Protein AF-A0A962X458-F1 (afdb_monomer_lite)

Sequence (592 aa):
RFGAAAVVMAFDEQGQADTLARKVGICTRAYRILTERAGFPAEDIIFDPNVFAVATGIDEHNAYGLAFIEACRQISHTLPHALLSGGISNVSFSFRGNNLVREAIHAVFLYHAIKAGLSMGIVNAGQLAIYDELPPELRERVEAVILDQHPEATERLLEIAEKYRGDTVGTGARKEDLEWRDWPVAKRLEHALVKGITEYIEIDTEEARQQASSSIEVIEGQLMDGMNLVGQLFGDGKMFLPQVVKSARVMKKSVAYLEPFIKEERVDNATTQGKILMATVKGDVHDIGKNIVGVVLQCNSYEVIDLGVMVPAETIIQQAHEQQVDIIGLSGLITPSLDEMVHLAKELERLEMSVPLMIGGATTSRIHTAVKIDPVYHGPVVHVPDASRAVGVASTLLSTDQRGDFIAGLKRSYLAAREQHARQQRNRDLATLEQARANPTPIDWKRYHPPRPIALDWALPRAADGGDQCYPPTRILPKGAGRLLILNDIPLPQIIPYIDWTFFFHAWELKGRYPKILDDPEKGTEARKLFADATAMLQRINTEKWLRADAVIGLFPANSQGEDLLLYRDNERRQPLASFHFLRKQGRQPAG

Structure (mmCIF, N/CA/C/O backbone):
data_AF-A0A962X458-F1
#
_entry.id   AF-A0A962X458-F1
#
loop_
_atom_site.group_PDB
_atom_site.id
_atom_site.type_symbol
_atom_site.label_atom_id
_atom_site.label_alt_id
_atom_site.label_comp_id
_atom_site.label_asym_id
_atom_site.label_entity_id
_atom_site.label_seq_id
_atom_site.pdbx_PDB_ins_code
_atom_site.Cartn_x
_atom_site.Cartn_y
_atom_site.Cartn_z
_atom_site.occupancy
_atom_site.B_iso_or_equiv
_atom_site.auth_seq_id
_atom_site.auth_comp_id
_atom_site.auth_asym_id
_atom_site.auth_atom_id
_atom_site.pdbx_PDB_model_num
ATOM 1 N N . ARG A 1 1 ? -1.347 3.270 -33.250 1.00 47.12 1 ARG A N 1
ATOM 2 C CA . ARG A 1 1 ? -0.974 2.143 -32.353 1.00 47.12 1 ARG A CA 1
ATOM 3 C C . ARG A 1 1 ? -0.919 2.538 -30.865 1.00 47.12 1 ARG A C 1
ATOM 5 O O . ARG A 1 1 ? -0.744 1.632 -30.067 1.00 47.12 1 ARG A O 1
ATOM 12 N N . PHE A 1 2 ? -1.130 3.814 -30.486 1.00 53.66 2 PHE A N 1
ATOM 13 C CA . PHE A 1 2 ? -1.128 4.251 -29.074 1.00 53.66 2 PHE A CA 1
ATOM 14 C C . PHE A 1 2 ? -2.326 5.124 -28.630 1.00 53.66 2 PHE A C 1
ATOM 16 O O . PHE A 1 2 ? -2.359 5.495 -27.466 1.00 53.66 2 PHE A O 1
ATOM 23 N N . GLY A 1 3 ? -3.315 5.414 -29.494 1.00 71.94 3 GLY A N 1
ATOM 24 C CA . GLY A 1 3 ? -4.357 6.421 -29.200 1.00 71.94 3 GLY A CA 1
ATOM 25 C C . GLY A 1 3 ? -3.768 7.839 -29.090 1.00 71.94 3 GLY A C 1
ATOM 26 O O . GLY A 1 3 ? -2.578 7.990 -28.820 1.00 71.94 3 GLY A O 1
ATOM 27 N N . ALA A 1 4 ? -4.544 8.883 -29.374 1.00 81.31 4 ALA A N 1
ATOM 28 C CA . ALA A 1 4 ? -4.105 10.267 -29.185 1.00 81.31 4 ALA A CA 1
ATOM 29 C C . ALA A 1 4 ? -5.321 11.171 -28.972 1.00 81.31 4 ALA A C 1
ATOM 31 O O . ALA A 1 4 ? -6.286 11.048 -29.713 1.00 81.31 4 ALA A O 1
ATOM 32 N N . ALA A 1 5 ? -5.235 12.084 -28.004 1.00 89.69 5 ALA A N 1
ATOM 33 C CA . ALA A 1 5 ? -6.219 13.139 -27.780 1.00 89.69 5 ALA A CA 1
ATOM 34 C C . ALA A 1 5 ? -5.657 14.497 -28.227 1.00 89.69 5 ALA A C 1
ATOM 36 O O . ALA A 1 5 ? -4.439 14.705 -28.210 1.00 89.69 5 ALA A O 1
ATOM 37 N N . ALA A 1 6 ? -6.536 15.419 -28.617 1.00 92.12 6 ALA A N 1
ATOM 38 C CA . ALA A 1 6 ? -6.182 16.771 -29.036 1.00 92.12 6 ALA A CA 1
ATOM 39 C C . ALA A 1 6 ? -6.699 17.799 -28.023 1.00 92.12 6 ALA A C 1
ATOM 41 O O . ALA A 1 6 ? -7.900 17.881 -27.782 1.00 92.12 6 ALA A O 1
ATOM 42 N N . VAL A 1 7 ? -5.798 18.614 -27.467 1.00 92.50 7 VAL A N 1
ATOM 43 C CA . VAL A 1 7 ? -6.165 19.778 -26.646 1.00 92.50 7 VAL A CA 1
ATOM 44 C C . VAL A 1 7 ? -6.142 21.022 -27.528 1.00 92.50 7 VAL A C 1
ATOM 46 O O . VAL A 1 7 ? -5.103 21.363 -28.094 1.00 92.50 7 VAL A O 1
ATOM 49 N N . VAL A 1 8 ? -7.286 21.689 -27.662 1.00 93.81 8 VAL A N 1
ATOM 50 C CA . VAL A 1 8 ? -7.491 22.824 -28.564 1.00 93.81 8 VAL A CA 1
ATOM 51 C C . VAL A 1 8 ? -7.854 24.059 -27.752 1.00 93.81 8 VAL A C 1
ATOM 53 O O . VAL A 1 8 ? -8.973 24.191 -27.258 1.00 93.81 8 VAL A O 1
ATOM 56 N N . MET A 1 9 ? -6.909 24.988 -27.641 1.00 93.75 9 MET A N 1
ATOM 57 C CA . MET A 1 9 ? -7.172 26.305 -27.062 1.00 93.75 9 MET A CA 1
ATOM 58 C C . MET A 1 9 ? -7.993 27.168 -28.025 1.00 93.75 9 MET A C 1
ATOM 60 O O . MET A 1 9 ? -7.744 27.158 -29.231 1.00 93.75 9 MET A O 1
ATOM 64 N N . ALA A 1 10 ? -8.938 27.949 -27.500 1.00 94.06 10 ALA A N 1
ATOM 65 C CA . ALA A 1 10 ? -9.779 28.858 -28.277 1.00 94.06 10 ALA A CA 1
ATOM 66 C C . ALA A 1 10 ? -8.993 30.105 -28.735 1.00 94.06 10 ALA A C 1
ATOM 68 O O . ALA A 1 10 ? -9.158 31.209 -28.213 1.00 94.06 10 ALA A O 1
ATOM 69 N N . PHE A 1 11 ? -8.100 29.907 -29.700 1.00 93.06 11 PHE A N 1
ATOM 70 C CA . PHE A 1 11 ? -7.257 30.931 -30.306 1.00 93.06 11 PHE A CA 1
ATOM 71 C C . PHE A 1 11 ? -7.354 30.839 -31.826 1.00 93.06 11 PHE A C 1
ATOM 73 O O . PHE A 1 11 ? -7.183 29.758 -32.392 1.00 93.06 11 PHE A O 1
ATOM 80 N N . ASP A 1 12 ? -7.621 31.963 -32.483 1.00 91.44 12 ASP A N 1
ATOM 81 C CA . ASP A 1 12 ? -7.708 32.041 -33.939 1.00 91.44 12 ASP A CA 1
ATOM 82 C C . ASP A 1 12 ? -6.834 33.167 -34.505 1.00 91.44 12 ASP A C 1
ATOM 84 O O . ASP A 1 12 ? -6.013 33.767 -33.809 1.00 91.44 12 ASP A O 1
ATOM 88 N N . GLU A 1 13 ? -6.978 33.447 -35.799 1.00 92.12 13 GLU A N 1
ATOM 89 C CA . GLU A 1 13 ? -6.203 34.472 -36.500 1.00 92.12 13 GLU A CA 1
ATOM 90 C C . GLU A 1 13 ? -6.427 35.890 -35.941 1.00 92.12 13 GLU A C 1
ATOM 92 O O . GLU A 1 13 ? -5.628 36.787 -36.205 1.00 92.12 13 GLU A O 1
ATOM 97 N N . GLN A 1 14 ? -7.496 36.095 -35.163 1.00 88.12 14 GLN A N 1
ATOM 98 C CA . GLN A 1 14 ? -7.839 37.353 -34.499 1.00 88.12 14 GLN A CA 1
ATOM 99 C C . GLN A 1 14 ? -7.489 37.334 -32.999 1.00 88.12 14 GLN A C 1
ATOM 101 O O . GLN A 1 14 ? -7.888 38.234 -32.257 1.00 88.12 14 GLN A O 1
ATOM 106 N N . GLY A 1 15 ? -6.775 36.313 -32.517 1.00 88.88 15 GLY A N 1
ATOM 107 C CA . GLY A 1 15 ? -6.288 36.220 -31.141 1.00 88.88 15 GLY A CA 1
ATOM 108 C C . GLY A 1 15 ? -7.119 35.320 -30.219 1.00 88.88 15 GLY A C 1
ATOM 109 O O . GLY A 1 15 ? -7.810 34.402 -30.656 1.00 88.88 15 GLY A O 1
ATOM 110 N N . GLN A 1 16 ? -7.009 35.556 -28.906 1.00 89.06 16 GLN A N 1
ATOM 111 C CA . GLN A 1 16 ? -7.691 34.754 -27.882 1.00 89.06 16 GLN A CA 1
ATOM 112 C C . GLN A 1 16 ? -9.191 35.064 -27.823 1.00 89.06 16 GLN A C 1
ATOM 114 O O . GLN A 1 16 ? -9.611 36.210 -27.973 1.00 89.06 16 GLN A O 1
ATOM 119 N N . ALA A 1 17 ? -9.995 34.034 -27.557 1.00 88.81 17 ALA A N 1
ATOM 120 C CA . ALA A 1 17 ? -11.434 34.153 -27.369 1.00 88.81 17 ALA A CA 1
ATOM 121 C C . ALA A 1 17 ? -11.794 34.731 -25.989 1.00 88.81 17 ALA A C 1
ATOM 123 O O . ALA A 1 17 ? -11.905 33.987 -25.017 1.00 88.81 17 ALA A O 1
ATOM 124 N N . ASP A 1 18 ? -11.986 36.041 -25.899 1.00 84.56 18 ASP A N 1
ATOM 125 C CA . ASP A 1 18 ? -12.338 36.798 -24.689 1.00 84.56 18 ASP A CA 1
ATOM 126 C C . ASP A 1 18 ? -13.847 36.802 -24.384 1.00 84.56 18 ASP A C 1
ATOM 128 O O . ASP A 1 18 ? -14.258 36.574 -23.248 1.00 84.56 18 ASP A O 1
ATOM 132 N N . THR A 1 19 ? -14.686 36.966 -25.407 1.00 91.25 19 THR A N 1
ATOM 133 C CA . THR A 1 19 ? -16.154 36.999 -25.281 1.00 91.25 19 THR A CA 1
ATOM 134 C C . THR A 1 19 ? -16.803 35.622 -25.445 1.00 91.25 19 THR A C 1
ATOM 136 O O . THR A 1 19 ? -16.289 34.757 -26.156 1.00 91.25 19 THR A O 1
ATOM 139 N N . LEU A 1 20 ? -17.993 35.429 -24.860 1.00 93.44 20 LEU A N 1
ATOM 140 C CA . LEU A 1 20 ? -18.794 34.202 -25.005 1.00 93.44 20 LEU A CA 1
ATOM 141 C C . LEU A 1 20 ? -18.962 33.778 -26.476 1.00 93.44 20 LEU A C 1
ATOM 143 O O . LEU A 1 20 ? -18.687 32.632 -26.831 1.00 93.44 20 LEU A O 1
ATOM 147 N N . ALA A 1 21 ? -19.362 34.716 -27.342 1.00 93.94 21 ALA A N 1
ATOM 148 C CA . ALA A 1 21 ? -19.593 34.445 -28.760 1.00 93.94 21 ALA A CA 1
ATOM 149 C C . ALA A 1 21 ? -18.325 33.939 -29.468 1.00 93.94 21 ALA A C 1
ATOM 151 O O . ALA A 1 21 ? -18.391 32.997 -30.259 1.00 93.94 21 ALA A O 1
ATOM 152 N N . ARG A 1 22 ? -17.158 34.517 -29.150 1.00 94.69 22 ARG A N 1
ATOM 153 C CA . ARG A 1 22 ? -15.877 34.063 -29.705 1.00 94.69 22 ARG A CA 1
ATOM 154 C C . ARG A 1 22 ? -15.473 32.695 -29.169 1.00 94.69 22 ARG A C 1
ATOM 156 O O . ARG A 1 22 ? -15.046 31.858 -29.962 1.00 94.69 22 ARG A O 1
ATOM 163 N N . LYS A 1 23 ? -15.648 32.444 -27.865 1.00 95.44 23 LYS A N 1
ATOM 164 C CA . LYS A 1 23 ? -15.327 31.152 -27.230 1.00 95.44 23 LYS A CA 1
ATOM 165 C C . LYS A 1 23 ? -16.075 30.012 -27.921 1.00 95.44 23 LYS A C 1
ATOM 167 O O . LYS A 1 23 ? -15.458 29.066 -28.402 1.00 95.44 23 LYS A O 1
ATOM 172 N N . VAL A 1 24 ? -17.393 30.153 -28.061 1.00 96.00 24 VAL A N 1
ATOM 173 C CA . VAL A 1 24 ? -18.247 29.152 -28.719 1.00 96.00 24 VAL A CA 1
ATOM 174 C C . VAL A 1 24 ? -17.947 29.061 -30.217 1.00 96.00 24 VAL A C 1
ATOM 176 O O . VAL A 1 24 ? -17.829 27.957 -30.755 1.00 96.00 24 VAL A O 1
ATOM 179 N N . GLY A 1 25 ? -17.781 30.199 -30.899 1.00 95.38 25 GLY A N 1
ATOM 180 C CA . GLY A 1 25 ? -17.527 30.247 -32.341 1.00 95.38 25 GLY A CA 1
ATOM 181 C C . GLY A 1 25 ? -16.236 29.535 -32.753 1.00 95.38 25 GLY A C 1
ATOM 182 O O . GLY A 1 25 ? -16.246 28.733 -33.691 1.00 95.38 25 GLY A O 1
ATOM 183 N N . ILE A 1 26 ? -15.139 29.770 -32.027 1.00 96.00 26 ILE A N 1
ATOM 184 C CA . ILE A 1 26 ? -13.836 29.156 -32.312 1.00 96.00 26 ILE A CA 1
ATOM 185 C C . ILE A 1 26 ? -13.868 27.651 -32.025 1.00 96.00 26 ILE A C 1
ATOM 187 O O . ILE A 1 26 ? -13.470 26.867 -32.891 1.00 96.00 26 ILE A O 1
ATOM 191 N N . CYS A 1 27 ? -14.410 27.223 -30.878 1.00 96.88 27 CYS A N 1
ATOM 192 C CA . CYS A 1 27 ? -14.553 25.798 -30.558 1.00 96.88 27 CYS A CA 1
ATOM 193 C C . CYS A 1 27 ? -15.438 25.069 -31.584 1.00 96.88 27 CYS A C 1
ATOM 195 O O . CYS A 1 27 ? -15.069 23.999 -32.064 1.00 96.88 27 CYS A O 1
ATOM 197 N N . THR A 1 28 ? -16.549 25.678 -32.011 1.00 96.56 28 THR A N 1
ATOM 198 C CA . THR A 1 28 ? -17.442 25.107 -33.037 1.00 96.56 28 THR A CA 1
ATOM 199 C C . THR A 1 28 ? -16.735 24.953 -34.383 1.00 96.56 28 THR A C 1
ATOM 201 O O . THR A 1 28 ? -16.835 23.913 -35.038 1.00 96.56 28 THR A O 1
ATOM 204 N N . ARG A 1 29 ? -15.985 25.976 -34.808 1.00 96.00 29 ARG A N 1
ATOM 205 C CA . ARG A 1 29 ? -15.195 25.938 -36.046 1.00 96.00 29 ARG A CA 1
ATOM 206 C C . ARG A 1 29 ? -14.130 24.840 -35.986 1.00 96.00 29 ARG A C 1
ATOM 208 O O . ARG A 1 29 ? -13.996 24.078 -36.943 1.00 96.00 29 ARG A O 1
ATOM 215 N N . ALA A 1 30 ? -13.402 24.737 -34.876 1.00 96.06 30 ALA A N 1
ATOM 216 C CA . ALA A 1 30 ? -12.379 23.715 -34.675 1.00 96.06 30 ALA A CA 1
ATOM 217 C C . ALA A 1 30 ? -12.970 22.295 -34.652 1.00 96.06 30 ALA A C 1
ATOM 219 O O . ALA A 1 30 ? -12.428 21.402 -35.302 1.00 96.06 30 ALA A O 1
ATOM 220 N N . TYR A 1 31 ? -14.116 22.103 -33.991 1.00 96.44 31 TYR A N 1
ATOM 221 C CA . TYR A 1 31 ? -14.831 20.827 -33.948 1.00 96.44 31 TYR A CA 1
ATOM 222 C C . TYR A 1 31 ? -15.172 20.314 -35.347 1.00 96.44 31 TYR A C 1
ATOM 224 O O . TYR A 1 31 ? -14.850 19.174 -35.673 1.00 96.44 31 TYR A O 1
ATOM 232 N N . ARG A 1 32 ? -15.745 21.166 -36.210 1.00 95.94 32 ARG A N 1
ATOM 233 C CA . ARG A 1 32 ? -16.069 20.791 -37.599 1.00 95.94 32 ARG A CA 1
ATOM 234 C C . ARG A 1 32 ? -14.827 20.443 -38.412 1.00 95.94 32 ARG A C 1
ATOM 236 O O . ARG A 1 32 ? -14.838 19.497 -39.187 1.00 95.94 32 ARG A O 1
ATOM 243 N N . ILE A 1 33 ? -13.727 21.176 -38.234 1.00 95.19 33 ILE A N 1
ATOM 244 C CA . ILE A 1 33 ? -12.472 20.870 -38.936 1.00 95.19 33 ILE A CA 1
ATOM 245 C C . ILE A 1 33 ? -11.940 19.492 -38.518 1.00 95.19 33 ILE A C 1
ATOM 247 O O . ILE A 1 33 ? -11.591 18.686 -39.381 1.00 95.19 33 ILE A O 1
ATOM 251 N N . LEU A 1 34 ? -11.892 19.212 -37.214 1.00 94.06 34 LEU A N 1
ATOM 252 C CA . LEU A 1 34 ? -11.346 17.963 -36.684 1.00 94.06 34 LEU A CA 1
ATOM 253 C C . LEU A 1 34 ? -12.221 16.755 -37.036 1.00 94.06 34 LEU A C 1
ATOM 255 O O . LEU A 1 34 ? -11.706 15.753 -37.527 1.00 94.06 34 LEU A O 1
ATOM 259 N N . THR A 1 35 ? -13.534 16.867 -36.857 1.00 93.75 35 THR A N 1
ATOM 260 C CA . THR A 1 35 ? -14.465 15.752 -37.078 1.00 93.75 35 THR A CA 1
ATOM 261 C C . THR A 1 35 ? -14.786 15.543 -38.560 1.00 93.75 35 THR A C 1
ATOM 263 O O . THR A 1 35 ? -14.648 14.431 -39.064 1.00 93.75 35 THR A O 1
ATOM 266 N N . GLU A 1 36 ? -15.147 16.598 -39.300 1.00 94.81 36 GLU A N 1
ATOM 267 C CA . GLU A 1 36 ? -15.660 16.476 -40.675 1.00 94.81 36 GLU A CA 1
ATOM 268 C C . GLU A 1 36 ? -14.549 16.409 -41.732 1.00 94.81 36 GLU A C 1
ATOM 270 O O . GLU A 1 36 ? -14.734 15.783 -42.774 1.00 94.81 36 GLU A O 1
ATOM 275 N N . ARG A 1 37 ? -13.399 17.064 -41.504 1.00 93.81 37 ARG A N 1
ATOM 276 C CA . ARG A 1 37 ? -12.311 17.131 -42.504 1.00 93.81 37 ARG A CA 1
ATOM 277 C C . ARG A 1 37 ? -11.130 16.225 -42.182 1.00 93.81 37 ARG A C 1
ATOM 279 O O . ARG A 1 37 ? -10.531 15.682 -43.106 1.00 93.81 37 ARG A O 1
ATOM 286 N N . ALA A 1 38 ? -10.778 16.082 -40.904 1.00 90.69 38 ALA A N 1
ATOM 287 C CA . ALA A 1 38 ? -9.634 15.276 -40.474 1.00 90.69 38 ALA A CA 1
ATOM 288 C C . ALA A 1 38 ? -10.015 13.863 -39.992 1.00 90.69 38 ALA A C 1
ATOM 290 O O . ALA A 1 38 ? -9.122 13.038 -39.799 1.00 90.69 38 ALA A O 1
ATOM 291 N N . GLY A 1 39 ? -11.311 13.569 -39.817 1.00 89.94 39 GLY A N 1
ATOM 292 C CA . GLY A 1 39 ? -11.791 12.265 -39.348 1.00 89.94 39 GLY A CA 1
ATOM 293 C C . GLY A 1 39 ? -11.359 11.932 -37.916 1.00 89.94 39 GLY A C 1
ATOM 294 O O . GLY A 1 39 ? -11.165 10.761 -37.593 1.00 89.94 39 GLY A O 1
ATOM 295 N N . PHE A 1 40 ? -11.149 12.951 -37.080 1.00 92.12 40 PHE A N 1
ATOM 296 C CA . PHE A 1 40 ? -10.733 12.798 -35.688 1.00 92.12 40 PHE A CA 1
ATOM 297 C C . PHE A 1 40 ? -11.950 12.458 -34.801 1.00 92.12 40 PHE A C 1
ATOM 299 O O . PHE A 1 40 ? -12.976 13.135 -34.934 1.00 92.12 40 PHE A O 1
ATOM 306 N N . PRO A 1 41 ? -11.877 11.447 -33.911 1.00 92.31 41 PRO A N 1
ATOM 307 C CA . PRO A 1 41 ? -12.975 11.110 -32.999 1.00 92.31 41 PRO A CA 1
ATOM 308 C C . PRO A 1 41 ? -13.332 12.285 -32.082 1.00 92.31 41 PRO A C 1
ATOM 310 O O . PRO A 1 41 ? -12.441 12.952 -31.558 1.00 92.31 41 PRO A O 1
ATOM 313 N N . ALA A 1 42 ? -14.625 12.551 -31.882 1.00 92.12 42 ALA A N 1
ATOM 314 C CA . ALA A 1 42 ? -15.088 13.708 -31.111 1.00 92.12 42 ALA A CA 1
ATOM 315 C C . ALA A 1 42 ? -14.792 13.567 -29.608 1.00 92.12 42 ALA A C 1
ATOM 317 O O . ALA A 1 42 ? -14.484 14.556 -28.947 1.00 92.12 42 ALA A O 1
ATOM 318 N N . GLU A 1 43 ? -14.831 12.336 -29.098 1.00 92.12 43 GLU A N 1
ATOM 319 C CA . GLU A 1 43 ? -14.502 11.958 -27.721 1.00 92.12 43 GLU A CA 1
ATOM 320 C C . GLU A 1 43 ? -13.028 12.179 -27.345 1.00 92.12 43 GLU A C 1
ATOM 322 O O . GLU A 1 43 ? -12.703 12.288 -26.164 1.00 92.12 43 GLU A O 1
ATOM 327 N N . ASP A 1 44 ? -12.146 12.295 -28.340 1.00 93.69 44 ASP A N 1
ATOM 328 C CA . ASP A 1 44 ? -10.714 12.541 -28.154 1.00 93.69 44 ASP A CA 1
ATOM 329 C C . ASP A 1 44 ? -10.360 14.046 -28.235 1.00 93.69 44 ASP A C 1
ATOM 331 O O . ASP A 1 44 ? -9.181 14.414 -28.195 1.00 93.69 44 ASP A O 1
ATOM 335 N N . ILE A 1 45 ? -11.354 14.939 -28.354 1.00 95.75 45 ILE A N 1
ATOM 336 C CA . ILE A 1 45 ? -11.164 16.397 -28.444 1.00 95.75 45 ILE A CA 1
ATOM 337 C C . ILE A 1 45 ? -11.433 17.053 -27.085 1.00 95.75 45 ILE A C 1
ATOM 339 O O . ILE A 1 45 ? -12.507 16.902 -26.506 1.00 95.75 45 ILE A O 1
ATOM 343 N N . ILE A 1 46 ? -10.475 17.851 -26.611 1.00 96.94 46 ILE A N 1
ATOM 344 C CA . ILE A 1 46 ? -10.573 18.648 -25.384 1.00 96.94 46 ILE A CA 1
ATOM 345 C C . ILE A 1 46 ? -10.446 20.129 -25.756 1.00 96.94 46 ILE A C 1
ATOM 347 O O . ILE A 1 46 ? -9.380 20.570 -26.184 1.00 96.94 46 ILE A O 1
ATOM 351 N N . PHE A 1 47 ? -11.504 20.917 -25.584 1.00 97.44 47 PHE A N 1
ATOM 352 C CA . PHE A 1 47 ? -11.470 22.364 -25.811 1.00 97.44 47 PHE A CA 1
ATOM 353 C C . PHE A 1 47 ? -11.084 23.127 -24.546 1.00 97.44 47 PHE A C 1
ATOM 355 O O . PHE A 1 47 ? -11.628 22.857 -23.481 1.00 97.44 47 PHE A O 1
ATOM 362 N N . ASP A 1 48 ? -10.212 24.127 -24.672 1.00 95.38 48 ASP A N 1
ATOM 363 C CA . ASP A 1 48 ? -9.961 25.133 -23.634 1.00 95.38 48 ASP A CA 1
ATOM 364 C C . ASP A 1 48 ? -10.498 26.500 -24.101 1.00 95.38 48 ASP A C 1
ATOM 366 O O . ASP A 1 48 ? -9.858 27.164 -24.925 1.00 95.38 48 ASP A O 1
ATOM 370 N N . PRO A 1 49 ? -11.679 26.938 -23.618 1.00 94.31 49 PRO A N 1
ATOM 371 C CA . PRO A 1 49 ? -12.273 28.228 -23.975 1.00 94.31 49 PRO A CA 1
ATOM 372 C C . PRO A 1 49 ? -11.536 29.460 -23.416 1.00 94.31 49 PRO A C 1
ATOM 374 O O . PRO A 1 49 ? -12.077 30.561 -23.507 1.00 94.31 49 PRO A O 1
ATOM 377 N N . ASN A 1 50 ? -10.336 29.307 -22.845 1.00 92.62 50 ASN A N 1
ATOM 378 C CA . ASN A 1 50 ? -9.521 30.308 -22.151 1.00 92.62 50 ASN A CA 1
ATOM 379 C C . ASN A 1 50 ? -10.183 30.907 -20.901 1.00 92.62 50 ASN A C 1
ATOM 381 O O . ASN A 1 50 ? -11.186 31.621 -20.978 1.00 92.62 50 ASN A O 1
ATOM 385 N N . VAL A 1 51 ? -9.554 30.705 -19.745 1.00 93.88 51 VAL A N 1
ATOM 386 C CA . VAL A 1 51 ? -9.916 31.364 -18.480 1.00 93.88 51 VAL A CA 1
ATOM 387 C C . VAL A 1 51 ? -9.129 32.670 -18.334 1.00 93.88 51 VAL A C 1
ATOM 389 O O . VAL A 1 51 ? -7.897 32.655 -18.410 1.00 93.88 51 VAL A O 1
ATOM 392 N N . PHE A 1 52 ? -9.831 33.778 -18.081 1.00 92.38 52 PHE A N 1
ATOM 393 C CA . PHE A 1 52 ? -9.249 35.106 -17.852 1.00 92.38 52 PHE A CA 1
ATOM 394 C C . PHE A 1 52 ? -9.422 35.570 -16.405 1.00 92.38 52 PHE A C 1
ATOM 396 O O . PHE A 1 52 ? -10.262 35.050 -15.673 1.00 92.38 52 PHE A O 1
ATOM 403 N N . ALA A 1 53 ? -8.609 36.548 -16.007 1.00 90.38 53 ALA A N 1
ATOM 404 C CA . ALA A 1 53 ? -8.624 37.122 -14.669 1.00 90.38 53 ALA A CA 1
ATOM 405 C C . ALA A 1 53 ? -9.862 37.994 -14.436 1.00 90.38 53 ALA A C 1
ATOM 407 O O . ALA A 1 53 ? -10.202 38.815 -15.285 1.00 90.38 53 ALA A O 1
ATOM 408 N N . VAL A 1 54 ? -10.483 37.851 -13.265 1.00 91.00 54 VAL A N 1
ATOM 409 C CA . VAL A 1 54 ? -11.601 38.695 -12.813 1.00 91.00 54 VAL A CA 1
ATOM 410 C C . VAL A 1 54 ? -11.138 39.694 -11.753 1.00 91.00 54 VAL A C 1
ATOM 412 O O . VAL A 1 54 ? -10.011 39.606 -11.251 1.00 91.00 54 VAL A O 1
ATOM 415 N N . ALA A 1 55 ? -12.008 40.649 -11.408 1.00 86.69 55 ALA A N 1
ATOM 416 C CA . ALA A 1 55 ? -11.754 41.666 -10.386 1.00 86.69 55 ALA A CA 1
ATOM 417 C C . ALA A 1 55 ? -10.414 42.404 -10.587 1.00 86.69 55 ALA A C 1
ATOM 419 O O . ALA A 1 55 ? -9.654 42.638 -9.650 1.00 86.69 55 ALA A O 1
ATOM 420 N N . THR A 1 56 ? -10.093 42.742 -11.840 1.00 84.69 56 THR A N 1
ATOM 421 C CA . THR A 1 56 ? -8.859 43.465 -12.192 1.00 84.69 56 THR A CA 1
ATOM 422 C C . THR A 1 56 ? -8.996 44.984 -12.029 1.00 84.69 56 THR A C 1
ATOM 424 O O . THR A 1 56 ? -8.031 45.699 -12.283 1.00 84.69 56 THR A O 1
ATOM 427 N N . GLY A 1 57 ? -10.197 45.482 -11.702 1.00 77.50 57 GLY A N 1
ATOM 428 C CA . GLY A 1 57 ? -10.536 46.912 -11.701 1.00 77.50 57 GLY A CA 1
ATOM 429 C C . GLY A 1 57 ? -10.824 47.506 -13.087 1.00 77.50 57 GLY A C 1
ATOM 430 O O . GLY A 1 57 ? -10.803 48.721 -13.233 1.00 77.50 57 GLY A O 1
ATOM 431 N N . ILE A 1 58 ? -11.043 46.665 -14.105 1.00 82.75 58 ILE A N 1
ATOM 432 C CA . ILE A 1 58 ? -11.417 47.067 -15.470 1.00 82.75 58 ILE A CA 1
ATOM 433 C C . ILE A 1 58 ? -12.820 46.514 -15.728 1.00 82.75 58 ILE A C 1
ATOM 435 O O . ILE A 1 58 ? -13.012 45.303 -15.601 1.00 82.75 58 ILE A O 1
ATOM 439 N N . ASP A 1 59 ? -13.781 47.373 -16.072 1.00 81.88 59 ASP A N 1
ATOM 440 C CA . ASP A 1 59 ? -15.200 46.999 -16.172 1.00 81.88 59 ASP A CA 1
ATOM 441 C C . ASP A 1 59 ? -15.445 45.900 -17.210 1.00 81.88 59 ASP A C 1
ATOM 443 O O . ASP A 1 59 ? -16.222 44.972 -16.976 1.00 81.88 59 ASP A O 1
ATOM 447 N N . GLU A 1 60 ? -14.713 45.933 -18.326 1.00 81.44 60 GLU A N 1
ATOM 448 C CA . GLU A 1 60 ? -14.796 44.921 -19.378 1.00 81.44 60 GLU A CA 1
ATOM 449 C C . GLU A 1 60 ? -14.405 43.513 -18.893 1.00 81.44 60 GLU A C 1
ATOM 451 O O . GLU A 1 60 ? -14.793 42.519 -19.507 1.00 81.44 60 GLU A O 1
ATOM 456 N N . HIS A 1 61 ? -13.654 43.403 -17.792 1.00 88.12 61 HIS A N 1
ATOM 457 C CA . HIS A 1 61 ? -13.185 42.124 -17.254 1.00 88.12 61 HIS A CA 1
ATOM 458 C C . HIS A 1 61 ? -14.170 41.475 -16.273 1.00 88.12 61 HIS A C 1
ATOM 460 O O . HIS A 1 61 ? -14.020 40.291 -15.957 1.00 88.12 61 HIS A O 1
ATOM 466 N N . ASN A 1 62 ? -15.186 42.207 -15.804 1.00 88.00 62 ASN A N 1
ATOM 467 C CA . ASN A 1 62 ? -16.164 41.692 -14.839 1.00 88.00 62 ASN A CA 1
ATOM 468 C C . ASN A 1 62 ? -16.947 40.498 -15.418 1.00 88.00 62 ASN A C 1
ATOM 470 O O . ASN A 1 62 ? -17.136 39.482 -14.751 1.00 88.00 62 ASN A O 1
ATOM 474 N N . ALA A 1 63 ? -17.268 40.551 -16.713 1.00 90.69 63 ALA A N 1
ATOM 475 C CA . ALA A 1 63 ? -18.034 39.512 -17.395 1.00 90.69 63 ALA A CA 1
ATOM 476 C C . ALA A 1 63 ? -17.229 38.235 -17.729 1.00 90.69 63 ALA A C 1
ATOM 478 O O . ALA A 1 63 ? -17.812 37.244 -18.176 1.00 90.69 63 ALA A O 1
ATOM 479 N N . TYR A 1 64 ? -15.900 38.211 -17.551 1.00 93.50 64 TYR A N 1
ATOM 480 C CA . TYR A 1 64 ? -15.062 37.087 -17.997 1.00 93.50 64 TYR A CA 1
ATOM 481 C C . TYR A 1 64 ? -15.363 35.765 -17.284 1.00 93.50 64 TYR A C 1
ATOM 483 O O . TYR A 1 64 ? -15.347 34.711 -17.929 1.00 93.50 64 TYR A O 1
ATOM 491 N N . GLY A 1 65 ? -15.658 35.811 -15.980 1.00 93.19 65 GLY A N 1
ATOM 492 C CA . GLY A 1 65 ? -16.019 34.623 -15.204 1.00 93.19 65 GLY A CA 1
ATOM 493 C C . GLY A 1 65 ? -17.302 33.980 -15.733 1.00 93.19 65 GLY A C 1
ATOM 494 O O . GLY A 1 65 ? -17.310 32.807 -16.121 1.00 93.19 65 GLY A O 1
ATOM 495 N N . LEU A 1 66 ? -18.356 34.790 -15.851 1.00 95.06 66 LEU A N 1
ATOM 496 C CA . LEU A 1 66 ? -19.656 34.376 -16.371 1.00 95.06 66 LEU A CA 1
ATOM 497 C C . LEU A 1 66 ? -19.572 33.904 -17.831 1.00 95.06 66 LEU A C 1
ATOM 499 O O . LEU A 1 66 ? -20.139 32.866 -18.178 1.00 95.06 66 LEU A O 1
ATOM 503 N N . ALA A 1 67 ? -18.821 34.611 -18.681 1.00 95.00 67 ALA A N 1
ATOM 504 C CA . ALA A 1 67 ? -18.652 34.262 -20.090 1.00 95.00 67 ALA A CA 1
ATOM 505 C C . ALA A 1 67 ? -18.008 32.880 -20.284 1.00 95.00 67 ALA A C 1
ATOM 507 O O . ALA A 1 67 ? -18.388 32.154 -21.203 1.00 95.00 67 ALA A O 1
ATOM 508 N N . PHE A 1 68 ? -17.054 32.490 -19.432 1.00 96.56 68 PHE A N 1
ATOM 509 C CA . PHE A 1 68 ? -16.466 31.149 -19.478 1.00 96.56 68 PHE A CA 1
ATOM 510 C C . PHE A 1 68 ? -17.465 30.066 -19.044 1.00 96.56 68 PHE A C 1
ATOM 512 O O . PHE A 1 68 ? -17.582 29.035 -19.709 1.00 96.56 68 PHE A O 1
ATOM 519 N N . ILE A 1 69 ? -18.207 30.303 -17.957 1.00 97.00 69 ILE A N 1
ATOM 520 C CA . ILE A 1 69 ? -19.216 29.363 -17.442 1.00 97.00 69 ILE A CA 1
ATOM 521 C C . ILE A 1 69 ? -20.317 29.138 -18.489 1.00 97.00 69 ILE A C 1
ATOM 523 O O . ILE A 1 69 ? -20.695 27.999 -18.761 1.00 97.00 69 ILE A O 1
ATOM 527 N N . GLU A 1 70 ? -20.801 30.202 -19.127 1.00 97.06 70 GLU A N 1
ATOM 528 C CA . GLU A 1 70 ? -21.807 30.096 -20.186 1.00 97.06 70 GLU A CA 1
ATOM 529 C C . GLU A 1 70 ? -21.246 29.444 -21.460 1.00 97.06 70 GLU A C 1
ATOM 531 O O . GLU A 1 70 ? -21.938 28.656 -22.104 1.00 97.06 70 GLU A O 1
ATOM 536 N N . ALA A 1 71 ? -19.970 29.672 -21.791 1.00 96.62 71 ALA A N 1
ATOM 537 C CA . ALA A 1 71 ? -19.325 28.975 -22.902 1.00 96.62 71 ALA A CA 1
ATOM 538 C C . ALA A 1 71 ? -19.260 27.461 -22.654 1.00 96.62 71 ALA A C 1
ATOM 540 O O . ALA A 1 71 ? -19.540 26.690 -23.570 1.00 96.62 71 ALA A O 1
ATOM 541 N N . CYS A 1 72 ? -18.966 27.027 -21.422 1.00 96.88 72 CYS A N 1
ATOM 542 C CA . CYS A 1 72 ? -19.005 25.607 -21.060 1.00 96.88 72 CYS A CA 1
ATOM 543 C C . CYS A 1 72 ? -20.402 25.011 -21.280 1.00 96.88 72 CYS A C 1
ATOM 545 O O . CYS A 1 72 ? -20.533 23.946 -21.889 1.00 96.88 72 CYS A O 1
ATOM 547 N N . ARG A 1 73 ? -21.448 25.737 -20.865 1.00 96.94 73 ARG A N 1
ATOM 548 C CA . ARG A 1 73 ? -22.846 25.319 -21.035 1.00 96.94 73 ARG A CA 1
ATOM 549 C C . ARG A 1 73 ? -23.210 25.175 -22.508 1.00 96.94 73 ARG A C 1
ATOM 551 O O . ARG A 1 73 ? -23.742 24.149 -22.916 1.00 96.94 73 ARG A O 1
ATOM 558 N N . GLN A 1 74 ? -22.889 26.168 -23.330 1.00 96.81 74 GLN A N 1
ATOM 559 C CA . GLN A 1 74 ? -23.226 26.123 -24.753 1.00 96.81 74 GLN A CA 1
ATOM 560 C C . GLN A 1 74 ? -22.417 25.073 -25.509 1.00 96.81 74 GLN A C 1
ATOM 562 O O . GLN A 1 74 ? -22.983 24.346 -26.325 1.00 96.81 74 GLN A O 1
ATOM 567 N N . ILE A 1 75 ? -21.116 24.950 -25.237 1.00 95.75 75 ILE A N 1
ATOM 568 C CA . ILE A 1 75 ? -20.262 23.970 -25.915 1.00 95.75 75 ILE A CA 1
ATOM 569 C C . ILE A 1 75 ? -20.686 22.544 -25.554 1.00 95.75 75 ILE A C 1
ATOM 571 O O . ILE A 1 75 ? -20.872 21.737 -26.460 1.00 95.75 75 ILE A O 1
ATOM 575 N N . SER A 1 76 ? -20.920 22.246 -24.273 1.00 92.69 76 SER A N 1
ATOM 576 C CA . SER A 1 76 ? -21.356 20.907 -23.844 1.00 92.69 76 SER A CA 1
ATOM 577 C C . SER A 1 76 ? -22.709 20.493 -24.441 1.00 92.69 76 SER A C 1
ATOM 579 O O . SER A 1 76 ? -22.918 19.316 -24.726 1.00 92.69 76 SER A O 1
ATOM 581 N N . HIS A 1 77 ? -23.608 21.451 -24.697 1.00 93.50 77 HIS A N 1
ATOM 582 C CA . HIS A 1 77 ? -24.887 21.194 -25.365 1.00 93.50 77 HIS A CA 1
ATOM 583 C C . HIS A 1 77 ? -24.791 21.074 -26.892 1.00 93.50 77 HIS A C 1
ATOM 585 O O . HIS A 1 77 ? -25.566 20.330 -27.491 1.00 93.50 77 HIS A O 1
ATOM 591 N N . THR A 1 78 ? -23.899 21.830 -27.537 1.00 94.50 78 THR A N 1
ATOM 592 C CA . THR A 1 78 ? -23.864 21.947 -29.007 1.00 94.50 78 THR A CA 1
ATOM 593 C C . THR A 1 78 ? -22.817 21.061 -29.676 1.00 94.50 78 THR A C 1
ATOM 595 O O . THR A 1 78 ? -23.001 20.699 -30.838 1.00 94.50 78 THR A O 1
ATOM 598 N N . LEU A 1 79 ? -21.745 20.691 -28.966 1.00 95.00 79 LEU A N 1
ATOM 599 C CA . LEU A 1 79 ? -20.628 19.890 -29.474 1.00 95.00 79 LEU A CA 1
ATOM 600 C C . LEU A 1 79 ? -20.569 18.551 -28.715 1.00 95.00 79 LEU A C 1
ATOM 602 O O . LEU A 1 79 ? -19.842 18.430 -27.727 1.00 95.00 79 LEU A O 1
ATOM 606 N N . PRO A 1 80 ? -21.343 17.532 -29.135 1.00 89.00 80 PRO A N 1
ATOM 607 C CA . PRO A 1 80 ? -21.437 16.278 -28.400 1.00 89.00 80 PRO A CA 1
ATOM 608 C C . PRO A 1 80 ? -20.097 15.538 -28.382 1.00 89.00 80 PRO A C 1
ATOM 610 O O . PRO A 1 80 ? -19.330 15.577 -29.349 1.00 89.00 80 PRO A O 1
ATOM 613 N N . HIS A 1 81 ? -19.857 14.830 -27.277 1.00 92.19 81 HIS A N 1
ATOM 614 C CA . HIS A 1 81 ? -18.659 14.036 -26.976 1.00 92.19 81 HIS A CA 1
ATOM 615 C C . HIS A 1 81 ? -17.363 14.822 -26.730 1.00 92.19 81 HIS A C 1
ATOM 617 O O . HIS A 1 81 ? -16.461 14.264 -26.113 1.00 92.19 81 HIS A O 1
ATOM 623 N N . ALA A 1 82 ? -17.276 16.096 -27.121 1.00 94.50 82 ALA A N 1
ATOM 624 C CA . ALA A 1 82 ? -16.113 16.920 -26.811 1.00 94.50 82 ALA A CA 1
ATOM 625 C C . ALA A 1 82 ? -16.025 17.223 -25.305 1.00 94.50 82 ALA A C 1
ATOM 627 O O . ALA A 1 82 ? -17.033 17.474 -24.641 1.00 94.50 82 ALA A O 1
ATOM 628 N N . LEU A 1 83 ? -14.803 17.230 -24.776 1.00 96.06 83 LEU A N 1
ATOM 629 C CA . LEU A 1 83 ? -14.505 17.550 -23.380 1.00 96.06 83 LEU A CA 1
ATOM 630 C C . LEU A 1 83 ? -14.054 19.007 -23.236 1.00 96.06 83 LEU A C 1
ATOM 632 O O . LEU A 1 83 ? -13.575 19.622 -24.189 1.00 96.06 83 LEU A O 1
ATOM 636 N N . LEU A 1 84 ? -14.172 19.558 -22.027 1.00 96.88 84 LEU A N 1
ATOM 637 C CA . LEU A 1 84 ? -13.800 20.943 -21.721 1.00 96.88 84 LEU A CA 1
ATOM 638 C C . LEU A 1 84 ? -12.711 21.023 -20.650 1.00 96.88 84 LEU A C 1
ATOM 640 O O . LEU A 1 84 ? -12.814 20.371 -19.613 1.00 96.88 84 LEU A O 1
ATOM 644 N N . SER A 1 85 ? -11.703 21.862 -20.888 1.00 96.25 85 SER A N 1
ATOM 645 C CA . SER A 1 85 ? -10.587 22.173 -19.990 1.00 96.25 85 SER A CA 1
ATOM 646 C C . SER A 1 85 ? -10.536 23.670 -19.664 1.00 96.25 85 SER A C 1
ATOM 648 O O . SER A 1 85 ? -11.020 24.495 -20.437 1.00 96.25 85 SER A O 1
ATOM 650 N N . GLY A 1 86 ? -9.919 24.037 -18.539 1.00 93.12 86 GLY A N 1
ATOM 651 C CA . GLY A 1 86 ? -9.611 25.434 -18.235 1.00 93.12 86 GLY A CA 1
ATOM 652 C C . GLY A 1 86 ? -8.473 25.619 -17.233 1.00 93.12 86 GLY A C 1
ATOM 653 O O . GLY A 1 86 ? -8.407 24.944 -16.204 1.00 93.12 86 GLY A O 1
ATOM 654 N N . GLY A 1 87 ? -7.590 26.581 -17.511 1.00 92.12 87 GLY A N 1
ATOM 655 C CA . GLY A 1 87 ? -6.542 27.054 -16.599 1.00 92.12 87 GLY A CA 1
ATOM 656 C C . GLY A 1 87 ? -7.083 27.879 -15.429 1.00 92.12 87 GLY A C 1
ATOM 657 O O . GLY A 1 87 ? -7.000 29.105 -15.451 1.00 92.12 87 GLY A O 1
ATOM 658 N N . ILE A 1 88 ? -7.614 27.223 -14.394 1.00 92.62 88 ILE A N 1
ATOM 659 C CA . ILE A 1 88 ? -8.347 27.879 -13.294 1.00 92.62 88 ILE A CA 1
ATOM 660 C C . ILE A 1 88 ? -7.494 28.911 -12.561 1.00 92.62 88 ILE A C 1
ATOM 662 O O . ILE A 1 88 ? -7.990 29.977 -12.222 1.00 92.62 88 ILE A O 1
ATOM 666 N N . SER A 1 89 ? -6.193 28.664 -12.387 1.00 87.06 89 SER A N 1
ATOM 667 C CA . SER A 1 89 ? -5.282 29.606 -11.716 1.00 87.06 89 SER A CA 1
ATOM 668 C C . SER A 1 89 ? -5.289 31.026 -12.310 1.00 87.06 89 SER A C 1
ATOM 670 O O . SER A 1 89 ? -4.923 31.973 -11.608 1.00 87.06 89 SER A O 1
ATOM 672 N N . ASN A 1 90 ? -5.704 31.189 -13.574 1.00 88.81 90 ASN A N 1
ATOM 673 C CA . ASN A 1 90 ? -5.799 32.489 -14.238 1.00 88.81 90 ASN A CA 1
ATOM 674 C C . ASN A 1 90 ? -6.944 33.354 -13.702 1.00 88.81 90 ASN A C 1
ATOM 676 O O . ASN A 1 90 ? -6.805 34.574 -13.693 1.00 88.81 90 ASN A O 1
ATOM 680 N N . VAL A 1 91 ? -8.041 32.756 -13.219 1.00 92.31 91 VAL A N 1
ATOM 681 C CA . VAL A 1 91 ? -9.222 33.515 -12.771 1.00 92.31 91 VAL A CA 1
ATOM 682 C C . VAL A 1 91 ? -8.886 34.437 -11.597 1.00 92.31 91 VAL A C 1
ATOM 684 O O . VAL A 1 91 ? -9.334 35.576 -11.537 1.00 92.31 91 VAL A O 1
ATOM 687 N N . SER A 1 92 ? -8.006 33.986 -10.702 1.00 90.88 92 SER A N 1
ATOM 688 C CA . SER A 1 92 ? -7.640 34.697 -9.475 1.00 90.88 92 SER A CA 1
ATOM 689 C C . SER A 1 92 ? -6.360 35.538 -9.618 1.00 90.88 92 SER A C 1
ATOM 691 O O . SER A 1 92 ? -5.688 35.802 -8.616 1.00 90.88 92 SER A O 1
ATOM 693 N N . PHE A 1 93 ? -5.919 35.856 -10.838 1.00 86.19 93 PHE A N 1
ATOM 694 C CA . PHE A 1 93 ? -4.605 36.472 -11.068 1.00 86.19 93 PHE A CA 1
ATOM 695 C C . PHE A 1 93 ? -4.439 37.818 -10.343 1.00 86.19 93 PHE A C 1
ATOM 697 O O . PHE A 1 93 ? -3.351 38.114 -9.850 1.00 86.19 93 PHE A O 1
ATOM 704 N N . SER A 1 94 ? -5.520 38.592 -10.221 1.00 84.12 94 SER A N 1
ATOM 705 C CA . SER A 1 94 ? -5.565 39.905 -9.557 1.00 84.12 94 SER A CA 1
ATOM 706 C C . SER A 1 94 ? -5.231 39.855 -8.059 1.00 84.12 94 SER A C 1
ATOM 708 O O . SER A 1 94 ? -4.843 40.864 -7.483 1.00 84.12 94 SER A O 1
ATOM 710 N N . PHE A 1 95 ? -5.312 38.675 -7.432 1.00 85.62 95 PHE A N 1
ATOM 711 C CA . PHE A 1 95 ? -5.111 38.479 -5.990 1.00 85.62 95 PHE A CA 1
ATOM 712 C C . PHE A 1 95 ? -3.795 37.764 -5.651 1.00 85.62 95 PHE A C 1
ATOM 714 O O . PHE A 1 95 ? -3.669 37.119 -4.609 1.00 85.62 95 PHE A O 1
ATOM 721 N N . ARG A 1 96 ? -2.786 37.835 -6.530 1.00 76.94 96 ARG A N 1
ATOM 722 C CA . ARG A 1 96 ? -1.447 37.278 -6.262 1.00 76.94 96 ARG A CA 1
ATOM 723 C C . ARG A 1 96 ? -0.903 37.774 -4.915 1.00 76.94 96 ARG A C 1
ATOM 725 O O . ARG A 1 96 ? -0.854 38.971 -4.664 1.00 76.94 96 ARG A O 1
ATOM 732 N N . GLY A 1 97 ? -0.475 36.835 -4.070 1.00 73.62 97 GLY A N 1
ATOM 733 C CA . GLY A 1 97 ? 0.010 37.112 -2.713 1.00 73.62 97 GLY A CA 1
ATOM 734 C C . GLY A 1 97 ? -1.052 36.995 -1.613 1.00 73.62 97 GLY A C 1
ATOM 735 O O . GLY A 1 97 ? -0.683 36.954 -0.448 1.00 73.62 97 GLY A O 1
ATOM 736 N N . ASN A 1 98 ? -2.338 36.871 -1.957 1.00 83.19 98 ASN A N 1
ATOM 737 C CA . ASN A 1 98 ? -3.409 36.566 -1.008 1.00 83.19 98 ASN A CA 1
ATOM 738 C C . ASN A 1 98 ? -3.970 35.172 -1.312 1.00 83.19 98 ASN A C 1
ATOM 740 O O . ASN A 1 98 ? -4.862 35.022 -2.145 1.00 83.19 98 ASN A O 1
ATOM 744 N N . ASN A 1 99 ? -3.385 34.137 -0.701 1.00 84.12 99 ASN A N 1
ATOM 745 C CA . ASN A 1 99 ? -3.758 32.760 -1.020 1.00 84.12 99 ASN A CA 1
ATOM 746 C C . ASN A 1 99 ? -5.214 32.482 -0.638 1.00 84.12 99 ASN A C 1
ATOM 748 O O . ASN A 1 99 ? -5.968 32.110 -1.523 1.00 84.12 99 ASN A O 1
ATOM 752 N N . LEU A 1 100 ? -5.652 32.797 0.583 1.00 86.50 100 LEU A N 1
ATOM 753 C CA . LEU A 1 100 ? -7.020 32.519 1.050 1.00 86.50 100 LEU A CA 1
ATOM 754 C C . LEU A 1 100 ? -8.113 33.030 0.094 1.00 86.50 100 LEU A C 1
ATOM 756 O O . LEU A 1 100 ? -9.039 32.296 -0.249 1.00 86.50 100 LEU A O 1
ATOM 760 N N . VAL A 1 101 ? -7.982 34.262 -0.411 1.00 89.88 101 VAL A N 1
ATOM 761 C CA . VAL A 1 101 ? -8.946 34.812 -1.380 1.00 89.88 101 VAL A CA 1
ATOM 762 C C . VAL A 1 101 ? -8.864 34.085 -2.724 1.00 89.88 101 VAL A C 1
ATOM 764 O O . VAL A 1 101 ? -9.890 33.814 -3.344 1.00 89.88 101 VAL A O 1
ATOM 767 N N . ARG A 1 102 ? -7.664 33.720 -3.186 1.00 90.94 102 ARG A N 1
ATOM 768 C CA . ARG A 1 102 ? -7.498 32.958 -4.435 1.00 90.94 102 ARG A CA 1
ATOM 769 C C . ARG A 1 102 ? -8.129 31.573 -4.349 1.00 90.94 102 ARG A C 1
ATOM 771 O O . ARG A 1 102 ? -8.795 31.173 -5.299 1.00 90.94 102 ARG A O 1
ATOM 778 N N . GLU A 1 103 ? -7.944 30.885 -3.229 1.00 89.88 103 GLU A N 1
ATOM 779 C CA . GLU A 1 103 ? -8.510 29.557 -2.979 1.00 89.88 103 GLU A CA 1
ATOM 780 C C . GLU A 1 103 ? -10.045 29.612 -2.979 1.00 89.88 103 GLU A C 1
ATOM 782 O O . GLU A 1 103 ? -10.695 28.789 -3.628 1.00 89.88 103 GLU A O 1
ATOM 787 N N . ALA A 1 104 ? -10.629 30.645 -2.358 1.00 92.50 104 ALA A N 1
ATOM 788 C CA . ALA A 1 104 ? -12.070 30.892 -2.396 1.00 92.50 104 ALA A CA 1
ATOM 789 C C . ALA A 1 104 ? -12.587 31.148 -3.823 1.00 92.50 104 ALA A C 1
ATOM 791 O O . ALA A 1 104 ? -13.586 30.555 -4.234 1.00 92.50 104 ALA A O 1
ATOM 792 N N . ILE A 1 105 ? -11.881 31.972 -4.610 1.00 94.00 105 ILE A N 1
ATOM 793 C CA . ILE A 1 105 ? -12.225 32.228 -6.018 1.00 94.00 105 ILE A CA 1
ATOM 794 C C . ILE A 1 105 ? -12.180 30.933 -6.837 1.00 94.00 105 ILE A C 1
ATOM 796 O O . ILE A 1 105 ? -13.086 30.684 -7.632 1.00 94.00 105 ILE A O 1
ATOM 800 N N . HIS A 1 106 ? -11.162 30.088 -6.649 1.00 94.19 106 HIS A N 1
ATOM 801 C CA . HIS A 1 106 ? -11.053 28.815 -7.371 1.00 94.19 106 HIS A CA 1
ATOM 802 C C . HIS A 1 106 ? -12.196 27.862 -7.024 1.00 94.19 106 HIS A C 1
ATOM 804 O O . HIS A 1 106 ? -12.783 27.276 -7.935 1.00 94.19 106 HIS A O 1
ATOM 810 N N . ALA A 1 107 ? -12.530 27.737 -5.737 1.00 91.69 107 ALA A N 1
ATOM 811 C CA . ALA A 1 107 ? -13.596 26.864 -5.252 1.00 91.69 107 ALA A CA 1
ATOM 812 C C . ALA A 1 107 ? -14.967 27.258 -5.824 1.00 91.69 107 ALA A C 1
ATOM 814 O O . ALA A 1 107 ? -15.670 26.419 -6.393 1.00 91.69 107 ALA A O 1
ATOM 815 N N . VAL A 1 108 ? -15.321 28.545 -5.748 1.00 95.12 108 VAL A N 1
ATOM 816 C CA . VAL A 1 108 ? -16.587 29.067 -6.286 1.00 95.12 108 VAL A CA 1
ATOM 817 C C . VAL A 1 108 ? -16.635 28.956 -7.811 1.00 95.12 108 VAL A C 1
ATOM 819 O O . VAL A 1 108 ? -17.629 28.491 -8.372 1.00 95.12 108 VAL A O 1
ATOM 822 N N . PHE A 1 109 ? -15.556 29.329 -8.504 1.00 95.81 109 PHE A N 1
ATOM 823 C CA . PHE A 1 109 ? -15.507 29.253 -9.964 1.00 95.81 109 PHE A CA 1
ATOM 824 C C . PHE A 1 109 ? -15.698 27.819 -10.469 1.00 95.81 109 PHE A C 1
ATOM 826 O O . PHE A 1 109 ? -16.511 27.584 -11.364 1.00 95.81 109 PHE A O 1
ATOM 833 N N . LEU A 1 110 ? -15.005 26.847 -9.867 1.00 94.88 110 LEU A N 1
ATOM 834 C CA . LEU A 1 110 ? -15.154 25.436 -10.225 1.00 94.88 110 LEU A CA 1
ATOM 835 C C . LEU A 1 110 ? -16.546 24.898 -9.899 1.00 94.88 110 LEU A C 1
ATOM 837 O O . LEU A 1 110 ? -17.111 24.191 -10.732 1.00 94.88 110 LEU A O 1
ATOM 841 N N . TYR A 1 111 ? -17.128 25.261 -8.753 1.00 94.31 111 TYR A N 1
ATOM 842 C CA . TYR A 1 111 ? -18.487 24.853 -8.386 1.00 94.31 111 TYR A CA 1
ATOM 843 C C . TYR A 1 111 ? -19.508 25.191 -9.484 1.00 94.31 111 TYR A C 1
ATOM 845 O O . TYR A 1 111 ? -20.313 24.341 -9.880 1.00 94.31 111 TYR A O 1
ATOM 853 N N . HIS A 1 112 ? -19.443 26.406 -10.037 1.00 95.50 112 HIS A N 1
ATOM 854 C CA . HIS A 1 112 ? -20.333 26.821 -11.121 1.00 95.50 112 HIS A CA 1
ATOM 855 C C . HIS A 1 112 ? -19.922 26.268 -12.491 1.00 95.50 112 HIS A C 1
ATOM 857 O O . HIS A 1 112 ? -20.791 25.842 -13.256 1.00 95.50 112 HIS A O 1
ATOM 863 N N . ALA A 1 113 ? -18.625 26.235 -12.810 1.00 94.75 113 ALA A 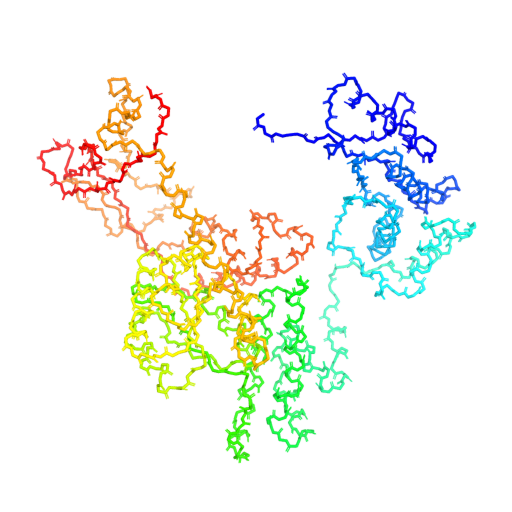N 1
ATOM 864 C CA . ALA A 1 113 ? -18.136 25.763 -14.104 1.00 94.75 113 ALA A CA 1
ATOM 865 C C . ALA A 1 113 ? -18.388 24.259 -14.314 1.00 94.75 113 ALA A C 1
ATOM 867 O O . ALA A 1 113 ? -18.796 23.853 -15.402 1.00 94.75 113 ALA A O 1
ATOM 868 N N . ILE A 1 114 ? -18.227 23.433 -13.273 1.00 94.12 114 ILE A N 1
ATOM 869 C CA . ILE A 1 114 ? -18.511 21.988 -13.322 1.00 94.12 114 ILE A CA 1
ATOM 870 C C . ILE A 1 114 ? -20.000 21.748 -13.586 1.00 94.12 114 ILE A C 1
ATOM 872 O O . ILE A 1 114 ? -20.351 20.981 -14.481 1.00 94.12 114 ILE A O 1
ATOM 876 N N . LYS A 1 115 ? -20.893 22.466 -12.887 1.00 93.12 115 LYS A N 1
ATOM 877 C CA . LYS A 1 115 ? -22.345 22.405 -13.147 1.00 93.12 115 LYS A CA 1
ATOM 878 C C . LYS A 1 115 ? -22.720 22.849 -14.563 1.00 93.12 115 LYS A C 1
ATOM 880 O O . LYS A 1 115 ? -23.759 22.440 -15.072 1.00 93.12 115 LYS A O 1
ATOM 885 N N . ALA A 1 116 ? -21.898 23.690 -15.184 1.00 94.19 116 ALA A N 1
ATOM 886 C CA . ALA A 1 116 ? -22.069 24.145 -16.557 1.00 94.19 116 ALA A CA 1
ATOM 887 C C . ALA A 1 116 ? -21.402 23.230 -17.604 1.00 94.19 116 ALA A C 1
ATOM 889 O O . ALA A 1 116 ? -21.463 23.543 -18.787 1.00 94.19 116 ALA A O 1
ATOM 890 N N . GLY A 1 117 ? -20.791 22.109 -17.207 1.00 92.94 117 GLY A N 1
ATOM 891 C CA . GLY A 1 117 ? -20.244 21.109 -18.131 1.00 92.94 117 GLY A CA 1
ATOM 892 C C . GLY A 1 117 ? -18.719 21.104 -18.282 1.00 92.94 117 GLY A C 1
ATOM 893 O O . GLY A 1 117 ? -18.211 20.421 -19.170 1.00 92.94 117 GLY A O 1
ATOM 894 N N . LEU A 1 118 ? -17.968 21.824 -17.438 1.00 96.12 118 LEU A N 1
ATOM 895 C CA . LEU A 1 118 ? -16.503 21.726 -17.414 1.00 96.12 118 LEU A CA 1
ATOM 896 C C . LEU A 1 118 ? -16.061 20.297 -17.048 1.00 96.12 118 LEU A C 1
ATOM 898 O O . LEU A 1 118 ? -16.471 19.765 -16.018 1.00 96.12 118 LEU A O 1
ATOM 902 N N . SER A 1 119 ? -15.193 19.692 -17.865 1.00 94.12 119 SER A N 1
ATOM 903 C CA . SER A 1 119 ? -14.721 18.311 -17.670 1.00 94.12 119 SER A CA 1
ATOM 904 C C . SER A 1 119 ? -13.386 18.225 -16.921 1.00 94.12 119 SER A C 1
ATOM 906 O O . SER A 1 119 ? -13.121 17.230 -16.252 1.00 94.12 119 SER A O 1
ATOM 908 N N . MET A 1 120 ? -12.532 19.247 -17.039 1.00 93.38 120 MET A N 1
ATOM 909 C CA . MET A 1 120 ? -11.184 19.277 -16.470 1.00 93.38 120 MET A CA 1
ATOM 910 C C . MET A 1 120 ? -10.789 20.700 -16.044 1.00 93.38 120 MET A C 1
ATOM 912 O O . MET A 1 120 ? -10.925 21.650 -16.809 1.00 93.38 120 MET A O 1
ATOM 916 N N . GLY A 1 121 ? -10.259 20.857 -14.830 1.00 91.19 121 GLY A N 1
ATOM 917 C CA . GLY A 1 121 ? -9.686 22.116 -14.345 1.00 91.19 121 GLY A CA 1
ATOM 918 C C . GLY A 1 121 ? -8.194 21.968 -14.054 1.00 91.19 121 GLY A C 1
ATOM 919 O O . GLY A 1 121 ? -7.799 21.081 -13.302 1.00 91.19 121 GLY A O 1
ATOM 920 N N . ILE A 1 122 ? -7.357 22.839 -14.620 1.00 90.81 122 ILE A N 1
ATOM 921 C CA . ILE A 1 122 ? -5.919 22.899 -14.323 1.00 90.81 122 ILE A CA 1
ATOM 922 C C . ILE A 1 122 ? -5.725 23.865 -13.147 1.00 90.81 122 ILE A C 1
ATOM 924 O O . ILE A 1 122 ? -5.663 25.087 -13.317 1.00 90.81 122 ILE A O 1
ATOM 928 N N . VAL A 1 123 ? -5.671 23.308 -11.937 1.00 86.19 123 VAL A N 1
ATOM 929 C CA . VAL A 1 123 ? -5.596 24.038 -10.663 1.00 86.19 123 VAL A CA 1
ATOM 930 C C . VAL A 1 123 ? -4.710 23.290 -9.666 1.00 86.19 123 VAL A C 1
ATOM 932 O O . VAL A 1 123 ? -4.481 22.090 -9.809 1.00 86.19 123 VAL A O 1
ATOM 935 N N . ASN A 1 124 ? -4.222 23.984 -8.639 1.00 79.06 124 ASN A N 1
ATOM 936 C CA . ASN A 1 124 ? -3.629 23.326 -7.481 1.00 79.06 124 ASN A CA 1
ATOM 937 C C . ASN A 1 124 ? -4.747 22.810 -6.560 1.00 79.06 124 ASN A C 1
ATOM 939 O O . ASN A 1 124 ? -5.258 23.563 -5.737 1.00 79.06 124 ASN A O 1
ATOM 943 N N . ALA A 1 125 ? -5.126 21.537 -6.700 1.00 70.88 125 ALA A N 1
ATOM 944 C CA . ALA A 1 125 ? -6.173 20.913 -5.883 1.00 70.88 125 ALA A CA 1
ATOM 945 C C . ALA A 1 125 ? -5.898 20.979 -4.365 1.00 70.88 125 ALA A C 1
ATOM 947 O O . ALA A 1 125 ? -6.839 21.043 -3.583 1.00 70.88 125 ALA A O 1
ATOM 948 N N . GLY A 1 126 ? -4.628 21.041 -3.946 1.00 64.25 126 GLY A N 1
ATOM 949 C CA . GLY A 1 126 ? -4.222 21.165 -2.540 1.00 64.25 126 GLY A CA 1
ATOM 950 C C . GLY A 1 126 ? -4.462 22.535 -1.920 1.00 64.25 126 GLY A C 1
ATOM 951 O O . GLY A 1 126 ? -4.389 22.687 -0.706 1.00 64.25 126 GLY A O 1
ATOM 952 N N . GLN A 1 127 ? -4.709 23.531 -2.767 1.00 68.06 127 GLN A N 1
ATOM 953 C CA . GLN A 1 127 ? -5.074 24.896 -2.401 1.00 68.06 127 GLN A CA 1
ATOM 954 C C . GLN A 1 127 ? -6.543 25.160 -2.758 1.00 68.06 127 GLN A C 1
ATOM 956 O O . GLN A 1 127 ? -6.941 26.299 -2.959 1.00 68.06 127 GLN A O 1
ATOM 961 N N . LEU A 1 128 ? -7.367 24.121 -2.924 1.00 76.69 128 LEU A N 1
ATOM 962 C CA . LEU A 1 128 ? -8.792 24.320 -3.143 1.00 76.69 128 LEU A CA 1
ATOM 963 C C . LEU A 1 128 ? -9.517 24.316 -1.798 1.00 76.69 128 LEU A C 1
ATOM 965 O O . LEU A 1 128 ? -9.546 23.301 -1.106 1.00 76.69 128 LEU A O 1
ATOM 969 N N . ALA A 1 129 ? -10.130 25.440 -1.443 1.00 77.94 129 ALA A N 1
ATOM 970 C CA . ALA A 1 129 ? -11.005 25.499 -0.283 1.00 77.94 129 ALA A CA 1
ATOM 971 C C . ALA A 1 129 ? -12.295 24.693 -0.529 1.00 77.94 129 ALA A C 1
ATOM 973 O O . ALA A 1 129 ? -12.792 24.605 -1.656 1.00 77.94 129 ALA A O 1
ATOM 974 N N . ILE A 1 130 ? -12.870 24.124 0.532 1.00 78.88 130 ILE A N 1
ATOM 975 C CA . ILE A 1 130 ? -14.180 23.471 0.457 1.00 78.88 130 ILE A CA 1
ATOM 976 C C . ILE A 1 130 ? -15.247 24.568 0.390 1.00 78.88 130 ILE A C 1
ATOM 978 O O . ILE A 1 130 ? -15.341 25.399 1.287 1.00 78.88 130 ILE A O 1
ATOM 982 N N . TYR A 1 131 ? -16.062 24.568 -0.670 1.00 82.44 131 TYR A N 1
ATOM 983 C CA . TYR A 1 131 ? -17.069 25.609 -0.930 1.00 82.44 131 TYR A CA 1
ATOM 984 C C . TYR A 1 131 ? -18.020 25.860 0.262 1.00 82.44 131 TYR A C 1
ATOM 986 O O . TYR A 1 131 ? -18.379 27.007 0.523 1.00 82.44 131 TYR A O 1
ATOM 994 N N . ASP A 1 132 ? -18.398 24.814 1.006 1.00 78.19 132 ASP A N 1
ATOM 995 C CA . ASP A 1 132 ? -19.278 24.921 2.182 1.00 78.19 132 ASP A CA 1
ATOM 996 C C . ASP A 1 132 ? -18.558 25.352 3.472 1.00 78.19 132 ASP A C 1
ATOM 998 O O . ASP A 1 132 ? -19.211 25.820 4.401 1.00 78.19 132 ASP A O 1
ATOM 1002 N N . GLU A 1 133 ? -17.229 25.239 3.524 1.00 83.25 133 GLU A N 1
ATOM 1003 C CA . GLU A 1 133 ? -16.403 25.693 4.655 1.00 83.25 133 GLU A CA 1
ATOM 1004 C C . GLU A 1 133 ? -15.887 27.127 4.461 1.00 83.25 133 GLU A C 1
ATOM 1006 O O . GLU A 1 133 ? -15.298 27.709 5.373 1.00 83.25 133 GLU A O 1
ATOM 1011 N N . LEU A 1 134 ? -16.114 27.722 3.282 1.00 85.00 134 LEU A N 1
ATOM 1012 C CA . LEU A 1 134 ? -15.783 29.121 3.044 1.00 85.00 134 LEU A CA 1
ATOM 1013 C C . LEU A 1 134 ? -16.569 30.021 4.008 1.00 85.00 134 LEU A C 1
ATOM 1015 O O . LEU A 1 134 ? -17.788 29.856 4.134 1.00 85.00 134 LEU A O 1
ATOM 1019 N N . PRO A 1 135 ? -15.921 31.030 4.627 1.00 91.31 135 PRO A N 1
ATOM 1020 C CA . PRO A 1 135 ? -16.624 32.030 5.416 1.00 91.31 135 PRO A CA 1
ATOM 1021 C C . PRO A 1 135 ? -17.810 32.597 4.616 1.00 91.31 135 PRO A C 1
ATOM 1023 O O . PRO A 1 135 ? -17.591 33.049 3.486 1.00 91.31 135 PRO A O 1
ATOM 1026 N N . PRO A 1 136 ? -19.048 32.595 5.156 1.00 90.75 136 PRO A N 1
ATOM 1027 C CA . PRO A 1 136 ? -20.246 32.936 4.384 1.00 90.75 136 PRO A CA 1
ATOM 1028 C C . PRO A 1 136 ? -20.152 34.288 3.670 1.00 90.75 136 PRO A C 1
ATOM 1030 O O . PRO A 1 136 ? -20.525 34.393 2.504 1.00 90.75 136 PRO A O 1
ATOM 1033 N N . GLU A 1 137 ? -19.571 35.289 4.341 1.00 90.62 137 GLU A N 1
ATOM 1034 C CA . GLU A 1 137 ? -19.341 36.619 3.772 1.00 90.62 137 GLU A CA 1
ATOM 1035 C C . GLU A 1 137 ? -18.344 36.576 2.601 1.00 90.62 137 GLU A C 1
ATOM 1037 O O . GLU A 1 137 ? -18.594 37.186 1.571 1.00 90.62 137 GLU A O 1
ATOM 1042 N N . LEU A 1 138 ? -17.234 35.835 2.704 1.00 91.81 138 LEU A N 1
ATOM 1043 C CA . LEU A 1 138 ? -16.255 35.724 1.614 1.00 91.81 138 LEU A CA 1
ATOM 1044 C C . LEU A 1 138 ? -16.852 34.990 0.405 1.00 91.81 138 LEU A C 1
ATOM 1046 O O . LEU A 1 138 ? -16.652 35.415 -0.732 1.00 91.81 138 LEU A O 1
ATOM 1050 N N . ARG A 1 139 ? -17.615 33.920 0.651 1.00 93.44 139 ARG A N 1
ATOM 1051 C CA . ARG A 1 139 ? -18.272 33.135 -0.399 1.00 93.44 139 ARG A CA 1
ATOM 1052 C C . ARG A 1 139 ? -19.245 33.980 -1.219 1.00 93.44 139 ARG A C 1
ATOM 1054 O O . ARG A 1 139 ? -19.138 33.988 -2.440 1.00 93.44 139 ARG A O 1
ATOM 1061 N N . GLU A 1 140 ? -20.133 34.725 -0.559 1.00 93.88 140 GLU A N 1
ATOM 1062 C CA . GLU A 1 140 ? -21.119 35.594 -1.222 1.00 93.88 140 GLU A CA 1
ATOM 1063 C C . GLU A 1 140 ? -20.442 36.630 -2.137 1.00 93.88 140 GLU A C 1
ATOM 1065 O O . GLU A 1 140 ? -20.853 36.844 -3.277 1.00 93.88 140 GLU A O 1
ATOM 1070 N N . ARG A 1 141 ? -19.347 37.240 -1.668 1.00 93.31 141 ARG A N 1
ATOM 1071 C CA . ARG A 1 141 ? -18.593 38.260 -2.421 1.00 93.31 141 ARG A CA 1
ATOM 1072 C C . ARG A 1 141 ? -17.918 37.678 -3.651 1.00 93.31 141 ARG A C 1
ATOM 1074 O O . ARG A 1 141 ? -17.926 38.289 -4.716 1.00 93.31 141 ARG A O 1
ATOM 1081 N N . VAL A 1 142 ? -17.322 36.500 -3.496 1.00 94.75 142 VAL A N 1
ATOM 1082 C CA . VAL A 1 142 ? -16.671 35.792 -4.595 1.00 94.75 142 VAL A CA 1
ATOM 1083 C C . VAL A 1 142 ? -17.706 35.339 -5.628 1.00 94.75 142 VAL A C 1
ATOM 1085 O O . VAL A 1 142 ? -17.470 35.504 -6.823 1.00 94.75 142 VAL A O 1
ATOM 1088 N N . GLU A 1 143 ? -18.866 34.831 -5.205 1.00 95.44 143 GLU A N 1
ATOM 1089 C CA . GLU A 1 143 ? -19.962 34.472 -6.115 1.00 95.44 143 GLU A CA 1
ATOM 1090 C C . GLU A 1 143 ? -20.469 35.662 -6.918 1.00 95.44 143 GLU A C 1
ATOM 1092 O O . GLU A 1 143 ? -20.625 35.548 -8.135 1.00 95.44 143 GLU A O 1
ATOM 1097 N N . ALA A 1 144 ? -20.662 36.809 -6.264 1.00 94.69 144 ALA A N 1
ATOM 1098 C CA . ALA A 1 144 ? -21.089 38.030 -6.932 1.00 94.69 144 ALA A CA 1
ATOM 1099 C C . ALA A 1 144 ? -20.117 38.447 -8.050 1.00 94.69 144 ALA A C 1
ATOM 1101 O O . ALA A 1 144 ? -20.567 38.876 -9.111 1.00 94.69 144 ALA A O 1
ATOM 1102 N N . VAL A 1 145 ? -18.804 38.277 -7.839 1.00 94.94 145 VAL A N 1
ATOM 1103 C CA . VAL A 1 145 ? -17.762 38.562 -8.843 1.00 94.94 145 VAL A CA 1
ATOM 1104 C C . VAL A 1 145 ? -17.734 37.519 -9.958 1.00 94.94 145 VAL A C 1
ATOM 1106 O O . VAL A 1 145 ? -17.649 37.878 -11.127 1.00 94.94 145 VAL A O 1
ATOM 1109 N N . ILE A 1 146 ? -17.798 36.225 -9.632 1.00 96.25 146 ILE A N 1
ATOM 1110 C CA . ILE A 1 146 ? -17.737 35.157 -10.643 1.00 96.25 146 ILE A CA 1
ATOM 1111 C C . ILE A 1 146 ? -18.957 35.178 -11.571 1.00 96.25 146 ILE A C 1
ATOM 1113 O O . ILE A 1 146 ? -18.825 34.902 -12.765 1.00 96.25 146 ILE A O 1
ATOM 1117 N N . LEU A 1 147 ? -20.132 35.479 -11.021 1.00 95.06 147 LEU A N 1
ATOM 1118 C CA . LEU A 1 147 ? -21.406 35.466 -11.736 1.00 95.06 147 LEU A CA 1
ATOM 1119 C C . LEU A 1 147 ? -21.829 36.842 -12.263 1.00 95.06 147 LEU A C 1
ATOM 1121 O O . LEU A 1 147 ? -22.911 36.933 -12.836 1.00 95.06 147 LEU A O 1
ATOM 1125 N N . ASP A 1 148 ? -21.004 37.877 -12.072 1.00 92.75 148 ASP A N 1
ATOM 1126 C CA . ASP A 1 148 ? -21.271 39.255 -12.510 1.00 92.75 148 ASP A CA 1
ATOM 1127 C C . ASP A 1 148 ? -22.661 39.764 -12.060 1.00 92.75 148 ASP A C 1
ATOM 1129 O O . ASP A 1 148 ? -23.468 40.255 -12.847 1.00 92.75 148 ASP A O 1
ATOM 1133 N N . GLN A 1 149 ? -22.997 39.564 -10.776 1.00 89.81 149 GLN A N 1
ATOM 1134 C CA . GLN A 1 149 ? -24.364 39.777 -10.266 1.00 89.81 149 GLN A CA 1
ATOM 1135 C C . GLN A 1 149 ? -24.755 41.254 -10.133 1.00 89.81 149 GLN A C 1
ATOM 1137 O O . GLN A 1 149 ? -25.937 41.586 -10.236 1.00 89.81 149 GLN A O 1
ATOM 1142 N N . HIS A 1 150 ? -23.794 42.139 -9.852 1.00 86.75 150 HIS A N 1
ATOM 1143 C CA . HIS A 1 150 ? -24.034 43.576 -9.723 1.00 86.75 150 HIS A CA 1
ATOM 1144 C C . HIS A 1 150 ? -22.747 44.399 -9.948 1.00 86.75 150 HIS A C 1
ATOM 1146 O O . HIS A 1 150 ? -21.657 43.904 -9.652 1.00 86.75 150 HIS A O 1
ATOM 1152 N N . PRO A 1 151 ? -22.848 45.681 -10.358 1.00 81.88 151 PRO A N 1
ATOM 1153 C CA . PRO A 1 151 ? -21.690 46.503 -10.742 1.00 81.88 151 PRO A CA 1
ATOM 1154 C C . PRO A 1 151 ? -20.618 46.663 -9.650 1.00 81.88 151 PRO A C 1
ATOM 1156 O O . PRO A 1 151 ? -19.431 46.715 -9.942 1.00 81.88 151 PRO A O 1
ATOM 1159 N N . GLU A 1 152 ? -21.019 46.671 -8.377 1.00 85.88 152 GLU A N 1
ATOM 1160 C CA . GLU A 1 152 ? -20.117 46.890 -7.233 1.00 85.88 152 GLU A CA 1
ATOM 1161 C C . GLU A 1 152 ? -19.417 45.601 -6.741 1.00 85.88 152 GLU A C 1
ATOM 1163 O O . GLU A 1 152 ? -18.815 45.580 -5.668 1.00 85.88 152 GLU A O 1
ATOM 1168 N N . ALA A 1 153 ? -19.524 44.475 -7.461 1.00 88.56 153 ALA A N 1
ATOM 1169 C CA . ALA A 1 153 ? -19.031 43.177 -6.978 1.00 88.56 153 ALA A CA 1
ATOM 1170 C C . ALA A 1 153 ? -17.510 43.159 -6.780 1.00 88.56 153 ALA A C 1
ATOM 1172 O O . ALA A 1 153 ? -17.022 42.680 -5.753 1.00 88.56 153 ALA A O 1
ATOM 1173 N N . THR A 1 154 ? -16.771 43.733 -7.730 1.00 85.56 154 THR A N 1
ATOM 1174 C CA . THR A 1 154 ? -15.306 43.814 -7.690 1.00 85.56 154 THR A CA 1
ATOM 1175 C C . THR A 1 154 ? -14.820 44.664 -6.515 1.00 85.56 154 THR A C 1
ATOM 1177 O O . THR A 1 154 ? -13.948 44.222 -5.768 1.00 85.56 154 THR A O 1
ATOM 1180 N N . GLU A 1 155 ? -15.409 45.843 -6.300 1.00 85.44 155 GLU A N 1
ATOM 1181 C CA . GLU A 1 155 ? -15.036 46.746 -5.201 1.00 85.44 155 GLU A CA 1
ATOM 1182 C C . GLU A 1 155 ? -15.279 46.090 -3.837 1.00 85.44 155 GLU A C 1
ATOM 1184 O O . GLU A 1 155 ? -14.381 46.031 -2.998 1.00 85.44 155 GLU A O 1
ATOM 1189 N N . ARG A 1 156 ? -16.452 45.472 -3.659 1.00 87.56 156 ARG A N 1
ATOM 1190 C CA . ARG A 1 156 ? -16.825 44.781 -2.416 1.00 87.56 156 ARG A CA 1
ATOM 1191 C C . ARG A 1 156 ? -15.925 43.575 -2.110 1.00 87.56 156 ARG A C 1
ATOM 1193 O O . ARG A 1 156 ? -15.691 43.271 -0.940 1.00 87.56 156 ARG A O 1
ATOM 1200 N N . LEU A 1 157 ? -15.418 42.871 -3.129 1.00 89.69 157 LEU A N 1
ATOM 1201 C CA . LEU A 1 157 ? -14.441 41.792 -2.933 1.00 89.69 157 LEU A CA 1
ATOM 1202 C C . LEU A 1 157 ? -13.053 42.338 -2.557 1.00 89.69 157 LEU A C 1
ATOM 1204 O O . LEU A 1 157 ? -12.366 41.741 -1.729 1.00 89.69 157 LEU A O 1
ATOM 1208 N N . LEU A 1 158 ? -12.635 43.469 -3.130 1.00 84.75 158 LEU A N 1
ATOM 1209 C CA . LEU A 1 158 ? -11.357 44.104 -2.794 1.00 84.75 158 LEU A CA 1
ATOM 1210 C C . LEU A 1 158 ? -11.338 44.615 -1.346 1.00 84.75 158 LEU A C 1
ATOM 1212 O O . LEU A 1 158 ? -10.349 44.401 -0.646 1.00 84.75 158 LEU A O 1
ATOM 1216 N N . GLU A 1 159 ? -12.440 45.199 -0.866 1.00 84.81 159 GLU A N 1
ATOM 1217 C CA . GLU A 1 159 ? -12.581 45.656 0.526 1.00 84.81 159 GLU A CA 1
ATOM 1218 C C . GLU A 1 159 ? -12.361 44.530 1.544 1.00 84.81 159 GLU A C 1
ATOM 1220 O O . GLU A 1 159 ? -11.654 44.702 2.541 1.00 84.81 159 GLU A O 1
ATOM 1225 N N . ILE A 1 160 ? -12.952 43.356 1.301 1.00 85.50 160 ILE A N 1
ATOM 1226 C CA . ILE A 1 160 ? -12.806 42.211 2.202 1.00 85.50 160 ILE A CA 1
ATOM 1227 C C . ILE A 1 160 ? -11.453 41.511 2.026 1.00 85.50 160 ILE A C 1
ATOM 1229 O O . ILE A 1 160 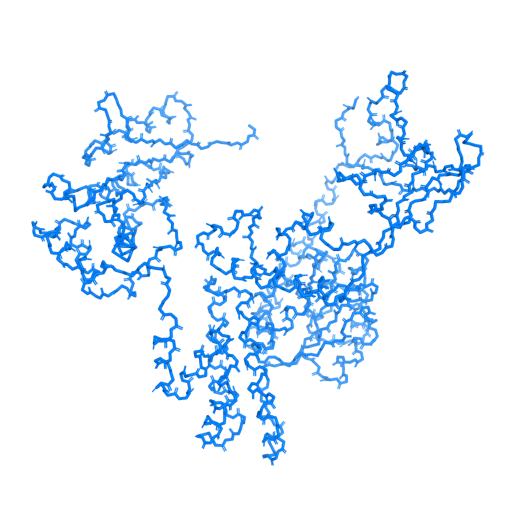? -10.920 40.974 2.995 1.00 85.50 160 ILE A O 1
ATOM 1233 N N . ALA A 1 161 ? -10.858 41.551 0.830 1.00 81.50 161 ALA A N 1
ATOM 1234 C CA . ALA A 1 161 ? -9.572 40.917 0.558 1.00 81.50 161 ALA A CA 1
ATOM 1235 C C . ALA A 1 161 ? -8.422 41.508 1.392 1.00 81.50 161 ALA A C 1
ATOM 1237 O O . ALA A 1 161 ? -7.505 40.769 1.751 1.00 81.50 161 ALA A O 1
ATOM 1238 N N . GLU A 1 162 ? -8.479 42.793 1.763 1.00 77.25 162 GLU A N 1
ATOM 1239 C CA . GLU A 1 162 ? -7.486 43.405 2.662 1.00 77.25 162 GLU A CA 1
ATOM 1240 C C . GLU A 1 162 ? -7.482 42.767 4.061 1.00 77.25 162 GLU A C 1
ATOM 1242 O O . GLU A 1 162 ? -6.418 42.643 4.665 1.00 77.25 162 GLU A O 1
ATOM 1247 N N . LYS A 1 163 ? -8.627 42.264 4.554 1.00 77.94 163 LYS A N 1
ATOM 1248 C CA . LYS A 1 163 ? -8.698 41.555 5.849 1.00 77.94 163 LYS A CA 1
ATOM 1249 C C . LYS A 1 163 ? -7.897 40.248 5.858 1.00 77.94 163 LYS A C 1
ATOM 1251 O O . LYS A 1 163 ? -7.514 39.782 6.922 1.00 77.94 163 LYS A O 1
ATOM 1256 N N . TYR A 1 164 ? -7.639 39.676 4.683 1.00 74.31 164 TYR A N 1
ATOM 1257 C CA . TYR A 1 164 ? -6.947 38.396 4.503 1.00 74.31 164 TYR A CA 1
ATOM 1258 C C . TYR A 1 164 ? -5.509 38.567 3.982 1.00 74.31 164 TYR A C 1
ATOM 1260 O O . TYR A 1 164 ? -4.878 37.615 3.521 1.00 74.31 164 TYR A O 1
ATOM 1268 N N . ARG A 1 165 ? -4.976 39.794 4.016 1.00 58.34 165 ARG A N 1
ATOM 1269 C CA . ARG A 1 165 ? -3.643 40.133 3.513 1.00 58.34 165 ARG A CA 1
ATOM 1270 C C . ARG A 1 165 ? -2.637 40.128 4.673 1.00 58.34 165 ARG A C 1
ATOM 1272 O O . ARG A 1 165 ? -2.428 41.150 5.314 1.00 58.34 165 ARG A O 1
ATOM 1279 N N . GLY A 1 166 ? -2.010 38.985 4.961 1.00 48.44 166 GLY A N 1
ATOM 1280 C CA . GLY A 1 166 ? -1.005 38.916 6.037 1.00 48.44 166 GLY A CA 1
ATOM 1281 C C . GLY A 1 166 ? -0.534 37.526 6.462 1.00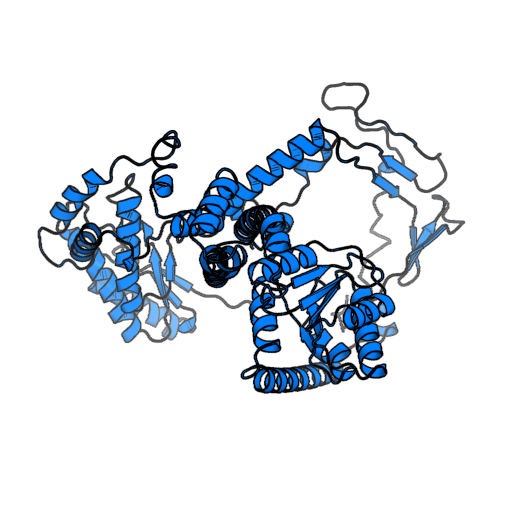 48.44 166 GLY A C 1
ATOM 1282 O O . GLY A 1 166 ? 0.601 37.400 6.916 1.00 48.44 166 GLY A O 1
ATOM 1283 N N . ASP A 1 167 ? -1.322 36.474 6.240 1.00 45.66 167 ASP A N 1
ATOM 1284 C CA . ASP A 1 167 ? -0.970 35.126 6.705 1.00 45.66 167 ASP A CA 1
ATOM 1285 C C . ASP A 1 167 ? -0.012 34.421 5.738 1.00 45.66 167 ASP A C 1
ATOM 1287 O O . ASP A 1 167 ? -0.375 33.538 4.959 1.00 45.66 167 ASP A O 1
ATOM 1291 N N . THR A 1 168 ? 1.256 34.839 5.770 1.00 34.91 168 THR A N 1
ATOM 1292 C CA . THR A 1 168 ? 2.351 34.139 5.090 1.00 34.91 168 THR A CA 1
ATOM 1293 C C . THR A 1 168 ? 3.270 33.487 6.122 1.00 34.91 168 THR A C 1
ATOM 1295 O O . THR A 1 168 ? 3.993 34.161 6.842 1.00 34.91 168 THR A O 1
ATOM 1298 N N . VAL A 1 169 ? 3.212 32.155 6.166 1.00 41.34 169 VAL A N 1
ATOM 1299 C CA . VAL A 1 169 ? 4.244 31.170 6.543 1.00 41.34 169 VAL A CA 1
ATOM 1300 C C . VAL A 1 169 ? 5.458 31.689 7.345 1.00 41.34 169 VAL A C 1
ATOM 1302 O O . VAL A 1 169 ? 6.404 32.234 6.782 1.00 41.34 169 VAL A O 1
ATOM 1305 N N . GLY A 1 170 ? 5.501 31.330 8.636 1.00 38.72 170 GLY A N 1
ATOM 1306 C CA . GLY A 1 170 ? 6.729 31.228 9.438 1.00 38.72 170 GLY A CA 1
ATOM 1307 C C . GLY A 1 170 ? 6.757 32.104 10.695 1.00 38.72 170 GLY A C 1
ATOM 1308 O O . GLY A 1 170 ? 6.857 33.318 10.605 1.00 38.72 170 GLY A O 1
ATOM 1309 N N . THR A 1 171 ? 6.793 31.456 11.870 1.00 32.03 171 THR A N 1
ATOM 1310 C CA . THR A 1 171 ? 6.969 32.014 13.240 1.00 32.03 171 THR A CA 1
ATOM 1311 C C . THR A 1 171 ? 5.728 32.441 14.058 1.00 32.03 171 THR A C 1
ATOM 1313 O O . THR A 1 171 ? 5.849 33.242 14.978 1.00 32.03 171 THR A O 1
ATOM 1316 N N . GLY A 1 172 ? 4.564 31.810 13.842 1.00 33.03 172 GLY A N 1
ATOM 1317 C CA . GLY A 1 172 ? 3.372 31.925 14.716 1.00 33.03 172 GLY A CA 1
ATOM 1318 C C . GLY A 1 172 ? 3.077 30.738 15.658 1.00 33.03 172 GLY A C 1
ATOM 1319 O O . GLY A 1 172 ? 2.076 30.758 16.364 1.00 33.03 172 GLY A O 1
ATOM 1320 N N . ALA A 1 173 ? 3.921 29.703 15.712 1.00 36.34 173 ALA A N 1
ATOM 1321 C CA . ALA A 1 173 ? 3.606 28.417 16.366 1.00 36.34 173 ALA A CA 1
ATOM 1322 C C . ALA A 1 173 ? 3.661 28.403 17.916 1.00 36.34 173 ALA A C 1
ATOM 1324 O O . ALA A 1 173 ? 4.175 27.453 18.501 1.00 36.34 173 ALA A O 1
ATOM 1325 N N . ARG A 1 174 ? 3.212 29.453 18.621 1.00 40.06 174 ARG A N 1
ATOM 1326 C CA . ARG A 1 174 ? 3.139 29.420 20.103 1.00 40.06 174 ARG A CA 1
ATOM 1327 C C . ARG A 1 174 ? 1.911 30.062 20.754 1.00 40.06 174 ARG A C 1
ATOM 1329 O O . ARG A 1 174 ? 1.841 30.026 21.979 1.00 40.06 174 ARG A O 1
ATOM 1336 N N . LYS A 1 175 ? 0.950 30.624 20.009 1.00 37.41 175 LYS A N 1
ATOM 1337 C CA . LYS A 1 175 ? -0.287 31.156 20.624 1.00 37.41 175 LYS A CA 1
ATOM 1338 C C . LYS A 1 175 ? -1.587 30.538 20.112 1.00 37.41 175 LYS A C 1
ATOM 1340 O O . LYS A 1 175 ? -2.453 30.298 20.939 1.00 37.41 175 LYS A O 1
ATOM 1345 N N . GLU A 1 176 ? -1.693 30.204 18.828 1.00 39.88 176 GLU A N 1
ATOM 1346 C CA . GLU A 1 176 ? -2.897 29.538 18.292 1.00 39.88 176 GLU A CA 1
ATOM 1347 C C . GLU A 1 176 ? -2.961 28.036 18.640 1.00 39.88 176 GLU A C 1
ATOM 1349 O O . GLU A 1 176 ? -4.040 27.488 18.835 1.00 39.88 176 GLU A O 1
ATOM 1354 N N . ASP A 1 177 ? -1.816 27.367 18.838 1.00 54.28 177 ASP A N 1
ATOM 1355 C CA . ASP A 1 177 ? -1.749 25.908 19.067 1.00 54.28 177 ASP A CA 1
ATOM 1356 C C . ASP A 1 177 ? -2.323 25.422 20.417 1.00 54.28 177 ASP A C 1
ATOM 1358 O O . ASP A 1 177 ? -2.349 24.216 20.662 1.00 54.28 177 ASP A O 1
ATOM 1362 N N . LEU A 1 178 ? -2.776 26.313 21.310 1.00 70.69 178 LEU A N 1
ATOM 1363 C CA . LEU A 1 178 ? -3.369 25.937 22.604 1.00 70.69 178 LEU A CA 1
ATOM 1364 C C . LEU A 1 178 ? -4.849 26.311 22.748 1.00 70.69 178 LEU A C 1
ATOM 1366 O O . LEU A 1 178 ? -5.432 25.956 23.765 1.00 70.69 178 LEU A O 1
ATOM 1370 N N . GLU A 1 179 ? -5.490 26.944 21.760 1.00 80.88 179 GLU A N 1
ATOM 1371 C CA . GLU A 1 179 ? -6.921 27.297 21.863 1.00 80.88 179 GLU A CA 1
ATOM 1372 C C . GLU A 1 179 ? -7.820 26.063 22.043 1.00 80.88 179 GLU A C 1
ATOM 1374 O O . GLU A 1 179 ? -8.826 26.104 22.748 1.00 80.88 179 GLU A O 1
ATOM 1379 N N . TRP A 1 180 ? -7.418 24.919 21.481 1.00 87.50 180 TRP A N 1
ATOM 1380 C CA . TRP A 1 180 ? -8.128 23.652 21.666 1.00 87.50 180 TRP A CA 1
ATOM 1381 C C . TRP A 1 180 ? -8.082 23.136 23.110 1.00 87.50 180 TRP A C 1
ATOM 1383 O O . TRP A 1 180 ? -8.891 22.287 23.474 1.00 87.50 180 TRP A O 1
ATOM 1393 N N . ARG A 1 181 ? -7.172 23.630 23.963 1.00 92.31 181 ARG A N 1
ATOM 1394 C CA . ARG A 1 181 ? -7.102 23.237 25.381 1.00 92.31 181 ARG A CA 1
ATOM 1395 C C . ARG A 1 181 ? -8.296 23.727 26.192 1.00 92.31 181 ARG A C 1
ATOM 1397 O O . ARG A 1 181 ? -8.620 23.087 27.192 1.00 92.31 181 ARG A O 1
ATOM 1404 N N . ASP A 1 182 ? -8.953 24.789 25.738 1.00 90.00 182 ASP A N 1
ATOM 1405 C CA . ASP A 1 182 ? -10.142 25.352 26.381 1.00 90.00 182 ASP A CA 1
ATOM 1406 C C . ASP A 1 182 ? -11.435 24.624 25.964 1.00 90.00 182 ASP A C 1
ATOM 1408 O O . ASP A 1 182 ? -12.516 24.914 26.478 1.00 90.00 182 ASP A O 1
ATOM 1412 N N . TRP A 1 183 ? -11.353 23.663 25.034 1.00 91.12 183 TRP A N 1
ATOM 1413 C CA . TRP A 1 183 ? -12.504 22.873 24.593 1.00 91.12 183 TRP A CA 1
ATOM 1414 C C . TRP A 1 183 ? -12.899 21.793 25.617 1.00 91.12 183 TRP A C 1
ATOM 1416 O O . TRP A 1 183 ? -12.073 21.376 26.433 1.00 91.12 183 TRP A O 1
ATOM 1426 N N . PRO A 1 184 ? -14.141 21.270 25.551 1.00 93.38 184 PRO A N 1
ATOM 1427 C CA . PRO A 1 184 ? -14.558 20.124 26.360 1.00 93.38 184 PRO A CA 1
ATOM 1428 C C . PRO A 1 184 ? -13.652 18.901 26.155 1.00 93.38 184 PRO A C 1
ATOM 1430 O O . PRO A 1 184 ? -13.214 18.644 25.031 1.00 93.38 184 PRO A O 1
ATOM 1433 N N . VAL A 1 185 ? -13.432 18.101 27.208 1.00 93.00 185 VAL A N 1
ATOM 1434 C CA . VAL A 1 185 ? -12.488 16.964 27.194 1.00 93.00 185 VAL A CA 1
ATOM 1435 C C . VAL A 1 185 ? -12.713 15.995 26.031 1.00 93.00 185 VAL A C 1
ATOM 1437 O O . VAL A 1 185 ? -11.753 15.623 25.363 1.00 93.00 185 VAL A O 1
ATOM 1440 N N . ALA A 1 186 ? -13.971 15.685 25.699 1.00 89.38 186 ALA A N 1
ATOM 1441 C CA . ALA A 1 186 ? -14.313 14.833 24.562 1.00 89.38 186 ALA A CA 1
ATOM 1442 C C . ALA A 1 186 ? -13.784 15.400 23.230 1.00 89.38 186 ALA A C 1
ATOM 1444 O O . ALA A 1 186 ? -13.184 14.681 22.434 1.00 89.38 186 ALA A O 1
ATOM 1445 N N . LYS A 1 187 ? -13.923 16.716 23.013 1.00 89.56 187 LYS A N 1
ATOM 1446 C CA . LYS A 1 187 ? -13.400 17.392 21.818 1.00 89.56 187 LYS A CA 1
ATOM 1447 C C . LYS A 1 187 ? -11.882 17.522 21.827 1.00 89.56 187 LYS A C 1
ATOM 1449 O O . LYS A 1 187 ? -11.273 17.485 20.760 1.00 89.56 187 LYS A O 1
ATOM 1454 N N . ARG A 1 188 ? -11.255 17.618 23.002 1.00 93.88 188 ARG A N 1
ATOM 1455 C CA . ARG A 1 188 ? -9.790 17.586 23.130 1.00 93.88 188 ARG A CA 1
ATOM 1456 C C . ARG A 1 188 ? -9.219 16.218 22.785 1.00 93.88 188 ARG A C 1
ATOM 1458 O O . ARG A 1 188 ? -8.244 16.159 22.044 1.00 93.88 188 ARG A O 1
ATOM 1465 N N . LEU A 1 189 ? -9.849 15.141 23.256 1.00 91.88 189 LEU A N 1
ATOM 1466 C CA . LEU A 1 189 ? -9.475 13.768 22.914 1.00 91.88 189 LEU A CA 1
ATOM 1467 C C . LEU A 1 189 ? -9.648 13.495 21.415 1.00 91.88 189 LEU A C 1
ATOM 1469 O O . LEU A 1 189 ? -8.712 13.012 20.782 1.00 91.88 189 LEU A O 1
ATOM 1473 N N . GLU A 1 190 ? -10.782 13.890 20.824 1.00 90.75 190 GLU A N 1
ATOM 1474 C CA . GLU A 1 190 ? -11.020 13.814 19.373 1.00 90.75 190 GLU A CA 1
ATOM 1475 C C . GLU A 1 190 ? -9.931 14.573 18.590 1.00 90.75 190 GLU A C 1
ATOM 1477 O O . GLU A 1 190 ? -9.303 14.019 17.685 1.00 90.75 190 GLU A O 1
ATOM 1482 N N . HIS A 1 191 ? -9.634 15.818 18.981 1.00 89.44 191 HIS A N 1
ATOM 1483 C CA . HIS A 1 191 ? -8.588 16.629 18.358 1.00 89.44 191 HIS A CA 1
ATOM 1484 C C . HIS A 1 191 ? -7.197 15.992 18.492 1.00 89.44 191 HIS A C 1
ATOM 1486 O O . HIS A 1 191 ? -6.455 15.907 17.509 1.00 89.44 191 HIS A O 1
ATOM 1492 N N . ALA A 1 192 ? -6.845 15.511 19.687 1.00 91.56 192 ALA A N 1
ATOM 1493 C CA . ALA A 1 192 ? -5.567 14.865 19.956 1.00 91.56 192 ALA A CA 1
ATOM 1494 C C . ALA A 1 192 ? -5.397 13.579 19.136 1.00 91.56 192 ALA A C 1
ATOM 1496 O O . ALA A 1 192 ? -4.316 13.350 18.589 1.00 91.56 192 ALA A O 1
ATOM 1497 N N . LEU A 1 193 ? -6.459 12.780 18.986 1.00 88.44 193 LEU A N 1
ATOM 1498 C CA . LEU A 1 193 ? -6.474 11.586 18.140 1.00 88.44 193 LEU A CA 1
ATOM 1499 C C . LEU A 1 193 ? -6.289 11.953 16.665 1.00 88.44 193 LEU A C 1
ATOM 1501 O O . LEU A 1 193 ? -5.363 11.447 16.032 1.00 88.44 193 LEU A O 1
ATOM 1505 N N . VAL A 1 194 ? -7.080 12.883 16.126 1.00 86.06 194 VAL A N 1
ATOM 1506 C CA . VAL A 1 194 ? -7.006 13.296 14.710 1.00 86.06 194 VAL A CA 1
ATOM 1507 C C . VAL A 1 194 ? -5.650 13.924 14.366 1.00 86.06 194 VAL A C 1
ATOM 1509 O O . VAL A 1 194 ? -5.102 13.680 13.292 1.00 86.06 194 VAL A O 1
ATOM 1512 N N . LYS A 1 195 ? -5.071 14.725 15.268 1.00 84.06 195 LYS A N 1
ATOM 1513 C CA . LYS A 1 195 ? -3.772 15.386 15.049 1.00 84.06 195 LYS A CA 1
ATOM 1514 C C . LYS A 1 195 ? -2.566 14.539 15.469 1.00 84.06 195 LYS A C 1
ATOM 1516 O O . LYS A 1 195 ? -1.435 14.898 15.140 1.00 84.06 195 LYS A O 1
ATOM 1521 N N . GLY A 1 196 ? -2.773 13.422 16.168 1.00 83.94 196 GLY A N 1
ATOM 1522 C CA . GLY A 1 196 ? -1.696 12.550 16.641 1.00 83.94 196 GLY A CA 1
ATOM 1523 C C . GLY A 1 196 ? -0.862 13.143 17.789 1.00 83.94 196 GLY A C 1
ATOM 1524 O O . GLY A 1 196 ? 0.347 12.893 17.859 1.00 83.94 196 GLY A O 1
ATOM 1525 N N . ILE A 1 197 ? -1.484 13.938 18.669 1.00 87.38 197 ILE A N 1
ATOM 1526 C CA . ILE A 1 197 ? -0.843 14.655 19.783 1.00 87.38 197 ILE A CA 1
ATOM 1527 C C . ILE A 1 197 ? -0.766 13.753 21.023 1.00 87.38 197 ILE A C 1
ATOM 1529 O O . ILE A 1 197 ? -1.780 13.360 21.588 1.00 87.38 197 ILE A O 1
ATOM 1533 N N . THR A 1 198 ? 0.448 13.449 21.489 1.00 88.81 198 THR A N 1
ATOM 1534 C CA . THR A 1 198 ? 0.677 12.556 22.647 1.00 88.81 198 THR A CA 1
ATOM 1535 C C . THR A 1 198 ? 1.012 13.280 23.953 1.00 88.81 198 THR A C 1
ATOM 1537 O O . THR A 1 198 ? 1.204 12.619 24.975 1.00 88.81 198 THR A O 1
ATOM 1540 N N . GLU A 1 199 ? 1.177 14.603 23.921 1.00 89.19 199 GLU A N 1
ATOM 1541 C CA . GLU A 1 199 ? 1.723 15.388 25.039 1.00 89.19 199 GLU A CA 1
ATOM 1542 C C . GLU A 1 199 ? 0.728 15.531 26.200 1.00 89.19 199 GLU A C 1
ATOM 1544 O O . GLU A 1 199 ? 1.101 15.291 27.343 1.00 89.19 199 GLU A O 1
ATOM 1549 N N . TYR A 1 200 ? -0.549 15.799 25.905 1.00 91.19 200 TYR A N 1
ATOM 1550 C CA . TYR A 1 200 ? -1.605 16.007 26.912 1.00 91.19 200 TYR A CA 1
ATOM 1551 C C . TYR A 1 200 ? -2.542 14.811 27.099 1.00 91.19 200 TYR A C 1
ATOM 1553 O O . TYR A 1 200 ? -3.467 14.867 27.904 1.00 91.19 200 TYR A O 1
ATOM 1561 N N . ILE A 1 201 ? -2.300 13.720 26.370 1.00 93.38 201 ILE A N 1
ATOM 1562 C CA . ILE A 1 201 ? -3.284 12.647 26.242 1.00 93.38 201 ILE A CA 1
ATOM 1563 C C . ILE A 1 201 ? -3.599 11.948 27.569 1.00 93.38 201 ILE A C 1
ATOM 1565 O O . ILE A 1 201 ? -4.751 11.616 27.808 1.00 93.38 201 ILE A O 1
ATOM 1569 N N . GLU A 1 202 ? -2.618 11.761 28.455 1.00 92.94 202 GLU A N 1
ATOM 1570 C CA . GLU A 1 202 ? -2.846 11.145 29.775 1.00 92.94 202 GLU A CA 1
ATOM 1571 C C . GLU A 1 202 ? -3.730 12.029 30.660 1.00 92.94 202 GLU A C 1
ATOM 1573 O O . GLU A 1 202 ? -4.639 11.531 31.313 1.00 92.94 202 GLU A O 1
ATOM 1578 N N . ILE A 1 203 ? -3.511 13.347 30.621 1.00 93.81 203 ILE A N 1
ATOM 1579 C CA . ILE A 1 203 ? -4.285 14.323 31.397 1.00 93.81 203 ILE A CA 1
ATOM 1580 C C . ILE A 1 203 ? -5.728 14.363 30.892 1.00 93.81 203 ILE A C 1
ATOM 1582 O O . ILE A 1 203 ? -6.662 14.283 31.683 1.00 93.81 203 ILE A O 1
ATOM 1586 N N . ASP A 1 204 ? -5.910 14.445 29.572 1.00 94.88 204 ASP A N 1
ATOM 1587 C CA . ASP A 1 204 ? -7.243 14.478 28.971 1.00 94.88 204 ASP A CA 1
ATOM 1588 C C . ASP A 1 204 ? -7.983 13.143 29.160 1.00 94.88 204 ASP A C 1
ATOM 1590 O O . ASP A 1 204 ? -9.190 13.136 29.380 1.00 94.88 204 ASP A O 1
ATOM 1594 N N . THR A 1 205 ? -7.265 12.015 29.128 1.00 93.38 205 THR A N 1
ATOM 1595 C CA . THR A 1 205 ? -7.844 10.684 29.370 1.00 93.38 205 THR A CA 1
ATOM 1596 C C . THR A 1 205 ? -8.272 10.522 30.831 1.00 93.38 205 THR A C 1
ATOM 1598 O O . THR A 1 205 ? -9.334 9.965 31.090 1.00 93.38 205 THR A O 1
ATOM 1601 N N . GLU A 1 206 ? -7.498 11.037 31.789 1.00 94.06 206 GLU A N 1
ATOM 1602 C CA . GLU A 1 206 ? -7.879 11.018 33.206 1.00 94.06 206 GLU A CA 1
ATOM 1603 C C . GLU A 1 206 ? -9.086 11.914 33.492 1.00 94.06 206 GLU A C 1
ATOM 1605 O O . GLU A 1 206 ? -10.004 11.507 34.201 1.00 94.06 206 GLU A O 1
ATOM 1610 N N . GLU A 1 207 ? -9.126 13.117 32.916 1.00 93.56 207 GLU A N 1
ATOM 1611 C CA . GLU A 1 207 ? -10.278 14.008 33.069 1.00 93.56 207 GLU A CA 1
ATOM 1612 C C . GLU A 1 207 ? -11.551 13.377 32.481 1.00 93.56 207 GLU A C 1
ATOM 1614 O O . GLU A 1 207 ? -12.614 13.428 33.100 1.00 93.56 207 GLU A O 1
ATOM 1619 N N . ALA A 1 208 ? -11.437 12.713 31.328 1.00 92.75 208 ALA A N 1
ATOM 1620 C CA . ALA A 1 208 ? -12.522 11.937 30.739 1.00 92.75 208 ALA A CA 1
ATOM 1621 C C . ALA A 1 208 ? -12.966 10.772 31.632 1.00 92.75 208 ALA A C 1
ATOM 1623 O O . ALA A 1 208 ? -14.164 10.571 31.823 1.00 92.75 208 ALA A O 1
ATOM 1624 N N . ARG A 1 209 ? -12.015 10.039 32.225 1.00 92.88 209 ARG A N 1
ATOM 1625 C CA . ARG A 1 209 ? -12.285 8.928 33.150 1.00 92.88 209 ARG A CA 1
ATOM 1626 C C . ARG A 1 209 ? -13.044 9.383 34.390 1.00 92.88 209 ARG A C 1
ATOM 1628 O O . ARG A 1 209 ? -13.947 8.687 34.830 1.00 92.88 209 ARG A O 1
ATOM 1635 N N . GLN A 1 210 ? -12.713 10.553 34.935 1.00 90.81 210 GLN A N 1
ATOM 1636 C CA . GLN A 1 210 ? -13.419 11.127 36.086 1.00 90.81 210 GLN A CA 1
ATOM 1637 C C . GLN A 1 210 ? -14.849 11.575 35.755 1.00 90.81 210 GLN A C 1
ATOM 1639 O O . GLN A 1 210 ? -15.693 11.619 36.649 1.00 90.81 210 GLN A O 1
ATOM 1644 N N . GLN A 1 211 ? -15.115 11.933 34.495 1.00 89.75 211 GLN A N 1
ATOM 1645 C CA . GLN A 1 211 ? -16.443 12.334 34.017 1.00 89.75 211 GLN A CA 1
ATOM 1646 C C . GLN A 1 211 ? -17.304 11.144 33.565 1.00 89.75 211 GLN A C 1
ATOM 1648 O O . GLN A 1 211 ? -18.521 11.290 33.456 1.00 89.75 211 GLN A O 1
ATOM 1653 N N . ALA A 1 212 ? -16.686 9.992 33.299 1.00 84.19 212 ALA A N 1
ATOM 1654 C CA . ALA A 1 212 ? -17.348 8.772 32.862 1.00 84.19 212 ALA A CA 1
ATOM 1655 C C . ALA A 1 212 ? -17.758 7.877 34.043 1.00 84.19 212 ALA A C 1
ATOM 1657 O O . ALA A 1 212 ? -17.184 7.930 35.131 1.00 84.19 212 ALA A O 1
ATOM 1658 N N . SER A 1 213 ? -18.753 7.021 33.817 1.00 81.69 213 SER A N 1
ATOM 1659 C CA . SER A 1 213 ? -19.276 6.090 34.826 1.00 81.69 213 SER A CA 1
ATOM 1660 C C . SER A 1 213 ? -18.338 4.898 35.047 1.00 81.69 213 SER A C 1
ATOM 1662 O O . SER A 1 213 ? -18.337 4.293 36.118 1.00 81.69 213 SER A O 1
ATOM 1664 N N . SER A 1 214 ? -17.565 4.549 34.017 1.00 79.88 214 SER A N 1
ATOM 1665 C CA . SER A 1 214 ? -16.544 3.501 34.010 1.00 79.88 214 SER A CA 1
ATOM 1666 C C . SER A 1 214 ? -15.395 3.904 33.091 1.00 79.88 214 SER A C 1
ATOM 1668 O O . SER A 1 214 ? -15.586 4.594 32.088 1.00 79.88 214 SER A O 1
ATOM 1670 N N . SER A 1 215 ? -14.198 3.408 33.392 1.00 80.19 215 SER A N 1
ATOM 1671 C CA . SER A 1 215 ? -13.010 3.582 32.556 1.00 80.19 215 SER A CA 1
ATOM 1672 C C . SER A 1 215 ? -13.178 3.011 31.139 1.00 80.19 215 SER A C 1
ATOM 1674 O O . SER A 1 215 ? -12.562 3.519 30.203 1.00 80.19 215 SER A O 1
ATOM 1676 N N . ILE A 1 216 ? -14.037 2.000 30.948 1.00 77.94 216 ILE A N 1
ATOM 1677 C CA . ILE A 1 216 ? -14.347 1.436 29.620 1.00 77.94 216 ILE A CA 1
ATOM 1678 C C . ILE A 1 216 ? -15.184 2.405 28.775 1.00 77.94 216 ILE A C 1
ATOM 1680 O O . ILE A 1 216 ? -14.976 2.496 27.568 1.00 77.94 216 ILE A O 1
ATOM 1684 N N . GLU A 1 217 ? -16.070 3.189 29.392 1.00 79.19 217 GLU A N 1
ATOM 1685 C CA . GLU A 1 217 ? -16.943 4.139 28.685 1.00 79.19 217 GLU A CA 1
ATOM 1686 C C . GLU A 1 217 ? -16.131 5.243 27.980 1.00 79.19 217 GLU A C 1
ATOM 1688 O O . GLU A 1 217 ? -16.506 5.719 26.910 1.00 79.19 217 GLU A O 1
ATOM 1693 N N . VAL A 1 218 ? -14.956 5.597 28.515 1.00 84.88 218 VAL A N 1
ATOM 1694 C CA . VAL A 1 218 ? -14.010 6.509 27.845 1.00 84.88 218 VAL A CA 1
ATOM 1695 C C . VAL A 1 218 ? -13.469 5.902 26.551 1.00 84.88 218 VAL A C 1
ATOM 1697 O O . VAL A 1 218 ? -13.311 6.611 25.554 1.00 84.88 218 VAL A O 1
ATOM 1700 N N . ILE A 1 219 ? -13.188 4.593 26.563 1.00 79.94 219 ILE A N 1
ATOM 1701 C CA . ILE A 1 219 ? -12.719 3.861 25.386 1.00 79.94 219 ILE A CA 1
ATOM 1702 C C . ILE A 1 219 ? -13.839 3.791 24.356 1.00 79.94 219 ILE A C 1
ATOM 1704 O O . ILE A 1 219 ? -13.639 4.259 23.242 1.00 79.94 219 ILE A O 1
ATOM 1708 N N . GLU A 1 220 ? -14.997 3.248 24.734 1.00 74.81 220 GLU A N 1
ATOM 1709 C CA . GLU A 1 220 ? -16.125 2.975 23.833 1.00 74.81 220 GLU A CA 1
ATOM 1710 C C . GLU A 1 220 ? -16.843 4.235 23.334 1.00 74.81 220 GLU A C 1
ATOM 1712 O O . GLU A 1 220 ? -17.435 4.201 22.258 1.00 74.81 220 GLU A O 1
ATOM 1717 N N . GLY A 1 221 ? -16.769 5.341 24.078 1.00 82.12 221 GLY A N 1
ATOM 1718 C CA . GLY A 1 221 ? -17.316 6.636 23.684 1.00 82.12 221 GLY A CA 1
ATOM 1719 C C . GLY A 1 221 ? -16.267 7.532 23.034 1.00 82.12 221 GLY A C 1
ATOM 1720 O O . GLY A 1 221 ? -16.020 7.479 21.834 1.00 82.12 221 GLY A O 1
ATOM 1721 N N . GLN A 1 222 ? -15.630 8.378 23.841 1.00 85.44 222 GLN A N 1
ATOM 1722 C CA . GLN A 1 222 ? -14.856 9.531 23.364 1.00 85.44 222 GLN A CA 1
ATOM 1723 C C . GLN A 1 222 ? -13.636 9.143 22.517 1.00 85.44 222 GLN A C 1
ATOM 1725 O O . GLN A 1 222 ? -13.332 9.805 21.522 1.00 85.44 222 GLN A O 1
ATOM 1730 N N . LEU A 1 223 ? -12.930 8.072 22.897 1.00 85.19 223 LEU A N 1
ATOM 1731 C CA . LEU A 1 223 ? -11.792 7.585 22.122 1.00 85.19 223 LEU A CA 1
ATOM 1732 C C . LEU A 1 223 ? -12.248 6.908 20.820 1.00 85.19 223 LEU A C 1
ATOM 1734 O O . LEU A 1 223 ? -11.652 7.164 19.771 1.00 85.19 223 LEU A O 1
ATOM 1738 N N . MET A 1 224 ? -13.319 6.104 20.852 1.00 79.06 224 MET A N 1
ATOM 1739 C CA . MET A 1 224 ? -13.889 5.512 19.635 1.00 79.06 224 MET A CA 1
ATOM 1740 C C . MET A 1 224 ? -14.434 6.553 18.671 1.00 79.06 224 MET A C 1
ATOM 1742 O O . MET A 1 224 ? -14.187 6.430 17.478 1.00 79.06 224 MET A O 1
ATOM 1746 N N . ASP A 1 225 ? -15.126 7.585 19.144 1.00 81.31 225 ASP A N 1
ATOM 1747 C CA . ASP A 1 225 ? -15.646 8.650 18.284 1.00 81.31 225 ASP A CA 1
ATOM 1748 C C . ASP A 1 225 ? -14.510 9.336 17.514 1.00 81.31 225 ASP A C 1
ATOM 1750 O O . ASP A 1 225 ? -14.587 9.516 16.293 1.00 81.31 225 ASP A O 1
ATOM 1754 N N . GLY A 1 226 ? -13.396 9.621 18.199 1.00 86.38 226 GLY A N 1
ATOM 1755 C CA . GLY A 1 226 ? -12.190 10.145 17.563 1.00 86.38 226 GLY A CA 1
ATOM 1756 C C . GLY A 1 226 ? -11.580 9.179 16.544 1.00 86.38 226 GLY A C 1
ATOM 1757 O O . GLY A 1 226 ? -11.167 9.599 15.461 1.00 86.38 226 GLY A O 1
ATOM 1758 N N . MET A 1 227 ? -11.555 7.879 16.844 1.00 81.50 227 MET A N 1
ATOM 1759 C CA . MET A 1 227 ? -11.025 6.867 15.927 1.00 81.50 227 MET A CA 1
ATOM 1760 C C . MET A 1 227 ? -11.937 6.587 14.725 1.00 81.50 227 MET A C 1
ATOM 1762 O O . MET A 1 227 ? -11.437 6.396 13.616 1.00 81.50 227 MET A O 1
ATOM 1766 N N . ASN A 1 228 ? -13.255 6.649 14.903 1.00 76.50 228 ASN A N 1
ATOM 1767 C CA . ASN A 1 228 ? -14.241 6.569 13.829 1.00 76.50 228 ASN A CA 1
ATOM 1768 C C . ASN A 1 228 ? -14.069 7.737 12.856 1.00 76.50 228 ASN A C 1
ATOM 1770 O O . ASN A 1 228 ? -14.064 7.533 11.642 1.00 76.50 228 ASN A O 1
ATOM 1774 N N . LEU A 1 229 ? -13.847 8.949 13.376 1.00 81.25 229 LEU A N 1
ATOM 1775 C CA . LEU A 1 229 ? -13.537 10.118 12.558 1.00 81.25 229 LEU A CA 1
ATOM 1776 C C . LEU A 1 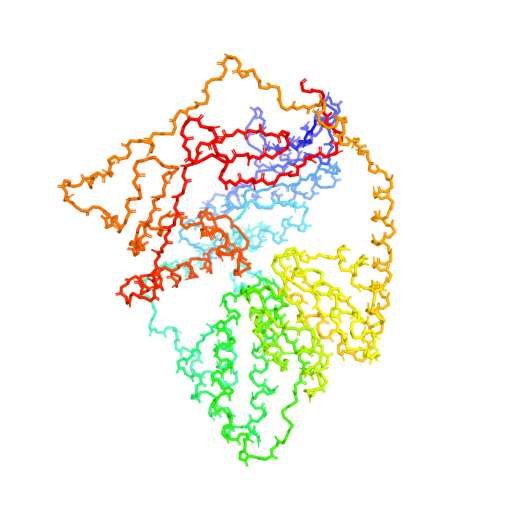229 ? -12.216 9.940 11.792 1.00 81.25 229 LEU A C 1
ATOM 1778 O O . LEU A 1 229 ? -12.167 10.212 10.596 1.00 81.25 229 LEU A O 1
ATOM 1782 N N . VAL A 1 230 ? -11.160 9.424 12.434 1.00 80.06 230 VAL A N 1
ATOM 1783 C CA . VAL A 1 230 ? -9.892 9.072 11.760 1.00 80.06 230 VAL A CA 1
ATOM 1784 C C . VAL A 1 230 ? -10.124 8.057 10.634 1.00 80.06 230 VAL A C 1
ATOM 1786 O O . VAL A 1 230 ? -9.598 8.231 9.534 1.00 80.06 230 VAL A O 1
ATOM 1789 N N . GLY A 1 231 ? -10.939 7.028 10.878 1.00 69.12 231 GLY A N 1
ATOM 1790 C CA . GLY A 1 231 ? -11.316 6.023 9.883 1.00 69.12 231 GLY A CA 1
ATOM 1791 C C . GLY A 1 231 ? -12.082 6.615 8.698 1.00 69.12 231 GLY A C 1
ATOM 1792 O O . GLY A 1 231 ? -11.745 6.322 7.551 1.00 69.12 231 GLY A O 1
ATOM 1793 N N . GLN A 1 232 ? -13.055 7.495 8.956 1.00 73.44 232 GLN A N 1
ATOM 1794 C CA . GLN A 1 232 ? -13.801 8.218 7.920 1.00 73.44 232 GLN A CA 1
ATOM 1795 C C . GLN A 1 232 ? -12.881 9.120 7.093 1.00 73.44 232 GLN A C 1
ATOM 1797 O O . GLN A 1 232 ? -12.878 9.035 5.869 1.00 73.44 232 GLN A O 1
ATOM 1802 N N . LEU A 1 233 ? -12.032 9.923 7.744 1.00 76.12 233 LEU A N 1
ATOM 1803 C CA . LEU A 1 233 ? -11.079 10.796 7.056 1.00 76.12 233 LEU A CA 1
ATOM 1804 C C . LEU A 1 233 ? -10.086 9.997 6.202 1.00 76.12 233 LEU A C 1
ATOM 1806 O O . LEU A 1 233 ? -9.735 10.434 5.107 1.00 76.12 233 LEU A O 1
ATOM 1810 N N . PHE A 1 234 ? -9.640 8.829 6.672 1.00 72.56 234 PHE A N 1
ATOM 1811 C CA . PHE A 1 234 ? -8.780 7.937 5.895 1.00 72.56 234 PHE A CA 1
ATOM 1812 C C . PHE A 1 234 ? -9.522 7.319 4.700 1.00 72.56 234 PHE A C 1
ATOM 1814 O O . PHE A 1 234 ? -8.986 7.302 3.592 1.00 72.56 234 PHE A O 1
ATOM 1821 N N . GLY A 1 235 ? -10.765 6.867 4.897 1.00 62.28 235 GLY A N 1
ATOM 1822 C CA . GLY A 1 235 ? -11.621 6.328 3.835 1.00 62.28 235 GLY A CA 1
ATOM 1823 C C . GLY A 1 235 ? -11.955 7.352 2.745 1.00 62.28 235 GLY A C 1
ATOM 1824 O O . GLY A 1 235 ? -11.933 7.016 1.561 1.00 62.28 235 GLY A O 1
ATOM 1825 N N . ASP A 1 236 ? -12.169 8.608 3.138 1.00 70.38 236 ASP A N 1
ATOM 1826 C CA . ASP A 1 236 ? -12.418 9.748 2.247 1.00 70.38 236 ASP A CA 1
ATOM 1827 C C . ASP A 1 236 ? -11.140 10.265 1.555 1.00 70.38 236 ASP A C 1
ATOM 1829 O O . ASP A 1 236 ? -11.206 11.180 0.734 1.00 70.38 236 ASP A O 1
ATOM 1833 N N . GLY A 1 237 ? -9.962 9.730 1.903 1.00 66.62 237 GLY A N 1
ATOM 1834 C CA . GLY A 1 237 ? -8.669 10.189 1.386 1.00 66.62 237 GLY A CA 1
ATOM 1835 C C . GLY A 1 237 ? -8.207 11.549 1.929 1.00 66.62 237 GLY A C 1
ATOM 1836 O O . GLY A 1 237 ? -7.255 12.121 1.404 1.00 66.62 237 GLY A O 1
ATOM 1837 N N . LYS A 1 238 ? -8.857 12.065 2.980 1.00 70.81 238 LYS A N 1
ATOM 1838 C CA . LYS A 1 238 ? -8.512 13.321 3.676 1.00 70.81 238 LYS A CA 1
ATOM 1839 C C . LYS A 1 238 ? -7.416 13.139 4.728 1.00 70.81 238 LYS A C 1
ATOM 1841 O O . LYS A 1 238 ? -6.797 14.112 5.155 1.00 70.81 238 LYS A O 1
ATOM 1846 N N . MET A 1 239 ? -7.187 11.903 5.160 1.00 73.81 239 MET A N 1
ATOM 1847 C CA . MET A 1 239 ? -6.100 11.510 6.048 1.00 73.81 239 MET A CA 1
ATOM 1848 C C . MET A 1 239 ? -5.296 10.387 5.394 1.00 73.81 239 MET A C 1
ATOM 1850 O O . MET A 1 239 ? -5.842 9.561 4.666 1.00 73.81 239 MET A O 1
ATOM 1854 N N . PHE A 1 240 ? -3.991 10.351 5.648 1.00 73.94 240 PHE A N 1
ATOM 1855 C CA . PHE A 1 240 ? -3.083 9.356 5.083 1.00 73.94 240 PHE A CA 1
ATOM 1856 C C . PHE A 1 240 ? -2.532 8.432 6.162 1.00 73.94 240 PHE A C 1
ATOM 1858 O O . PHE A 1 240 ? -2.495 8.772 7.345 1.00 73.94 240 PHE A O 1
ATOM 1865 N N . LEU A 1 241 ? -2.036 7.265 5.750 1.00 72.31 241 LEU A N 1
ATOM 1866 C CA . LEU A 1 241 ? -1.566 6.235 6.671 1.00 72.31 241 LEU A CA 1
ATOM 1867 C C . LEU A 1 241 ? -0.544 6.731 7.724 1.00 72.31 241 LEU A C 1
ATOM 1869 O O . LEU A 1 241 ? -0.690 6.349 8.885 1.00 72.31 241 LEU A O 1
ATOM 1873 N N . PRO A 1 242 ? 0.434 7.613 7.414 1.00 71.62 242 PRO A N 1
ATOM 1874 C CA . PRO A 1 242 ? 1.321 8.173 8.439 1.00 71.62 242 PRO A CA 1
ATOM 1875 C C . PRO A 1 242 ? 0.586 8.874 9.586 1.00 71.62 242 PRO A C 1
ATOM 1877 O O . PRO A 1 242 ? 1.003 8.777 10.740 1.00 71.62 242 PRO A O 1
ATOM 1880 N N . GLN A 1 243 ? -0.505 9.574 9.277 1.00 75.44 243 GLN A N 1
ATOM 1881 C CA . GLN A 1 243 ? -1.327 10.269 10.264 1.00 75.44 243 GLN A CA 1
ATOM 1882 C C . GLN A 1 243 ? -2.154 9.265 11.067 1.00 75.44 243 GLN A C 1
ATOM 1884 O O . GLN A 1 243 ? -2.128 9.328 12.291 1.00 75.44 243 GLN A O 1
ATOM 1889 N N . VAL A 1 244 ? -2.762 8.271 10.406 1.00 76.81 244 VAL A N 1
ATOM 1890 C CA . VAL A 1 244 ? -3.511 7.187 11.070 1.00 76.81 244 VAL A CA 1
ATOM 1891 C C . VAL A 1 244 ? -2.636 6.449 12.087 1.00 76.81 244 VAL A C 1
ATOM 1893 O O . VAL A 1 244 ? -3.060 6.199 13.213 1.00 76.81 244 VAL A O 1
ATOM 1896 N N . VAL A 1 245 ? -1.377 6.162 11.746 1.00 75.56 245 VAL A N 1
ATOM 1897 C CA . VAL A 1 245 ? -0.427 5.531 12.678 1.00 75.56 245 VAL A CA 1
ATOM 1898 C C . VAL A 1 245 ? -0.087 6.459 13.855 1.00 75.56 245 VAL A C 1
ATOM 1900 O O . VAL A 1 245 ? 0.050 5.991 14.989 1.00 75.56 245 VAL A O 1
ATOM 1903 N N . LYS A 1 246 ? 0.014 7.779 13.634 1.00 79.88 246 LYS A N 1
ATOM 1904 C CA . LYS A 1 246 ? 0.175 8.752 14.731 1.00 79.88 246 LYS A CA 1
ATOM 1905 C C . LYS A 1 246 ? -1.062 8.774 15.641 1.00 79.88 246 LYS A C 1
ATOM 1907 O O . LYS A 1 246 ? -0.879 8.772 16.857 1.00 79.88 246 LYS A O 1
ATOM 1912 N N . SER A 1 247 ? -2.276 8.715 15.092 1.00 82.81 247 SER A N 1
ATOM 1913 C CA . SER A 1 247 ? -3.534 8.603 15.848 1.00 82.81 247 SER A CA 1
ATOM 1914 C C . SER A 1 247 ? -3.599 7.315 16.670 1.00 82.81 247 SER A C 1
ATOM 1916 O O . SER A 1 247 ? -3.880 7.356 17.866 1.00 82.81 247 SER A O 1
ATOM 1918 N N . ALA A 1 248 ? -3.220 6.178 16.077 1.00 77.81 248 ALA A N 1
ATOM 1919 C CA . ALA A 1 248 ? -3.148 4.888 16.763 1.00 77.81 248 ALA A CA 1
ATOM 1920 C C . ALA A 1 248 ? -2.225 4.927 17.991 1.00 77.81 248 ALA A C 1
ATOM 1922 O O . ALA A 1 248 ? -2.508 4.322 19.024 1.00 77.81 248 ALA A O 1
ATOM 1923 N N . ARG A 1 249 ? -1.112 5.666 17.902 1.00 80.75 249 ARG A N 1
ATOM 1924 C CA . ARG A 1 249 ? -0.187 5.853 19.026 1.00 80.75 249 ARG A CA 1
ATOM 1925 C C . ARG A 1 249 ? -0.822 6.644 20.170 1.00 80.75 249 ARG A C 1
ATOM 1927 O O . ARG A 1 249 ? -0.563 6.318 21.326 1.00 80.75 249 ARG A O 1
ATOM 1934 N N . VAL A 1 250 ? -1.627 7.661 19.859 1.00 87.12 250 VAL A N 1
ATOM 1935 C CA . VAL A 1 250 ? -2.394 8.424 20.857 1.00 87.12 250 VAL A CA 1
ATOM 1936 C C . VAL A 1 250 ? -3.412 7.507 21.537 1.00 87.12 250 VAL A C 1
ATOM 1938 O O . VAL A 1 250 ? -3.371 7.382 22.757 1.00 87.12 250 VAL A O 1
ATOM 1941 N N . MET A 1 251 ? -4.203 6.768 20.750 1.00 84.44 251 MET A N 1
ATOM 1942 C CA . MET A 1 251 ? -5.167 5.768 21.233 1.00 84.44 251 MET A CA 1
ATOM 1943 C C . MET A 1 251 ? -4.509 4.749 22.173 1.00 84.44 251 MET A C 1
ATOM 1945 O O . MET A 1 251 ? -4.945 4.559 23.305 1.00 84.44 251 MET A O 1
ATOM 1949 N N . LYS A 1 252 ? -3.401 4.131 21.742 1.00 81.06 252 LYS A N 1
ATOM 1950 C CA . LYS A 1 252 ? -2.673 3.136 22.540 1.00 81.06 252 LYS A CA 1
ATOM 1951 C C . LYS A 1 252 ? -2.157 3.717 23.855 1.00 81.06 252 LYS A C 1
ATOM 1953 O O . LYS A 1 252 ? -2.175 3.024 24.867 1.00 81.06 252 LYS A O 1
ATOM 1958 N N . LYS A 1 253 ? -1.697 4.972 23.847 1.00 86.50 253 LYS A N 1
ATOM 1959 C CA . LYS A 1 253 ? -1.223 5.654 25.055 1.00 86.50 253 LYS A CA 1
ATOM 1960 C C . LYS A 1 253 ? -2.375 5.926 26.034 1.00 86.50 253 LYS A C 1
ATOM 1962 O O . LYS A 1 253 ? -2.199 5.666 27.219 1.00 86.50 253 LYS A O 1
ATOM 1967 N N . SER A 1 254 ? -3.547 6.353 25.553 1.00 87.62 254 SER A N 1
ATOM 1968 C CA . SER A 1 254 ? -4.760 6.477 26.380 1.00 87.62 254 SER A CA 1
ATOM 1969 C C . SER A 1 254 ? -5.206 5.145 26.975 1.00 87.62 254 SER A C 1
ATOM 1971 O O . SER A 1 254 ? -5.441 5.054 28.174 1.00 87.62 254 SER A O 1
ATOM 1973 N N . VAL A 1 255 ? -5.290 4.088 26.163 1.00 83.12 255 VAL A N 1
ATOM 1974 C CA . VAL A 1 255 ? -5.725 2.763 26.638 1.00 83.12 255 VAL A CA 1
ATOM 1975 C C . VAL A 1 255 ? -4.742 2.198 27.665 1.00 83.12 255 VAL A C 1
ATOM 1977 O O . VAL A 1 255 ? -5.171 1.702 28.701 1.00 83.12 255 VAL A O 1
ATOM 1980 N N . ALA A 1 256 ? -3.432 2.335 27.434 1.00 82.81 256 ALA A N 1
ATOM 1981 C CA . ALA A 1 256 ? -2.411 1.917 28.398 1.00 82.81 256 ALA A CA 1
ATOM 1982 C C . ALA A 1 256 ? -2.520 2.668 29.737 1.00 82.81 256 ALA A C 1
ATOM 1984 O O . ALA A 1 256 ? -2.224 2.100 30.785 1.00 82.81 256 ALA A O 1
ATOM 1985 N N . TYR A 1 257 ? -2.963 3.929 29.710 1.00 88.75 257 TYR A N 1
ATOM 1986 C CA . TYR A 1 257 ? -3.248 4.697 30.919 1.00 88.75 257 TYR A CA 1
ATOM 1987 C C . TYR A 1 257 ? -4.495 4.185 31.658 1.00 88.75 257 TYR A C 1
ATOM 1989 O O . TYR A 1 257 ? -4.485 4.108 32.882 1.00 88.75 257 TYR A O 1
ATOM 1997 N N . LEU A 1 258 ? -5.550 3.801 30.930 1.00 84.19 258 LEU A N 1
ATOM 1998 C CA . LEU A 1 258 ? -6.805 3.293 31.505 1.00 84.19 258 LEU A CA 1
ATOM 1999 C C . LEU A 1 258 ? -6.713 1.840 32.004 1.00 84.19 258 LEU A C 1
ATOM 2001 O O . LEU A 1 258 ? -7.504 1.430 32.851 1.00 84.19 258 LEU A O 1
ATOM 2005 N N . GLU A 1 259 ? -5.749 1.058 31.512 1.00 79.50 259 GLU A N 1
ATOM 2006 C CA . GLU A 1 259 ? -5.617 -0.378 31.789 1.00 79.50 259 GLU A CA 1
ATOM 2007 C C . GLU A 1 259 ? -5.596 -0.753 33.291 1.00 79.50 259 GLU A C 1
ATOM 2009 O O . GLU A 1 259 ? -6.271 -1.720 33.660 1.00 79.50 259 GLU A O 1
ATOM 2014 N N . PRO A 1 260 ? -4.891 -0.030 34.190 1.00 85.44 260 PRO A N 1
ATOM 2015 C CA . PRO A 1 260 ? -4.939 -0.309 35.627 1.00 85.44 260 PRO A CA 1
ATOM 2016 C C . PRO A 1 260 ? -6.339 -0.110 36.223 1.00 85.44 260 PRO A C 1
ATOM 2018 O O . PRO A 1 260 ? -6.792 -0.944 37.003 1.00 85.44 260 PRO A O 1
ATOM 2021 N N . PHE A 1 261 ? -7.048 0.944 35.809 1.00 85.19 261 PHE A N 1
ATOM 2022 C CA . PHE A 1 261 ? -8.380 1.279 36.319 1.00 85.19 261 PHE A CA 1
ATOM 2023 C C . PHE A 1 261 ? -9.440 0.279 35.848 1.00 85.19 261 PHE A C 1
ATOM 2025 O O . PHE A 1 261 ? -10.277 -0.155 36.633 1.00 85.19 261 PHE A O 1
ATOM 2032 N N . ILE A 1 262 ? -9.351 -0.173 34.594 1.00 74.62 262 ILE A N 1
ATOM 2033 C CA . ILE A 1 262 ? -10.239 -1.209 34.041 1.00 74.62 262 ILE A CA 1
ATOM 2034 C C . ILE A 1 262 ? -10.087 -2.530 34.812 1.00 74.62 262 ILE A C 1
ATOM 2036 O O . ILE A 1 262 ? -11.078 -3.185 35.135 1.00 74.62 262 ILE A O 1
ATOM 2040 N N . LYS A 1 263 ? -8.848 -2.914 35.157 1.00 69.94 263 LYS A N 1
ATOM 2041 C CA . LYS A 1 263 ? -8.572 -4.126 35.951 1.00 69.94 263 LYS A CA 1
ATOM 2042 C C . LYS A 1 263 ? -9.124 -4.033 37.376 1.00 69.94 263 LYS A C 1
ATOM 2044 O O . LYS A 1 263 ? -9.547 -5.048 37.928 1.00 69.94 263 LYS A O 1
ATOM 2049 N N . GLU A 1 264 ? -9.132 -2.841 37.969 1.00 77.44 264 GLU A N 1
ATOM 2050 C CA . GLU A 1 264 ? -9.707 -2.595 39.298 1.00 77.44 264 GLU A CA 1
ATOM 2051 C C . GLU A 1 264 ? -11.243 -2.570 39.284 1.00 77.44 264 GLU A C 1
ATOM 2053 O O . GLU A 1 264 ? -11.869 -3.064 40.224 1.00 77.44 264 GLU A O 1
ATOM 2058 N N . GLU A 1 265 ? -11.856 -2.079 38.203 1.00 71.62 265 GLU A N 1
ATOM 2059 C CA . GLU A 1 265 ? -13.314 -1.986 38.036 1.00 71.62 265 GLU A CA 1
ATOM 2060 C C . GLU A 1 265 ? -14.014 -3.350 37.836 1.00 71.62 265 GLU A C 1
ATOM 2062 O O . GLU A 1 265 ? -15.239 -3.419 37.918 1.00 71.62 265 GLU A O 1
ATOM 2067 N N . ARG A 1 266 ? -13.268 -4.455 37.647 1.00 50.44 266 ARG A N 1
ATOM 2068 C CA . ARG A 1 266 ? -13.799 -5.823 37.421 1.00 50.44 266 ARG A CA 1
ATOM 2069 C C . ARG A 1 266 ? -14.903 -5.885 36.353 1.00 50.44 266 ARG A C 1
ATOM 2071 O O . ARG A 1 266 ? -15.898 -6.593 36.517 1.00 50.44 266 ARG A O 1
ATOM 2078 N N . VAL A 1 267 ? -14.732 -5.157 35.254 1.00 51.38 267 VAL A N 1
ATOM 2079 C CA . VAL A 1 267 ? -15.602 -5.284 34.081 1.00 51.38 267 VAL A CA 1
ATOM 2080 C C . VAL A 1 267 ? -14.888 -6.175 33.066 1.00 51.38 267 VAL A C 1
ATOM 2082 O O . VAL A 1 267 ? -14.001 -5.725 32.352 1.00 51.38 267 VAL A O 1
ATOM 2085 N N . ASP A 1 268 ? -15.265 -7.455 33.016 1.00 49.91 268 ASP A N 1
ATOM 2086 C CA . ASP A 1 268 ? -14.667 -8.468 32.124 1.00 49.91 268 ASP A CA 1
ATOM 2087 C C . ASP A 1 268 ? -14.983 -8.253 30.624 1.00 49.91 268 ASP A C 1
ATOM 2089 O O . ASP A 1 268 ? -14.521 -9.016 29.782 1.00 49.91 268 ASP A O 1
ATOM 2093 N N . ASN A 1 269 ? -15.744 -7.215 30.262 1.00 48.50 269 ASN A N 1
ATOM 2094 C CA . ASN A 1 269 ? -16.267 -7.013 28.909 1.00 48.50 269 ASN A CA 1
ATOM 2095 C C . ASN A 1 269 ? -15.943 -5.614 28.368 1.00 48.50 269 ASN A C 1
ATOM 2097 O O . ASN A 1 269 ? -16.833 -4.776 28.261 1.00 48.50 269 ASN A O 1
ATOM 2101 N N . ALA A 1 270 ? -14.693 -5.362 27.977 1.00 54.56 270 ALA A N 1
ATOM 2102 C CA . ALA A 1 270 ? -14.468 -4.376 26.920 1.00 54.56 270 ALA A CA 1
ATOM 2103 C C . ALA A 1 270 ? -14.995 -4.997 25.617 1.00 54.56 270 ALA A C 1
ATOM 2105 O O . ALA A 1 270 ? -14.467 -6.018 25.168 1.00 54.56 270 ALA A O 1
ATOM 2106 N N . THR A 1 271 ? -16.065 -4.447 25.043 1.00 58.38 271 THR A N 1
ATOM 2107 C CA . THR A 1 271 ? -16.663 -5.020 23.832 1.00 58.38 271 THR A CA 1
ATOM 2108 C C . THR A 1 271 ? -15.810 -4.678 22.610 1.00 58.38 271 THR A C 1
ATOM 2110 O O . THR A 1 271 ? -15.805 -3.550 22.124 1.00 58.38 271 THR A O 1
ATOM 2113 N N . THR A 1 272 ? -15.049 -5.653 22.105 1.00 70.19 272 THR A N 1
ATOM 2114 C CA . THR A 1 272 ? -14.308 -5.522 20.841 1.00 70.19 272 THR A CA 1
ATOM 2115 C C . THR A 1 272 ? -15.223 -5.848 19.659 1.00 70.19 272 THR A C 1
ATOM 2117 O O . THR A 1 272 ? -16.179 -6.612 19.787 1.00 70.19 272 THR A O 1
ATOM 2120 N N . GLN A 1 273 ? -14.942 -5.277 18.483 1.00 78.06 273 GLN A N 1
ATOM 2121 C CA . GLN A 1 273 ? -15.714 -5.547 17.254 1.00 78.06 273 GLN A CA 1
ATOM 2122 C C . GLN A 1 273 ? -15.488 -6.972 16.713 1.00 78.06 273 GLN A C 1
ATOM 2124 O O . GLN A 1 273 ? -16.186 -7.412 15.803 1.00 78.06 273 GLN A O 1
ATOM 2129 N N . GLY A 1 274 ? -14.489 -7.675 17.249 1.00 88.25 274 GLY A N 1
ATOM 2130 C CA . GLY A 1 274 ? -14.080 -9.020 16.870 1.00 88.25 274 GLY A CA 1
ATOM 2131 C C . GLY A 1 274 ? -12.585 -9.228 17.101 1.00 88.25 274 GLY A C 1
ATOM 2132 O O . GLY A 1 274 ? -11.809 -8.270 17.214 1.00 88.25 274 GLY A O 1
ATOM 2133 N N . LYS A 1 275 ? -12.175 -10.492 17.148 1.00 94.75 275 LYS A N 1
ATOM 2134 C CA . LYS A 1 275 ? -10.796 -10.926 17.358 1.00 94.75 275 LYS A CA 1
ATOM 2135 C C . LYS A 1 275 ? -10.194 -11.447 16.057 1.00 94.75 275 LYS A C 1
ATOM 2137 O O . LYS A 1 275 ? -10.710 -12.376 15.438 1.00 94.75 275 LYS A O 1
ATOM 2142 N N . ILE A 1 276 ? -9.078 -10.861 15.636 1.00 97.19 276 ILE A N 1
ATOM 2143 C CA . ILE A 1 276 ? -8.407 -11.156 14.369 1.00 97.19 276 ILE A CA 1
ATOM 2144 C C . ILE A 1 276 ? -6.989 -11.642 14.651 1.00 97.19 276 ILE A C 1
ATOM 2146 O O . ILE A 1 276 ? -6.155 -10.912 15.185 1.00 97.19 276 ILE A O 1
ATOM 2150 N N . LEU A 1 277 ? -6.687 -12.872 14.244 1.00 98.25 277 LEU A N 1
ATOM 2151 C CA . LEU A 1 277 ? -5.329 -13.404 14.285 1.00 98.25 277 LEU A CA 1
ATOM 2152 C C . LEU A 1 277 ? -4.590 -13.035 13.006 1.00 98.25 277 LEU A C 1
ATOM 2154 O O . LEU A 1 277 ? -5.107 -13.254 11.916 1.00 98.25 277 LEU A O 1
ATOM 2158 N N . MET A 1 278 ? -3.369 -12.525 13.114 1.00 97.69 278 MET A N 1
ATOM 2159 C CA . MET A 1 278 ? -2.538 -12.156 11.975 1.00 97.69 278 MET A CA 1
ATOM 2160 C C . MET A 1 278 ? -1.187 -12.863 12.013 1.00 97.69 278 MET A C 1
ATOM 2162 O O . MET A 1 278 ? -0.530 -12.915 13.049 1.00 97.69 278 MET A O 1
ATOM 2166 N N . ALA A 1 279 ? -0.751 -13.390 10.869 1.00 98.06 279 ALA A N 1
ATOM 2167 C CA . ALA A 1 279 ? 0.541 -14.059 10.751 1.00 98.06 279 ALA A CA 1
ATOM 2168 C C . ALA A 1 279 ? 1.166 -13.862 9.364 1.00 98.06 279 ALA A C 1
ATOM 2170 O O . ALA A 1 279 ? 0.480 -13.916 8.338 1.00 98.06 279 ALA A O 1
ATOM 2171 N N . THR A 1 280 ? 2.487 -13.681 9.321 1.00 97.94 280 THR A N 1
ATOM 2172 C CA . THR A 1 280 ? 3.253 -13.890 8.088 1.00 97.94 280 THR A CA 1
ATOM 2173 C C . THR A 1 280 ? 3.596 -15.374 7.995 1.00 97.94 280 THR A C 1
ATOM 2175 O O . THR A 1 280 ? 4.150 -15.959 8.930 1.00 97.94 280 THR A O 1
ATOM 2178 N N . VAL A 1 281 ? 3.229 -15.986 6.869 1.00 97.00 281 VAL A N 1
ATOM 2179 C CA . VAL A 1 281 ? 3.309 -17.440 6.683 1.00 97.00 281 VAL A CA 1
ATOM 2180 C C . VAL A 1 281 ? 4.746 -17.967 6.742 1.00 97.00 281 VAL A C 1
ATOM 2182 O O . VAL A 1 281 ? 5.725 -17.231 6.587 1.00 97.00 281 VAL A O 1
ATOM 2185 N N . LYS A 1 282 ? 4.872 -19.275 6.970 1.00 96.06 282 LYS A N 1
ATOM 2186 C CA . LYS A 1 282 ? 6.143 -19.998 7.041 1.00 96.06 282 LYS A CA 1
ATOM 2187 C C . LYS A 1 282 ? 7.081 -19.655 5.879 1.00 96.06 282 LYS A C 1
ATOM 2189 O O . LYS A 1 282 ? 6.678 -19.579 4.724 1.00 96.06 282 LYS A O 1
ATOM 2194 N N . GLY A 1 283 ? 8.363 -19.485 6.200 1.00 91.94 283 GLY A N 1
ATOM 2195 C CA . GLY A 1 283 ? 9.404 -19.194 5.209 1.00 91.94 283 GLY A CA 1
ATOM 2196 C C . GLY A 1 283 ? 9.423 -17.750 4.703 1.00 91.94 283 GLY A C 1
ATOM 2197 O O . GLY A 1 283 ? 10.314 -17.409 3.927 1.00 91.94 283 GLY A O 1
ATOM 2198 N N . ASP A 1 284 ? 8.505 -16.896 5.162 1.00 94.12 284 ASP A N 1
ATOM 2199 C CA . ASP A 1 284 ? 8.492 -15.473 4.849 1.00 94.12 284 ASP A CA 1
ATOM 2200 C C . ASP A 1 284 ? 8.747 -14.628 6.100 1.00 94.12 284 ASP A C 1
ATOM 2202 O O . ASP A 1 284 ? 8.239 -14.905 7.186 1.00 94.12 284 ASP A O 1
ATOM 2206 N N . VAL A 1 285 ? 9.570 -13.597 5.939 1.00 91.25 285 VAL A N 1
ATOM 2207 C CA . VAL A 1 285 ? 10.075 -12.744 7.026 1.00 91.25 285 VAL A CA 1
ATOM 2208 C C . VAL A 1 285 ? 9.502 -11.334 6.985 1.00 91.25 285 VAL A C 1
ATOM 2210 O O . VAL A 1 285 ? 9.766 -10.541 7.880 1.00 91.25 285 VAL A O 1
ATOM 2213 N N . HIS A 1 286 ? 8.752 -10.993 5.939 1.00 88.25 286 HIS A N 1
ATOM 2214 C CA . HIS A 1 286 ? 8.319 -9.621 5.720 1.00 88.25 286 HIS A CA 1
ATOM 2215 C C . HIS A 1 286 ? 6.976 -9.350 6.397 1.00 88.25 286 HIS A C 1
ATOM 2217 O O . HIS A 1 286 ? 5.990 -10.060 6.181 1.00 88.25 286 HIS A O 1
ATOM 2223 N N . ASP A 1 287 ? 6.926 -8.286 7.193 1.00 91.12 287 ASP A N 1
ATOM 2224 C CA . ASP A 1 287 ? 5.781 -7.960 8.043 1.00 91.12 287 ASP A CA 1
ATOM 2225 C C . ASP A 1 287 ? 5.333 -6.498 7.977 1.00 91.12 287 ASP A C 1
ATOM 2227 O O . ASP A 1 287 ? 4.328 -6.167 8.592 1.00 91.12 287 ASP A O 1
ATOM 2231 N N . ILE A 1 288 ? 5.993 -5.627 7.207 1.00 83.31 288 ILE A N 1
ATOM 2232 C CA . ILE A 1 288 ? 5.640 -4.195 7.143 1.00 83.31 288 ILE A CA 1
ATOM 2233 C C . ILE A 1 288 ? 4.148 -4.004 6.828 1.00 83.31 288 ILE A C 1
ATOM 2235 O O . ILE A 1 288 ? 3.431 -3.352 7.584 1.00 83.31 288 ILE A O 1
ATOM 2239 N N . GLY A 1 289 ? 3.657 -4.626 5.750 1.00 81.88 289 GLY A N 1
ATOM 2240 C CA . GLY A 1 289 ? 2.242 -4.551 5.371 1.00 81.88 289 GLY A CA 1
ATOM 2241 C C . GLY A 1 289 ? 1.306 -5.183 6.408 1.00 81.88 289 GLY A C 1
ATOM 2242 O O . GLY A 1 289 ? 0.248 -4.629 6.693 1.00 81.88 289 GLY A O 1
ATOM 2243 N N . LYS A 1 290 ? 1.717 -6.300 7.025 1.00 93.00 290 LYS A N 1
ATOM 2244 C CA . LYS A 1 290 ? 0.975 -6.965 8.109 1.00 93.00 290 LYS A CA 1
ATOM 2245 C C . LYS A 1 290 ? 0.812 -6.028 9.307 1.00 93.00 290 LYS A C 1
ATOM 2247 O O . LYS A 1 290 ? -0.295 -5.853 9.797 1.00 93.00 290 LYS A O 1
ATOM 2252 N N . ASN A 1 291 ? 1.893 -5.388 9.738 1.00 83.00 291 ASN A N 1
ATOM 2253 C CA . ASN A 1 291 ? 1.896 -4.493 10.892 1.00 83.00 291 ASN A CA 1
ATOM 2254 C C . ASN A 1 291 ? 1.020 -3.264 10.627 1.00 83.00 291 ASN A C 1
ATOM 2256 O O . ASN A 1 291 ? 0.265 -2.850 11.500 1.00 83.00 291 ASN A O 1
ATOM 2260 N N . ILE A 1 292 ? 1.052 -2.731 9.401 1.00 78.12 292 ILE A N 1
ATOM 2261 C CA . ILE A 1 292 ? 0.157 -1.652 8.967 1.00 78.12 292 ILE A CA 1
ATOM 2262 C C . ILE A 1 292 ? -1.313 -2.082 9.073 1.00 78.12 292 ILE A C 1
ATOM 2264 O O . ILE A 1 292 ? -2.110 -1.373 9.682 1.00 78.12 292 ILE A O 1
ATOM 2268 N N . VAL A 1 293 ? -1.674 -3.243 8.517 1.00 84.94 293 VAL A N 1
ATOM 2269 C CA . VAL A 1 293 ? -3.046 -3.774 8.595 1.00 84.94 293 VAL A CA 1
ATOM 2270 C C . VAL A 1 293 ? -3.465 -3.992 10.051 1.00 84.94 293 VAL A C 1
ATOM 2272 O O . VAL A 1 293 ? -4.565 -3.595 10.421 1.00 84.94 293 VAL A O 1
ATOM 2275 N N . GLY A 1 294 ? -2.587 -4.553 10.885 1.00 84.50 294 GLY A N 1
ATOM 2276 C CA . GLY A 1 294 ? -2.853 -4.767 12.307 1.00 84.50 294 GLY A CA 1
ATOM 2277 C C . GLY A 1 294 ? -3.137 -3.463 13.051 1.00 84.50 294 GLY A C 1
ATOM 2278 O O . GLY A 1 294 ? -4.131 -3.377 13.765 1.00 84.50 294 GLY A O 1
ATOM 2279 N N . VAL A 1 295 ? -2.335 -2.419 12.817 1.00 73.94 295 VAL A N 1
ATOM 2280 C CA . VAL A 1 295 ? -2.572 -1.087 13.398 1.00 73.94 295 VAL A CA 1
ATOM 2281 C C . VAL A 1 295 ? -3.903 -0.508 12.921 1.00 73.94 295 VAL A C 1
ATOM 2283 O O . VAL A 1 295 ? -4.681 -0.029 13.738 1.00 73.94 295 VAL A O 1
ATOM 2286 N N . VAL A 1 296 ? -4.205 -0.583 11.623 1.00 75.00 296 VAL A N 1
ATOM 2287 C CA . VAL A 1 296 ? -5.462 -0.057 11.063 1.00 75.00 296 VAL A CA 1
ATOM 2288 C C . VAL A 1 296 ? -6.689 -0.813 11.600 1.00 75.00 296 VAL A C 1
ATOM 2290 O O . VAL A 1 296 ? -7.721 -0.198 11.857 1.00 75.00 296 VAL A O 1
ATOM 2293 N N . LEU A 1 297 ? -6.593 -2.124 11.824 1.00 82.12 297 LEU A N 1
ATOM 2294 C CA . LEU A 1 297 ? -7.655 -2.909 12.462 1.00 82.12 297 LEU A CA 1
ATOM 2295 C C . LEU A 1 297 ? -7.809 -2.545 13.947 1.00 82.12 297 LEU A C 1
ATOM 2297 O O . LEU A 1 297 ? -8.924 -2.321 14.405 1.00 82.12 297 LEU A O 1
ATOM 2301 N N . GLN A 1 298 ? -6.712 -2.382 14.688 1.00 77.75 298 GLN A N 1
ATOM 2302 C CA . GLN A 1 298 ? -6.760 -1.899 16.076 1.00 77.75 298 GLN A CA 1
ATOM 2303 C C . GLN A 1 298 ? -7.374 -0.496 16.175 1.00 77.75 298 GLN A C 1
ATOM 2305 O O . GLN A 1 298 ? -8.115 -0.211 17.113 1.00 77.75 298 GLN A O 1
ATOM 2310 N N . CYS A 1 299 ? -7.135 0.362 15.177 1.00 66.94 299 CYS A N 1
ATOM 2311 C CA . CYS A 1 299 ? -7.796 1.661 15.065 1.00 66.94 299 CYS A CA 1
ATOM 2312 C C . CYS A 1 299 ? -9.320 1.567 14.914 1.00 66.94 299 CYS A C 1
ATOM 2314 O O . CYS A 1 299 ? -9.994 2.560 15.141 1.00 66.94 299 CYS A O 1
ATOM 2316 N N . ASN A 1 300 ? -9.852 0.407 14.532 1.00 71.19 300 ASN A N 1
ATOM 2317 C CA . ASN A 1 300 ? -11.280 0.145 14.366 1.00 71.19 300 ASN A CA 1
ATOM 2318 C C . ASN A 1 300 ? -11.776 -0.894 15.385 1.00 71.19 300 ASN A C 1
ATOM 2320 O O . ASN A 1 300 ? -12.659 -1.694 15.084 1.00 71.19 300 ASN A O 1
ATOM 2324 N N . SER A 1 301 ? -11.179 -0.892 16.584 1.00 75.00 301 SER A N 1
ATOM 2325 C CA . SER A 1 301 ? -11.680 -1.635 17.752 1.00 75.00 301 SER A CA 1
ATOM 2326 C C . SER A 1 301 ? -11.628 -3.161 17.627 1.00 75.00 301 SER A C 1
ATOM 2328 O O . SER A 1 301 ? -12.300 -3.866 18.385 1.00 75.00 301 SER A O 1
ATOM 2330 N N . TYR A 1 302 ? -10.839 -3.683 16.688 1.00 82.88 302 TYR A N 1
ATOM 2331 C CA . TYR A 1 302 ? -10.558 -5.112 16.604 1.00 82.88 302 TYR A CA 1
ATOM 2332 C C . TYR A 1 302 ? -9.430 -5.492 17.562 1.00 82.88 302 TYR A C 1
ATOM 2334 O O . TYR A 1 302 ? -8.402 -4.811 17.644 1.00 82.88 302 TYR A O 1
ATOM 2342 N N . GLU A 1 303 ? -9.584 -6.625 18.241 1.00 87.00 303 GLU A N 1
ATOM 2343 C CA . GLU A 1 303 ? -8.482 -7.250 18.964 1.00 87.00 303 GLU A CA 1
ATOM 2344 C C . GLU A 1 303 ? -7.583 -7.965 17.953 1.00 87.00 303 GLU A C 1
ATOM 2346 O O . GLU A 1 303 ? -8.005 -8.926 17.314 1.00 87.00 303 GLU A O 1
ATOM 2351 N N . VAL A 1 304 ? -6.347 -7.493 17.777 1.00 90.94 304 VAL A N 1
ATOM 2352 C CA . VAL A 1 304 ? -5.400 -8.086 16.821 1.00 90.94 304 VAL A CA 1
ATOM 2353 C C . VAL A 1 304 ? -4.333 -8.887 17.556 1.00 90.94 304 VAL A C 1
ATOM 2355 O O . VAL A 1 304 ? -3.541 -8.320 18.311 1.00 90.94 304 VAL A O 1
ATOM 2358 N N . ILE A 1 305 ? -4.280 -10.190 17.278 1.00 95.44 305 ILE A N 1
ATOM 2359 C CA . ILE A 1 305 ? -3.265 -11.118 17.789 1.00 95.44 305 ILE A CA 1
ATOM 2360 C C . ILE A 1 305 ? -2.243 -11.364 16.683 1.00 95.44 305 ILE A C 1
ATOM 2362 O O . ILE A 1 305 ? -2.510 -12.092 15.730 1.00 95.44 305 ILE A O 1
ATOM 2366 N N . ASP A 1 306 ? -1.067 -10.755 16.802 1.00 95.88 306 ASP A N 1
ATOM 2367 C CA . ASP A 1 306 ? 0.009 -10.896 15.822 1.00 95.88 306 ASP A CA 1
ATOM 2368 C C . ASP A 1 306 ? 1.001 -11.994 16.234 1.00 95.88 306 ASP A C 1
ATOM 2370 O O . ASP A 1 306 ? 1.723 -11.851 17.221 1.00 95.88 306 ASP A O 1
ATOM 2374 N N . LEU A 1 307 ? 1.056 -13.085 15.465 1.00 96.56 307 LEU A N 1
ATOM 2375 C CA . LEU A 1 307 ? 1.983 -14.201 15.698 1.00 96.56 307 LEU A CA 1
ATOM 2376 C C . LEU A 1 307 ? 3.396 -13.951 15.141 1.00 96.56 307 LEU A C 1
ATOM 2378 O O . LEU A 1 307 ? 4.287 -14.781 15.322 1.00 96.56 307 LEU A O 1
ATOM 2382 N N . GLY A 1 308 ? 3.619 -12.829 14.453 1.00 95.38 308 GLY A N 1
ATOM 2383 C CA . GLY A 1 308 ? 4.908 -12.477 13.870 1.00 95.38 308 GLY A CA 1
ATOM 2384 C C . GLY A 1 308 ? 5.144 -13.105 12.495 1.00 95.38 308 GLY A C 1
ATOM 2385 O O . GLY A 1 308 ? 4.263 -13.097 11.628 1.00 95.38 308 GLY A O 1
ATOM 2386 N N . VAL A 1 309 ? 6.373 -13.578 12.264 1.00 96.94 309 VAL A N 1
ATOM 2387 C CA . VAL A 1 309 ? 6.861 -14.020 10.947 1.00 96.94 309 VAL A CA 1
ATOM 2388 C C . VAL A 1 309 ? 7.350 -15.458 10.934 1.00 96.94 309 VAL A C 1
ATOM 2390 O O . VAL A 1 309 ? 7.698 -16.012 11.972 1.00 96.94 309 VAL A O 1
ATOM 2393 N N . MET A 1 310 ? 7.399 -16.051 9.737 1.00 95.06 310 MET A N 1
ATOM 2394 C CA . MET A 1 310 ? 7.751 -17.454 9.513 1.00 95.06 310 MET A CA 1
ATOM 2395 C C . MET A 1 310 ? 6.883 -18.436 10.313 1.00 95.06 310 MET A C 1
ATOM 2397 O O . MET A 1 310 ? 7.364 -19.491 10.729 1.00 95.06 310 MET A O 1
ATOM 2401 N N . VAL A 1 311 ? 5.604 -18.115 10.516 1.00 97.62 311 VAL A N 1
ATOM 2402 C CA . VAL A 1 311 ? 4.730 -18.891 11.400 1.00 97.62 311 VAL A CA 1
ATOM 2403 C C . VAL A 1 311 ? 4.197 -20.138 10.672 1.00 97.62 311 VAL A C 1
ATOM 2405 O O . VAL A 1 311 ? 3.592 -20.004 9.602 1.00 97.62 311 VAL A O 1
ATOM 2408 N N . PRO A 1 312 ? 4.400 -21.359 11.208 1.00 97.62 312 PRO A N 1
ATOM 2409 C CA . PRO A 1 312 ? 3.838 -22.585 10.639 1.00 97.62 312 PRO A CA 1
ATOM 2410 C C . PRO A 1 312 ? 2.305 -22.610 10.674 1.00 97.62 312 PRO A C 1
ATOM 2412 O O . PRO A 1 312 ? 1.692 -22.098 11.611 1.00 97.62 312 PRO A O 1
ATOM 2415 N N . ALA A 1 313 ? 1.684 -23.281 9.697 1.00 97.38 313 ALA A N 1
ATOM 2416 C CA . ALA A 1 313 ? 0.226 -23.422 9.625 1.00 97.38 313 ALA A CA 1
ATOM 2417 C C . ALA A 1 313 ? -0.370 -24.062 10.891 1.00 97.38 313 ALA A C 1
ATOM 2419 O O . ALA A 1 313 ? -1.383 -23.591 11.395 1.00 97.38 313 ALA A O 1
ATOM 2420 N N . GLU A 1 314 ? 0.300 -25.075 11.446 1.00 97.25 314 GLU A N 1
ATOM 2421 C CA . GLU A 1 314 ? -0.085 -25.752 12.693 1.00 97.25 314 GLU A CA 1
ATOM 2422 C C . GLU A 1 314 ? -0.234 -24.762 13.856 1.00 97.25 314 GLU A C 1
ATOM 2424 O O . GLU A 1 314 ? -1.257 -24.752 14.533 1.00 97.25 314 GLU A O 1
ATOM 2429 N N . THR A 1 315 ? 0.752 -23.879 14.043 1.00 97.75 315 THR A N 1
ATOM 2430 C CA . THR A 1 315 ? 0.733 -22.853 15.093 1.00 97.75 315 THR A CA 1
ATOM 2431 C C . THR A 1 315 ? -0.379 -21.837 14.862 1.00 97.75 315 THR A C 1
ATOM 2433 O O . THR A 1 315 ? -1.069 -21.473 15.809 1.00 97.75 315 THR A O 1
ATOM 2436 N N . ILE A 1 316 ? -0.586 -21.401 13.614 1.00 98.12 316 ILE A N 1
ATOM 2437 C CA . ILE A 1 316 ? -1.656 -20.451 13.271 1.00 98.12 316 ILE A CA 1
ATOM 2438 C C . ILE A 1 316 ? -3.022 -21.041 13.623 1.00 98.12 316 ILE A C 1
ATOM 2440 O O . ILE A 1 316 ? -3.825 -20.388 14.282 1.00 98.12 316 ILE A O 1
ATOM 2444 N N . ILE A 1 317 ? -3.272 -22.283 13.212 1.00 97.75 317 ILE A N 1
ATOM 2445 C CA . ILE A 1 317 ? -4.539 -22.980 13.445 1.00 97.75 317 ILE A CA 1
ATOM 2446 C C . ILE A 1 317 ? -4.752 -23.235 14.939 1.00 97.75 317 ILE A C 1
ATOM 2448 O O . ILE A 1 317 ? -5.837 -22.974 15.458 1.00 97.75 317 ILE A O 1
ATOM 2452 N N . GLN A 1 318 ? -3.715 -23.701 15.638 1.00 97.62 318 GLN A N 1
ATOM 2453 C CA . GLN A 1 318 ? -3.770 -23.938 17.076 1.00 97.62 318 GLN A CA 1
ATOM 2454 C C . GLN A 1 318 ? -4.120 -22.652 17.829 1.00 97.62 318 GLN A C 1
ATOM 2456 O O . GLN A 1 318 ? -5.059 -22.645 18.619 1.00 97.62 318 GLN A O 1
ATOM 2461 N N . GLN A 1 319 ? -3.408 -21.557 17.556 1.00 97.50 319 GLN A N 1
ATOM 2462 C CA . GLN A 1 319 ? -3.662 -20.276 18.212 1.00 97.50 319 GLN A CA 1
ATOM 2463 C C . GLN A 1 319 ? -5.027 -19.698 17.829 1.00 97.50 319 GLN A C 1
ATOM 2465 O O . GLN A 1 319 ? -5.713 -19.153 18.688 1.00 97.50 319 GLN A O 1
ATOM 2470 N N . ALA A 1 320 ? -5.470 -19.868 16.580 1.00 96.88 320 ALA A N 1
ATOM 2471 C CA . ALA A 1 320 ? -6.803 -19.448 16.159 1.00 96.88 320 ALA A CA 1
ATOM 2472 C C . ALA A 1 320 ? -7.907 -20.164 16.951 1.00 96.88 320 ALA A C 1
ATOM 2474 O O . ALA A 1 320 ? -8.878 -19.534 17.369 1.00 96.88 320 ALA A O 1
ATOM 2475 N N . HIS A 1 321 ? -7.735 -21.465 17.196 1.00 94.69 321 HIS A N 1
ATOM 2476 C CA . HIS A 1 321 ? -8.654 -22.252 18.008 1.00 94.69 321 HIS A CA 1
ATOM 2477 C C . HIS A 1 321 ? -8.566 -21.892 19.502 1.00 94.69 321 HIS A C 1
ATOM 2479 O O . HIS A 1 321 ? -9.591 -21.647 20.129 1.00 94.69 321 HIS A O 1
ATOM 2485 N N . GLU A 1 322 ? -7.369 -21.835 20.091 1.00 95.56 322 GLU A N 1
ATOM 2486 C CA . GLU A 1 322 ? -7.177 -21.521 21.519 1.00 95.56 322 GLU A CA 1
ATOM 2487 C C . GLU A 1 322 ? -7.709 -20.134 21.891 1.00 95.56 322 GLU A C 1
ATOM 2489 O O . GLU A 1 322 ? -8.338 -19.969 22.933 1.00 95.56 322 GLU A O 1
ATOM 2494 N N . GLN A 1 323 ? -7.491 -19.149 21.021 1.00 93.62 323 GLN A N 1
ATOM 2495 C CA . GLN A 1 323 ? -7.893 -17.765 21.258 1.00 93.62 323 GLN A CA 1
ATOM 2496 C C . GLN A 1 323 ? -9.332 -17.471 20.817 1.00 93.62 323 GLN A C 1
ATOM 2498 O O . GLN A 1 323 ? -9.816 -16.370 21.085 1.00 93.62 323 GLN A O 1
ATOM 2503 N N . GLN A 1 324 ? -10.010 -18.434 20.174 1.00 94.06 324 GLN A N 1
ATOM 2504 C CA . GLN A 1 324 ? -11.362 -18.295 19.619 1.00 94.06 324 GLN A CA 1
ATOM 2505 C C . GLN A 1 324 ? -11.472 -17.062 18.711 1.00 94.06 324 GLN A C 1
ATOM 2507 O O . GLN A 1 324 ? -12.246 -16.146 18.972 1.00 94.06 324 GLN A O 1
ATOM 2512 N N . VAL A 1 325 ? -10.624 -17.000 17.682 1.00 96.75 325 VAL A N 1
ATOM 2513 C CA . VAL A 1 325 ? -10.584 -15.838 16.782 1.00 96.75 325 VAL A CA 1
ATOM 2514 C C . VAL A 1 325 ? -11.693 -15.893 15.738 1.00 96.75 325 VAL A C 1
ATOM 2516 O O . VAL A 1 325 ? -12.025 -16.958 15.214 1.00 96.75 325 VAL A O 1
ATOM 2519 N N . ASP A 1 326 ? -12.217 -14.727 15.385 1.00 96.88 326 ASP A N 1
ATOM 2520 C CA . ASP A 1 326 ? -13.294 -14.591 14.411 1.00 96.88 326 ASP A CA 1
ATOM 2521 C C . ASP A 1 326 ? -12.781 -14.528 12.968 1.00 96.88 326 ASP A C 1
ATOM 2523 O O . ASP A 1 326 ? -13.519 -14.846 12.038 1.00 96.88 326 ASP A O 1
ATOM 2527 N N . ILE A 1 327 ? -11.526 -14.108 12.756 1.00 97.94 327 ILE A N 1
ATOM 2528 C CA . ILE A 1 327 ? -10.882 -14.025 11.436 1.00 97.94 327 ILE A CA 1
ATOM 2529 C C . ILE A 1 327 ? -9.400 -14.411 11.543 1.00 97.94 327 ILE A C 1
ATOM 2531 O O . ILE A 1 327 ? -8.712 -14.021 12.487 1.00 97.94 327 ILE A O 1
ATOM 2535 N N . ILE A 1 328 ? -8.881 -15.113 10.530 1.00 98.50 328 ILE A N 1
ATOM 2536 C CA . ILE A 1 328 ? -7.440 -15.324 10.331 1.00 98.50 328 ILE A CA 1
ATOM 2537 C C . ILE A 1 328 ? -6.960 -14.496 9.131 1.00 98.50 328 ILE A C 1
ATOM 2539 O O . ILE A 1 328 ? -7.423 -14.676 8.004 1.00 98.50 328 ILE A O 1
ATOM 2543 N N . GLY A 1 329 ? -5.997 -13.609 9.361 1.00 98.06 329 GLY A N 1
ATOM 2544 C CA . GLY A 1 329 ? -5.286 -12.822 8.360 1.00 98.06 329 GLY A CA 1
ATOM 2545 C C . GLY A 1 329 ? -3.906 -13.402 8.043 1.00 98.06 329 GLY A C 1
ATOM 2546 O O . GLY A 1 329 ? -3.057 -13.531 8.925 1.00 98.06 329 GLY A O 1
ATOM 2547 N N . LEU A 1 330 ? -3.653 -13.708 6.770 1.00 98.19 330 LEU A N 1
ATOM 2548 C CA . LEU A 1 330 ? -2.372 -14.225 6.286 1.00 98.19 330 LEU A CA 1
ATOM 2549 C C . LEU A 1 330 ? -1.654 -13.198 5.414 1.00 98.19 330 LEU A C 1
ATOM 2551 O O . LEU A 1 330 ? -2.247 -12.625 4.496 1.00 98.19 330 LEU A O 1
ATOM 2555 N N . SER A 1 331 ? -0.358 -13.028 5.666 1.00 97.50 331 SER A N 1
ATOM 2556 C CA . SER A 1 331 ? 0.536 -12.151 4.907 1.00 97.50 331 SER A CA 1
ATOM 2557 C C . SER A 1 331 ? 1.637 -12.944 4.197 1.00 97.50 331 SER A C 1
ATOM 2559 O O . SER A 1 331 ? 2.207 -13.875 4.771 1.00 97.50 331 SER A O 1
ATOM 2561 N N . GLY A 1 332 ? 1.961 -12.557 2.959 1.00 94.25 332 GLY A N 1
ATOM 2562 C CA . GLY A 1 332 ? 3.076 -13.111 2.185 1.00 94.25 332 GLY A CA 1
ATOM 2563 C C . GLY A 1 332 ? 3.652 -12.125 1.162 1.00 94.25 332 GLY A C 1
ATOM 2564 O O . GLY A 1 332 ? 2.918 -11.440 0.452 1.00 94.25 332 GLY A O 1
ATOM 2565 N N . LEU A 1 333 ? 4.977 -12.053 1.079 1.00 93.06 333 LEU A N 1
ATOM 2566 C CA . LEU A 1 333 ? 5.747 -11.248 0.133 1.00 93.06 333 LEU A CA 1
ATOM 2567 C C . LEU A 1 333 ? 6.337 -12.078 -1.012 1.00 93.06 333 LEU A C 1
ATOM 2569 O O . LEU A 1 333 ? 6.424 -11.573 -2.127 1.00 93.06 333 LEU A O 1
ATOM 2573 N N . ILE A 1 334 ? 6.781 -13.312 -0.761 1.00 92.50 334 ILE A N 1
ATOM 2574 C CA . ILE A 1 334 ? 7.470 -14.132 -1.773 1.00 92.50 334 ILE A CA 1
ATOM 2575 C C . ILE A 1 334 ? 6.546 -15.187 -2.395 1.00 92.50 334 ILE A C 1
ATOM 2577 O O . ILE A 1 334 ? 5.464 -15.477 -1.892 1.00 92.50 334 ILE A O 1
ATOM 2581 N N . THR A 1 335 ? 6.919 -15.725 -3.561 1.00 92.06 335 THR A N 1
ATOM 2582 C CA . THR A 1 335 ? 6.082 -16.707 -4.276 1.00 92.06 335 THR A CA 1
ATOM 2583 C C . THR A 1 335 ? 5.854 -18.002 -3.482 1.00 92.06 335 THR A C 1
ATOM 2585 O O . THR A 1 335 ? 4.710 -18.450 -3.475 1.00 92.06 335 THR A O 1
ATOM 2588 N N . PRO A 1 336 ? 6.850 -18.578 -2.769 1.00 93.81 336 PRO A N 1
ATOM 2589 C CA . PRO A 1 336 ? 6.623 -19.747 -1.909 1.00 93.81 336 PRO A CA 1
ATOM 2590 C C . PRO A 1 336 ? 5.544 -19.542 -0.836 1.00 93.81 336 PRO A C 1
ATOM 2592 O O . PRO A 1 336 ? 4.839 -20.483 -0.487 1.00 93.81 336 PRO A O 1
ATOM 2595 N N . SER A 1 337 ? 5.348 -18.305 -0.369 1.00 95.25 337 SER A N 1
ATOM 2596 C CA . SER A 1 337 ? 4.325 -17.953 0.624 1.00 95.25 337 SER A CA 1
ATOM 2597 C C . SER A 1 337 ? 2.906 -18.274 0.145 1.00 95.25 337 SER A C 1
ATOM 2599 O O . SER A 1 337 ? 2.026 -18.568 0.949 1.00 95.25 337 SER A O 1
ATOM 2601 N N . LEU A 1 338 ? 2.669 -18.258 -1.171 1.00 96.12 338 LEU A N 1
ATOM 2602 C CA . LEU A 1 338 ? 1.371 -18.608 -1.747 1.00 96.12 338 LEU A CA 1
ATOM 2603 C C . LEU A 1 338 ? 1.025 -20.085 -1.542 1.00 96.12 338 LEU A C 1
ATOM 2605 O O . LEU A 1 338 ? -0.132 -20.400 -1.264 1.00 96.12 338 LEU A O 1
ATOM 2609 N N . ASP A 1 339 ? 2.013 -20.976 -1.648 1.00 95.81 339 ASP A N 1
ATOM 2610 C CA . ASP A 1 339 ? 1.813 -22.408 -1.425 1.00 95.81 339 ASP A CA 1
ATOM 2611 C C . ASP A 1 339 ? 1.536 -22.698 0.057 1.00 95.81 339 ASP A C 1
ATOM 2613 O O . ASP A 1 339 ? 0.673 -23.519 0.365 1.00 95.81 339 ASP A O 1
ATOM 2617 N N . GLU A 1 340 ? 2.174 -21.962 0.972 1.00 97.56 340 GLU A N 1
ATOM 2618 C CA . GLU A 1 340 ? 1.903 -22.046 2.414 1.00 97.56 340 GLU A CA 1
ATOM 2619 C C . GLU A 1 340 ? 0.479 -21.578 2.764 1.00 97.56 340 GLU A C 1
ATOM 2621 O O . GLU A 1 340 ? -0.203 -22.217 3.564 1.00 97.56 340 GLU A O 1
ATOM 2626 N N . MET A 1 341 ? -0.034 -20.525 2.115 1.00 98.00 341 MET A N 1
ATOM 2627 C CA . MET A 1 341 ? -1.434 -20.099 2.282 1.00 98.00 341 MET A CA 1
ATOM 2628 C C . MET A 1 341 ? -2.426 -21.160 1.784 1.00 98.00 341 MET A C 1
ATOM 2630 O O . MET A 1 341 ? -3.455 -21.398 2.417 1.00 98.00 341 MET A O 1
ATOM 2634 N N . VAL A 1 342 ? -2.124 -21.814 0.656 1.00 98.00 342 VAL A N 1
ATOM 2635 C CA . VAL A 1 342 ? -2.933 -22.930 0.134 1.00 98.00 342 VAL A CA 1
ATOM 2636 C C . VAL A 1 342 ? -2.868 -24.131 1.077 1.00 98.00 342 VAL A C 1
ATOM 2638 O O . VAL A 1 342 ? -3.882 -24.792 1.295 1.00 98.00 342 VAL A O 1
ATOM 2641 N N . HIS A 1 343 ? -1.692 -24.430 1.632 1.00 98.12 343 HIS A N 1
ATOM 2642 C CA . HIS A 1 343 ? -1.515 -25.509 2.597 1.00 98.12 343 HIS A CA 1
ATOM 2643 C C . HIS A 1 343 ? -2.336 -25.265 3.865 1.00 98.12 343 HIS A C 1
ATOM 2645 O O . HIS A 1 343 ? -3.087 -26.150 4.265 1.00 98.12 343 HIS A O 1
ATOM 2651 N N . LEU A 1 344 ? -2.283 -24.056 4.428 1.00 98.19 344 LEU A N 1
ATOM 2652 C CA . LEU A 1 344 ? -3.077 -23.685 5.597 1.00 98.19 344 LEU A CA 1
ATOM 2653 C C . LEU A 1 344 ? -4.582 -23.824 5.335 1.00 98.19 344 LEU A C 1
ATOM 2655 O O . LEU A 1 344 ? -5.289 -24.408 6.150 1.00 98.19 344 LEU A O 1
ATOM 2659 N N . ALA A 1 345 ? -5.071 -23.356 4.183 1.00 98.25 345 ALA A N 1
ATOM 2660 C CA . ALA A 1 345 ? -6.480 -23.494 3.813 1.00 98.25 345 ALA A CA 1
ATOM 2661 C C . ALA A 1 345 ? -6.930 -24.968 3.736 1.00 98.25 345 ALA A C 1
ATOM 2663 O O . ALA A 1 345 ? -8.012 -25.304 4.212 1.00 98.25 345 ALA A O 1
ATOM 2664 N N . LYS A 1 346 ? -6.079 -25.862 3.208 1.00 98.31 346 LYS A N 1
ATOM 2665 C CA . LYS A 1 346 ? -6.337 -27.315 3.212 1.00 98.31 346 LYS A CA 1
ATOM 2666 C C . LYS A 1 346 ? -6.366 -27.905 4.619 1.00 98.31 346 LYS A C 1
ATOM 2668 O O . LYS A 1 346 ? -7.160 -28.803 4.874 1.00 98.31 346 LYS A O 1
ATOM 2673 N N . GLU A 1 347 ? -5.500 -27.440 5.516 1.00 98.19 347 GLU A N 1
ATOM 2674 C CA . GLU A 1 347 ? -5.486 -27.915 6.902 1.00 98.19 347 GLU A CA 1
ATOM 2675 C C . GLU A 1 347 ? -6.720 -27.443 7.679 1.00 98.19 347 GLU A C 1
ATOM 2677 O O . GLU A 1 347 ? -7.294 -28.232 8.424 1.00 98.19 347 GLU A O 1
ATOM 2682 N N . LEU A 1 348 ? -7.189 -26.210 7.454 1.00 97.75 348 LEU A N 1
ATOM 2683 C CA . LEU A 1 348 ? -8.463 -25.740 8.010 1.00 97.75 348 LEU A CA 1
ATOM 2684 C C . LEU A 1 348 ? -9.650 -26.562 7.496 1.00 97.75 348 LEU A C 1
ATOM 2686 O O . LEU A 1 348 ? -10.516 -26.926 8.286 1.00 97.75 348 LEU A O 1
ATOM 2690 N N . GLU A 1 349 ? -9.665 -26.896 6.201 1.00 97.62 349 GLU A N 1
ATOM 2691 C CA . GLU A 1 349 ? -10.679 -27.782 5.617 1.00 97.62 349 GLU A CA 1
ATOM 2692 C C . GLU A 1 349 ? -10.645 -29.173 6.255 1.00 97.62 349 GLU A C 1
ATOM 2694 O O . GLU A 1 349 ? -11.680 -29.706 6.643 1.00 97.62 349 GLU A O 1
ATOM 2699 N N . ARG A 1 350 ? -9.448 -29.751 6.416 1.00 97.75 350 ARG A N 1
ATOM 2700 C CA . ARG A 1 350 ? -9.253 -31.064 7.048 1.00 97.75 350 ARG A CA 1
ATOM 2701 C C . ARG A 1 350 ? -9.752 -31.095 8.495 1.00 97.75 350 ARG A C 1
ATOM 2703 O O . ARG A 1 350 ? -10.138 -32.155 8.977 1.00 97.75 350 ARG A O 1
ATOM 2710 N N . LEU A 1 351 ? -9.692 -29.960 9.186 1.00 96.75 351 LEU A N 1
ATOM 2711 C CA . LEU A 1 351 ? -10.161 -29.789 10.561 1.00 96.75 351 LEU A CA 1
ATOM 2712 C C . LEU A 1 351 ? -11.607 -29.281 10.643 1.00 96.75 351 LEU A C 1
ATOM 2714 O O . LEU A 1 351 ? -12.071 -28.991 11.742 1.00 96.75 351 LEU A O 1
ATOM 2718 N N . GLU A 1 352 ? -12.302 -29.167 9.505 1.00 96.06 352 GLU A N 1
ATOM 2719 C CA . GLU A 1 352 ? -13.694 -28.711 9.401 1.00 96.06 352 GLU A CA 1
ATOM 2720 C C . GLU A 1 352 ? -13.940 -27.342 10.062 1.00 96.06 352 GLU A C 1
ATOM 2722 O O . GLU A 1 352 ? -15.034 -27.033 10.532 1.00 96.06 352 GLU A O 1
ATOM 2727 N N . MET A 1 353 ? -12.915 -26.487 10.091 1.00 95.81 353 MET A N 1
ATOM 2728 C CA . MET A 1 353 ? -13.032 -25.133 10.627 1.00 95.81 353 MET A CA 1
ATOM 2729 C C . MET A 1 353 ? -13.724 -24.220 9.615 1.00 95.81 353 MET A C 1
ATOM 2731 O O . MET A 1 353 ? -13.515 -24.348 8.416 1.00 95.81 353 MET A O 1
ATOM 2735 N N . SER A 1 354 ? -14.512 -23.255 10.092 1.00 94.31 354 SER A N 1
ATOM 2736 C CA . SER A 1 354 ? -15.267 -22.324 9.236 1.00 94.31 354 SER A CA 1
ATOM 2737 C C . SER A 1 354 ? -14.860 -20.857 9.415 1.00 94.31 354 SER A C 1
ATOM 2739 O O . SER A 1 354 ? -15.593 -19.946 9.013 1.00 94.31 354 SER A O 1
ATOM 2741 N N . VAL A 1 355 ? -13.710 -20.613 10.050 1.00 96.25 355 VAL A N 1
ATOM 2742 C CA . VAL A 1 355 ? -13.177 -19.268 10.298 1.00 96.25 355 VAL A CA 1
ATOM 2743 C C . VAL A 1 355 ? -12.831 -18.566 8.970 1.00 96.25 355 VAL A C 1
ATOM 2745 O O . VAL A 1 355 ? -12.161 -19.154 8.116 1.00 96.25 355 VAL A O 1
ATOM 2748 N N . PRO A 1 356 ? -13.298 -17.328 8.738 1.00 97.12 356 PRO A N 1
ATOM 2749 C CA . PRO A 1 356 ? -12.908 -16.533 7.582 1.00 97.12 356 PRO A CA 1
ATOM 2750 C C . PRO A 1 356 ? -11.394 -16.349 7.426 1.00 97.12 356 PRO A C 1
ATOM 2752 O O . PRO A 1 356 ? -10.688 -16.040 8.385 1.00 97.12 356 PRO A O 1
ATOM 2755 N N . LEU A 1 357 ? -10.915 -16.466 6.183 1.00 98.12 357 LEU A N 1
ATOM 2756 C CA . LEU A 1 357 ? -9.536 -16.180 5.792 1.00 98.12 357 LEU A CA 1
ATOM 2757 C C . LEU A 1 357 ? -9.436 -14.845 5.047 1.00 98.12 357 LEU A C 1
ATOM 2759 O O . LEU A 1 357 ? -9.980 -14.702 3.950 1.00 98.12 357 LEU A O 1
ATOM 2763 N N . MET A 1 358 ? -8.666 -13.903 5.586 1.00 98.06 358 MET A N 1
ATOM 2764 C CA . MET A 1 358 ? -8.200 -12.711 4.874 1.00 98.06 358 MET A CA 1
ATOM 2765 C C . MET A 1 358 ? -6.795 -12.967 4.319 1.00 98.06 358 MET A C 1
ATOM 2767 O O . MET A 1 358 ? -5.853 -13.219 5.062 1.00 98.06 358 MET A O 1
ATOM 2771 N N . ILE A 1 359 ? -6.645 -12.902 2.999 1.00 98.00 359 ILE A N 1
ATOM 2772 C CA . ILE A 1 359 ? -5.385 -13.147 2.290 1.00 98.00 359 ILE A CA 1
ATOM 2773 C C . ILE A 1 359 ? -4.832 -11.819 1.775 1.00 98.00 359 ILE A C 1
ATOM 2775 O O . ILE A 1 359 ? -5.513 -11.143 1.000 1.00 98.00 359 ILE A O 1
ATOM 2779 N N . GLY A 1 360 ? -3.603 -11.471 2.157 1.00 95.56 360 GLY A N 1
ATOM 2780 C CA . GLY A 1 360 ? -2.929 -10.252 1.711 1.00 95.56 360 GLY A CA 1
ATOM 2781 C C . GLY A 1 360 ? -1.411 -10.396 1.570 1.00 95.56 360 GLY A C 1
ATOM 2782 O O . GLY A 1 360 ? -0.818 -11.432 1.871 1.00 95.56 360 GLY A O 1
ATOM 2783 N N . GLY A 1 361 ? -0.774 -9.326 1.097 1.00 91.69 361 GLY A N 1
ATOM 2784 C CA . GLY A 1 361 ? 0.669 -9.258 0.845 1.00 91.69 361 GLY A CA 1
ATOM 2785 C C . GLY A 1 361 ? 1.028 -9.221 -0.647 1.00 91.69 361 GLY A C 1
ATOM 2786 O O . GLY A 1 361 ? 0.184 -9.464 -1.510 1.00 91.69 361 GLY A O 1
ATOM 2787 N N . ALA A 1 362 ? 2.275 -8.866 -0.970 1.00 88.94 362 ALA A N 1
ATOM 2788 C CA . ALA A 1 362 ? 2.658 -8.418 -2.315 1.00 88.94 362 ALA A CA 1
ATOM 2789 C C . ALA A 1 362 ? 2.511 -9.475 -3.422 1.00 88.94 362 ALA A C 1
ATOM 2791 O O . ALA A 1 362 ? 2.247 -9.119 -4.570 1.00 88.94 362 ALA A O 1
ATOM 2792 N N . THR A 1 363 ? 2.689 -10.761 -3.109 1.00 90.25 363 THR A N 1
ATOM 2793 C CA . THR A 1 363 ? 2.523 -11.851 -4.087 1.00 90.25 363 THR A CA 1
ATOM 2794 C C . THR A 1 363 ? 1.091 -12.335 -4.211 1.00 90.25 363 THR A C 1
ATOM 2796 O O . THR A 1 363 ? 0.764 -13.055 -5.160 1.00 90.25 363 THR A O 1
ATOM 2799 N N . THR A 1 364 ? 0.224 -11.950 -3.276 1.00 94.69 364 THR A N 1
ATOM 2800 C CA . THR A 1 364 ? -1.178 -12.349 -3.306 1.00 94.69 364 THR A CA 1
ATOM 2801 C C . THR A 1 364 ? -1.942 -11.583 -4.380 1.00 94.69 364 THR A C 1
ATOM 2803 O O . THR A 1 364 ? -1.574 -10.490 -4.809 1.00 94.69 364 THR A O 1
ATOM 2806 N N . SER A 1 365 ? -2.993 -12.207 -4.903 1.00 95.44 365 SER A N 1
ATOM 2807 C CA . SER A 1 365 ? -3.877 -11.561 -5.866 1.00 95.44 365 SER A CA 1
ATOM 2808 C C . SER A 1 365 ? -5.255 -12.188 -5.813 1.00 95.44 365 SER A C 1
ATOM 2810 O O . SER A 1 365 ? -5.405 -13.378 -5.525 1.00 95.44 365 SER A O 1
ATOM 2812 N N . ARG A 1 366 ? -6.270 -11.417 -6.209 1.00 95.00 366 ARG A N 1
ATOM 2813 C CA . ARG A 1 366 ? -7.645 -11.913 -6.333 1.00 95.00 366 ARG A CA 1
ATOM 2814 C C . ARG A 1 366 ? -7.737 -13.167 -7.211 1.00 95.00 366 ARG A C 1
ATOM 2816 O O . ARG A 1 366 ? -8.490 -14.078 -6.887 1.00 95.00 366 ARG A O 1
ATOM 2823 N N . ILE A 1 367 ? -6.974 -13.219 -8.307 1.00 94.44 367 ILE A N 1
ATOM 2824 C CA . ILE A 1 367 ? -6.968 -14.366 -9.228 1.00 94.44 367 ILE A CA 1
ATOM 2825 C C . ILE A 1 367 ? -6.340 -15.587 -8.556 1.00 94.44 367 ILE A C 1
ATOM 2827 O O . ILE A 1 367 ? -6.923 -16.667 -8.611 1.00 94.44 367 ILE A O 1
ATOM 2831 N N . HIS A 1 368 ? -5.183 -15.430 -7.904 1.00 95.81 368 HIS A N 1
ATOM 2832 C CA . HIS A 1 368 ? -4.545 -16.533 -7.187 1.00 95.81 368 HIS A CA 1
ATOM 2833 C C . HIS A 1 368 ? -5.472 -17.095 -6.105 1.00 95.81 368 HIS A C 1
ATOM 2835 O O . HIS A 1 368 ? -5.728 -18.297 -6.087 1.00 95.81 368 HIS A O 1
ATOM 2841 N N . THR A 1 369 ? -6.040 -16.229 -5.264 1.00 97.00 369 THR A N 1
ATOM 2842 C CA . THR A 1 369 ? -6.963 -16.632 -4.198 1.00 97.00 369 THR A CA 1
ATOM 2843 C C . THR A 1 369 ? -8.168 -17.384 -4.756 1.00 97.00 369 THR A C 1
ATOM 2845 O O . THR A 1 369 ? -8.454 -18.484 -4.291 1.00 97.00 369 THR A O 1
ATOM 2848 N N . ALA A 1 370 ? -8.806 -16.871 -5.813 1.00 96.69 370 ALA A N 1
ATOM 2849 C CA . ALA A 1 370 ? -9.951 -17.523 -6.448 1.00 96.69 370 ALA A CA 1
ATOM 2850 C C . ALA A 1 370 ? -9.611 -18.891 -7.067 1.00 96.69 370 ALA A C 1
ATOM 2852 O O . ALA A 1 370 ? -10.446 -19.790 -7.062 1.00 96.69 370 ALA A O 1
ATOM 2853 N N . VAL A 1 371 ? -8.411 -19.054 -7.635 1.00 96.19 371 VAL A N 1
ATOM 2854 C CA . VAL A 1 371 ? -8.018 -20.262 -8.385 1.00 96.19 371 VAL A CA 1
ATOM 2855 C C . VAL A 1 371 ? -7.368 -21.328 -7.502 1.00 96.19 371 VAL A C 1
ATOM 2857 O O . VAL A 1 371 ? -7.480 -22.512 -7.819 1.00 96.19 371 VAL A O 1
ATOM 2860 N N . LYS A 1 372 ? -6.661 -20.937 -6.437 1.00 97.12 372 LYS A N 1
ATOM 2861 C CA . LYS A 1 372 ? -5.791 -21.837 -5.666 1.00 97.12 372 LYS A CA 1
ATOM 2862 C C . LYS A 1 372 ? -6.180 -22.005 -4.199 1.00 97.12 372 LYS A C 1
ATOM 2864 O O . LYS A 1 372 ? -5.954 -23.092 -3.682 1.00 97.12 372 LYS A O 1
ATOM 2869 N N . ILE A 1 373 ? -6.755 -20.985 -3.554 1.00 97.62 373 ILE A N 1
ATOM 2870 C CA . ILE A 1 373 ? -7.057 -21.007 -2.108 1.00 97.62 373 ILE A CA 1
ATOM 2871 C C . ILE A 1 373 ? -8.553 -21.263 -1.863 1.00 97.62 373 ILE A C 1
ATOM 2873 O O . ILE A 1 373 ? -8.909 -22.221 -1.193 1.00 97.62 373 ILE A O 1
ATOM 2877 N N . ASP A 1 374 ? -9.439 -20.464 -2.464 1.00 97.44 374 ASP A N 1
ATOM 2878 C CA . ASP A 1 374 ? -10.901 -20.603 -2.331 1.00 97.44 374 ASP A CA 1
ATOM 2879 C C . ASP A 1 374 ? -11.450 -22.012 -2.652 1.00 97.44 374 ASP A C 1
ATOM 2881 O O . ASP A 1 374 ? -12.369 -22.449 -1.968 1.00 97.44 374 ASP A O 1
ATOM 2885 N N . PRO A 1 375 ? -10.929 -22.763 -3.647 1.00 96.75 375 PRO A N 1
ATOM 2886 C CA . PRO A 1 375 ? -11.474 -24.083 -3.970 1.00 96.75 375 PRO A CA 1
ATOM 2887 C C . PRO A 1 375 ? -11.120 -25.190 -2.974 1.00 96.75 375 PRO A C 1
ATOM 2889 O O . PRO A 1 375 ? -11.702 -26.266 -3.068 1.00 96.75 375 PRO A O 1
ATOM 2892 N N . VAL A 1 376 ? -10.132 -24.971 -2.101 1.00 97.69 376 VAL A N 1
ATOM 2893 C CA . VAL A 1 376 ? -9.641 -25.991 -1.159 1.00 97.69 376 VAL A CA 1
ATOM 2894 C C . VAL A 1 376 ? -10.134 -25.766 0.271 1.00 97.69 376 VAL A C 1
ATOM 2896 O O . VAL A 1 376 ? -9.678 -26.469 1.163 1.00 97.69 376 VAL A O 1
ATOM 2899 N N . TYR A 1 377 ? -11.032 -24.796 0.477 1.00 97.69 377 TYR A N 1
ATOM 2900 C CA . TYR A 1 377 ? -11.601 -24.454 1.776 1.00 97.69 377 TYR A CA 1
ATOM 2901 C C . TYR A 1 377 ? -13.069 -24.020 1.649 1.00 97.69 377 TYR A C 1
ATOM 2903 O O . TYR A 1 377 ? -13.397 -23.120 0.868 1.00 97.69 377 TYR A O 1
ATOM 2911 N N . HIS A 1 378 ? -13.965 -24.653 2.409 1.00 94.81 378 HIS A N 1
ATOM 2912 C CA . HIS A 1 378 ? -15.403 -24.377 2.379 1.00 94.81 378 HIS A CA 1
ATOM 2913 C C . HIS A 1 378 ? -15.747 -23.020 3.004 1.00 94.81 378 HIS A C 1
ATOM 2915 O O . HIS A 1 378 ? -16.691 -22.356 2.559 1.00 94.81 378 HIS A O 1
ATOM 2921 N N . GLY A 1 379 ? -14.960 -22.581 3.991 1.00 93.94 379 GLY A N 1
ATOM 2922 C CA . GLY A 1 379 ? -15.116 -21.282 4.628 1.00 93.94 379 GLY A CA 1
ATOM 2923 C C . GLY A 1 379 ? -14.897 -20.099 3.667 1.00 93.94 379 GLY A C 1
ATOM 2924 O O . GLY A 1 379 ? -14.492 -20.250 2.503 1.00 93.94 379 GLY A O 1
ATOM 2925 N N . PRO A 1 380 ? -15.208 -18.873 4.116 1.00 95.25 380 PRO A N 1
ATOM 2926 C CA . PRO A 1 380 ? -15.025 -17.690 3.293 1.00 95.25 380 PRO A CA 1
ATOM 2927 C C . PRO A 1 380 ? -13.540 -17.323 3.204 1.00 95.25 380 PRO A C 1
ATOM 2929 O O . PRO A 1 380 ? -12.865 -17.168 4.217 1.00 95.25 380 PRO A O 1
ATOM 2932 N N . VAL A 1 381 ? -13.042 -17.152 1.978 1.00 97.50 381 VAL A N 1
ATOM 2933 C CA . VAL A 1 381 ? -11.683 -16.672 1.694 1.00 97.50 381 VAL A CA 1
ATOM 2934 C C . VAL A 1 381 ? -11.792 -15.378 0.917 1.00 97.50 381 VAL A C 1
ATOM 2936 O O . VAL A 1 381 ? -12.414 -15.352 -0.142 1.00 97.50 381 VAL A O 1
ATOM 2939 N N . VAL A 1 382 ? -11.166 -14.314 1.404 1.00 97.38 382 VAL A N 1
ATOM 2940 C CA . VAL A 1 382 ? -11.186 -13.003 0.760 1.00 97.38 382 VAL A CA 1
ATOM 2941 C C . VAL A 1 382 ? -9.772 -12.482 0.561 1.00 97.38 382 VAL A C 1
ATOM 2943 O O . VAL A 1 382 ? -8.967 -12.414 1.481 1.00 97.38 382 VAL A O 1
ATOM 2946 N N . HIS A 1 383 ? -9.461 -12.101 -0.673 1.00 97.44 383 HIS A N 1
ATOM 2947 C CA . HIS A 1 383 ? -8.253 -11.346 -0.978 1.00 97.44 383 HIS A CA 1
ATOM 2948 C C . HIS A 1 383 ? -8.450 -9.863 -0.651 1.00 97.44 383 HIS A C 1
ATOM 2950 O O . HIS A 1 383 ? -9.333 -9.219 -1.230 1.00 97.44 383 HIS A O 1
ATOM 2956 N N . VAL A 1 384 ? -7.583 -9.318 0.197 1.00 94.12 384 VAL A N 1
ATOM 2957 C CA . VAL A 1 384 ? -7.604 -7.921 0.633 1.00 94.12 384 VAL A CA 1
ATOM 2958 C C . VAL A 1 384 ? -6.357 -7.220 0.083 1.00 94.12 384 VAL A C 1
ATOM 2960 O O . VAL A 1 384 ? -5.245 -7.595 0.445 1.00 94.12 384 VAL A O 1
ATOM 2963 N N . PRO A 1 385 ? -6.512 -6.240 -0.828 1.00 86.31 385 PRO A N 1
ATOM 2964 C CA . PRO A 1 385 ? -5.377 -5.675 -1.558 1.00 86.31 385 PRO A CA 1
ATOM 2965 C C . PRO A 1 385 ? -4.514 -4.714 -0.730 1.00 86.31 385 PRO A C 1
ATOM 2967 O O . PRO A 1 385 ? -3.341 -4.553 -1.048 1.00 86.31 385 PRO A O 1
ATOM 2970 N N . ASP A 1 386 ? -5.085 -4.062 0.282 1.00 80.75 386 ASP A N 1
ATOM 2971 C CA . ASP A 1 386 ? -4.428 -3.026 1.079 1.00 80.75 386 ASP A CA 1
ATOM 2972 C C . ASP A 1 386 ? -5.118 -2.865 2.447 1.00 80.75 386 ASP A C 1
ATOM 2974 O O . ASP A 1 386 ? -6.207 -3.401 2.685 1.00 80.75 386 ASP A O 1
ATOM 2978 N N . ALA A 1 387 ? -4.483 -2.119 3.353 1.00 76.44 387 ALA A N 1
ATOM 2979 C CA . ALA A 1 387 ? -4.984 -1.922 4.711 1.00 76.44 387 ALA A CA 1
ATOM 2980 C C . ALA A 1 387 ? -6.281 -1.105 4.779 1.00 76.44 387 ALA A C 1
ATOM 2982 O O . ALA A 1 387 ? -7.100 -1.350 5.661 1.00 76.44 387 ALA A O 1
ATOM 2983 N N . SER A 1 388 ? -6.515 -0.195 3.828 1.00 74.38 388 SER A N 1
ATOM 2984 C CA . SER A 1 388 ? -7.735 0.625 3.802 1.00 74.38 388 SER A CA 1
ATOM 2985 C C . SER A 1 388 ? -8.998 -0.206 3.612 1.00 74.38 388 SER A C 1
ATOM 2987 O O . SER A 1 388 ? -10.036 0.081 4.203 1.00 74.38 388 SER A O 1
ATOM 2989 N N . ARG A 1 389 ? -8.901 -1.303 2.855 1.00 82.12 389 ARG A N 1
ATOM 2990 C CA . ARG A 1 389 ? -10.027 -2.220 2.644 1.00 82.12 389 ARG A CA 1
ATOM 2991 C C . ARG A 1 389 ? -10.161 -3.285 3.723 1.00 82.12 389 ARG A C 1
ATOM 2993 O O . ARG A 1 389 ? -11.220 -3.902 3.811 1.00 82.12 389 ARG A O 1
ATOM 3000 N N . ALA A 1 390 ? -9.120 -3.516 4.523 1.00 86.44 390 ALA A N 1
ATOM 3001 C CA . ALA A 1 390 ? -9.120 -4.563 5.542 1.00 86.44 390 ALA A CA 1
ATOM 3002 C C . ALA A 1 390 ? -10.247 -4.368 6.565 1.00 86.44 390 ALA A C 1
ATOM 3004 O O . ALA A 1 390 ? -10.936 -5.329 6.893 1.00 86.44 390 ALA A O 1
ATOM 3005 N N . VAL A 1 391 ? -10.493 -3.123 6.982 1.00 84.31 391 VAL A N 1
ATOM 3006 C CA . VAL A 1 391 ? -11.535 -2.764 7.959 1.00 84.31 391 VAL A CA 1
ATOM 3007 C C . VAL A 1 391 ? -12.934 -3.053 7.425 1.00 84.31 391 VAL A C 1
ATOM 3009 O O . VAL A 1 391 ? -13.713 -3.738 8.083 1.00 84.31 391 VAL A O 1
ATOM 3012 N N . GLY A 1 392 ? -13.250 -2.573 6.217 1.00 84.62 392 GLY A N 1
ATOM 3013 C CA . GLY A 1 392 ? -14.569 -2.788 5.616 1.00 84.62 392 GLY A CA 1
ATOM 3014 C C . GLY A 1 392 ? -14.855 -4.271 5.373 1.00 84.62 392 GLY A C 1
ATOM 3015 O O . GLY A 1 392 ? -15.969 -4.739 5.602 1.00 84.62 392 GLY A O 1
ATOM 3016 N N . VAL A 1 393 ? -13.831 -5.032 4.973 1.00 91.94 393 VAL A N 1
ATOM 3017 C CA . VAL A 1 393 ? -13.936 -6.487 4.808 1.00 91.94 393 VAL A CA 1
ATOM 3018 C C . VAL A 1 393 ? -14.159 -7.186 6.151 1.00 91.94 393 VAL A C 1
ATOM 3020 O O . VAL A 1 393 ? -15.067 -8.008 6.234 1.00 91.94 393 VAL A O 1
ATOM 3023 N N . ALA A 1 394 ? -13.387 -6.855 7.190 1.00 92.75 394 ALA A N 1
ATOM 3024 C CA . ALA A 1 394 ? -13.557 -7.433 8.524 1.00 92.75 394 ALA A CA 1
ATOM 3025 C C . ALA A 1 394 ? -14.958 -7.143 9.088 1.00 92.75 394 ALA A C 1
ATOM 3027 O O . ALA A 1 394 ? -15.663 -8.067 9.482 1.00 92.75 394 ALA A O 1
ATOM 3028 N N . SER A 1 395 ? -15.410 -5.889 9.001 1.00 90.25 395 SER A N 1
ATOM 3029 C CA . SER A 1 395 ? -16.739 -5.469 9.461 1.00 90.25 395 SER A CA 1
ATOM 3030 C C . SER A 1 395 ? -17.860 -6.231 8.747 1.00 90.25 395 SER A C 1
ATOM 3032 O O . SER A 1 395 ? -18.762 -6.772 9.385 1.00 90.25 395 SER A O 1
ATOM 3034 N N . THR A 1 396 ? -17.767 -6.370 7.420 1.00 90.88 396 THR A N 1
ATOM 3035 C CA . THR A 1 396 ? -18.768 -7.108 6.631 1.00 90.88 396 THR A CA 1
ATOM 3036 C C . THR A 1 396 ? -18.764 -8.607 6.952 1.00 90.88 396 THR A C 1
ATOM 3038 O O . THR A 1 396 ? -19.818 -9.239 6.957 1.00 90.88 396 THR A O 1
ATOM 3041 N N . LEU A 1 397 ? -17.591 -9.197 7.222 1.00 93.06 397 LEU A N 1
ATOM 3042 C CA . LEU A 1 397 ? -17.462 -10.614 7.583 1.00 93.06 397 LEU A CA 1
ATOM 3043 C C . LEU A 1 397 ? -18.040 -10.938 8.966 1.00 93.06 397 LEU A C 1
ATOM 3045 O O . LEU A 1 397 ? -18.455 -12.079 9.182 1.00 93.06 397 LEU A O 1
ATOM 3049 N N . LEU A 1 398 ? -18.064 -9.963 9.874 1.00 91.75 398 LEU A N 1
ATOM 3050 C CA . LEU A 1 398 ? -18.558 -10.116 11.246 1.00 91.75 398 LEU A CA 1
ATOM 3051 C C . LEU A 1 398 ? -20.018 -9.673 11.408 1.00 91.75 398 LEU A C 1
ATOM 3053 O O . LEU A 1 398 ? -20.695 -10.120 12.329 1.00 91.75 398 LEU A O 1
ATOM 3057 N N . SER A 1 399 ? -20.539 -8.866 10.480 1.00 89.94 399 SER A N 1
ATOM 3058 C CA . SER A 1 399 ? -21.945 -8.452 10.445 1.00 89.94 399 SER A CA 1
ATOM 3059 C C . SER A 1 399 ? -22.901 -9.642 10.297 1.00 89.94 399 SER A C 1
ATOM 3061 O O . SER A 1 399 ? -22.754 -10.461 9.391 1.00 89.94 399 SER A O 1
ATOM 3063 N N . THR A 1 400 ? -23.947 -9.707 11.124 1.00 85.44 400 THR A N 1
ATOM 3064 C CA . THR A 1 400 ? -25.003 -10.730 11.009 1.00 85.44 400 THR A CA 1
ATOM 3065 C C . THR A 1 400 ? -25.814 -10.599 9.722 1.00 85.44 400 THR A C 1
ATOM 3067 O O . THR A 1 400 ? -26.216 -11.607 9.142 1.00 85.44 400 THR A O 1
ATOM 3070 N N . ASP A 1 401 ? -26.008 -9.368 9.254 1.00 86.38 401 ASP A N 1
ATOM 3071 C CA . ASP A 1 401 ? -26.955 -9.056 8.184 1.00 86.38 401 ASP A CA 1
ATOM 3072 C C . ASP A 1 401 ? -26.282 -9.096 6.808 1.00 86.38 401 ASP A C 1
ATOM 3074 O O . ASP A 1 401 ? -26.858 -9.577 5.835 1.00 86.38 401 ASP A O 1
ATOM 3078 N N . GLN A 1 402 ? -25.036 -8.619 6.717 1.00 86.75 402 GLN A N 1
ATOM 3079 C CA . GLN A 1 402 ? -24.340 -8.456 5.436 1.00 86.75 402 GLN A CA 1
ATOM 3080 C C . GLN A 1 402 ? -23.452 -9.651 5.067 1.00 86.75 402 GLN A C 1
ATOM 3082 O O . GLN A 1 402 ? -23.173 -9.869 3.883 1.00 86.75 402 GLN A O 1
ATOM 3087 N N . ARG A 1 403 ? -23.020 -10.456 6.050 1.00 90.94 403 ARG A N 1
ATOM 3088 C CA . ARG A 1 403 ? -22.075 -11.566 5.840 1.00 90.94 403 ARG A CA 1
ATOM 3089 C C . ARG A 1 403 ? -22.566 -12.567 4.799 1.00 90.94 403 ARG A C 1
ATOM 3091 O O . ARG A 1 403 ? -21.787 -12.976 3.938 1.00 90.94 403 ARG A O 1
ATOM 3098 N N . GLY A 1 404 ? -23.835 -12.971 4.863 1.00 91.69 404 GLY A N 1
ATOM 3099 C CA . GLY A 1 404 ? -24.400 -13.978 3.957 1.00 91.69 404 GLY A CA 1
ATOM 3100 C C . GLY A 1 404 ? -24.344 -13.541 2.491 1.00 91.69 404 GLY A C 1
ATOM 3101 O O . GLY A 1 404 ? -23.761 -14.232 1.648 1.00 91.69 404 GLY A O 1
ATOM 3102 N N . ASP A 1 405 ? -24.878 -12.354 2.207 1.00 93.44 405 ASP A N 1
ATOM 3103 C CA . ASP A 1 405 ? -24.907 -11.780 0.859 1.00 93.44 405 ASP A CA 1
ATOM 3104 C C . ASP A 1 405 ? -23.504 -11.480 0.329 1.00 93.44 405 ASP A C 1
ATOM 3106 O O . ASP A 1 405 ? -23.204 -11.747 -0.843 1.00 93.44 405 ASP A O 1
ATOM 3110 N N . PHE A 1 406 ? -22.613 -10.993 1.197 1.00 93.25 406 PHE A N 1
ATOM 3111 C CA . PHE A 1 406 ? -21.221 -10.737 0.853 1.00 93.25 406 PHE A CA 1
ATOM 3112 C C . PHE A 1 406 ? -20.490 -12.017 0.435 1.00 93.25 406 PHE A C 1
ATOM 3114 O O . PHE A 1 406 ? -19.882 -12.056 -0.639 1.00 93.25 406 PHE A O 1
ATOM 3121 N N . ILE A 1 407 ? -20.593 -13.093 1.225 1.00 94.56 407 ILE A N 1
ATOM 3122 C CA . ILE A 1 407 ? -19.959 -14.384 0.913 1.00 94.56 407 ILE A CA 1
ATOM 3123 C C . ILE A 1 407 ? -20.526 -14.961 -0.389 1.00 94.56 407 ILE A C 1
ATOM 3125 O O . ILE A 1 407 ? -19.762 -15.403 -1.253 1.00 94.56 407 ILE A O 1
ATOM 3129 N N . ALA A 1 408 ? -21.848 -14.913 -0.583 1.00 93.81 408 ALA A N 1
ATOM 3130 C CA . ALA A 1 408 ? -22.484 -15.388 -1.810 1.00 93.81 408 ALA A CA 1
ATOM 3131 C C . ALA A 1 408 ? -22.025 -14.588 -3.045 1.00 93.81 408 ALA A C 1
ATOM 3133 O O . ALA A 1 408 ? -21.709 -15.159 -4.096 1.00 93.81 408 ALA A O 1
ATOM 3134 N N . GLY A 1 409 ? -21.939 -13.259 -2.928 1.00 94.81 409 GLY A N 1
ATOM 3135 C CA . GLY A 1 409 ? -21.372 -12.380 -3.952 1.00 94.81 409 GLY A CA 1
ATOM 3136 C C . GLY A 1 409 ? -19.914 -12.713 -4.271 1.00 94.81 409 GLY A C 1
ATOM 3137 O O . GLY A 1 409 ? -19.549 -12.853 -5.443 1.00 94.81 409 GLY A O 1
ATOM 3138 N N . LEU A 1 410 ? -19.096 -12.913 -3.238 1.00 93.81 410 LEU A N 1
ATOM 3139 C CA . LEU A 1 410 ? -17.676 -13.225 -3.358 1.00 93.81 410 LEU A CA 1
ATOM 3140 C C . LEU A 1 410 ? -17.441 -14.551 -4.087 1.00 93.81 410 LEU A C 1
ATOM 3142 O O . LEU A 1 410 ? -16.703 -14.571 -5.079 1.00 93.81 410 LEU A O 1
ATOM 3146 N N . LYS A 1 411 ? -18.123 -15.626 -3.663 1.00 94.38 411 LYS A N 1
ATOM 3147 C CA . LYS A 1 411 ? -18.033 -16.960 -4.280 1.00 94.38 411 LYS A CA 1
ATOM 3148 C C . LYS A 1 411 ? -18.459 -16.924 -5.754 1.00 94.38 411 LYS A C 1
ATOM 3150 O O . LYS A 1 411 ? -17.755 -17.482 -6.597 1.00 94.38 411 LYS A O 1
ATOM 3155 N N . ARG A 1 412 ? -19.528 -16.190 -6.107 1.00 95.31 412 ARG A N 1
ATOM 3156 C CA . ARG A 1 412 ? -19.924 -15.963 -7.518 1.00 95.31 412 ARG A CA 1
ATOM 3157 C C . ARG A 1 412 ? -18.821 -15.271 -8.318 1.00 95.31 412 ARG A C 1
ATOM 3159 O O . ARG A 1 412 ? -18.483 -15.705 -9.418 1.00 95.31 412 ARG A O 1
ATOM 3166 N N . SER A 1 413 ? -18.227 -14.218 -7.760 1.00 94.88 413 SER A N 1
ATOM 3167 C CA . SER A 1 413 ? -17.145 -13.483 -8.422 1.00 94.88 413 SER A CA 1
ATOM 3168 C C . SER A 1 413 ? -15.895 -14.355 -8.630 1.00 94.88 413 SER A C 1
ATOM 3170 O O . SER A 1 413 ? -15.241 -14.263 -9.670 1.00 94.88 413 SER A O 1
ATOM 3172 N N . TYR A 1 414 ? -15.565 -15.219 -7.667 1.00 96.75 414 TYR A N 1
ATOM 3173 C CA . TYR A 1 414 ? -14.412 -16.119 -7.752 1.00 96.75 414 TYR A CA 1
ATOM 3174 C C . TYR A 1 414 ? -14.640 -17.268 -8.726 1.00 96.75 414 TYR A C 1
ATOM 3176 O O . TYR A 1 414 ? -13.708 -17.642 -9.439 1.00 96.75 414 TYR A O 1
ATOM 3184 N N . LEU A 1 415 ? -15.867 -17.779 -8.830 1.00 95.19 415 LEU A N 1
ATOM 3185 C CA . LEU A 1 415 ? -16.232 -18.737 -9.868 1.00 95.19 415 LEU A CA 1
ATOM 3186 C C . LEU A 1 415 ? -16.026 -18.138 -11.269 1.00 95.19 415 LEU A C 1
ATOM 3188 O O . LEU A 1 415 ? -15.329 -18.731 -12.092 1.00 95.19 415 LEU A O 1
ATOM 3192 N N . ALA A 1 416 ? -16.528 -16.923 -11.509 1.00 94.81 416 ALA A N 1
ATOM 3193 C CA . ALA A 1 416 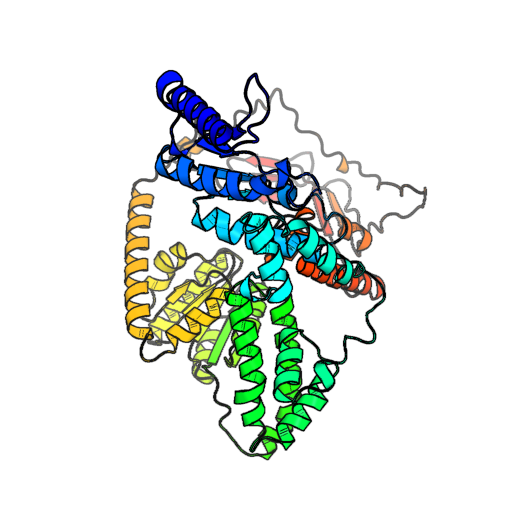? -16.337 -16.232 -12.785 1.00 94.81 416 ALA A CA 1
ATOM 3194 C C . ALA A 1 416 ? -14.846 -16.007 -13.110 1.00 94.81 416 ALA A C 1
ATOM 3196 O O . ALA A 1 416 ? -14.397 -16.276 -14.227 1.00 94.81 416 ALA A O 1
ATOM 3197 N N . ALA A 1 417 ? -14.051 -15.577 -12.122 1.00 93.69 417 ALA A N 1
ATOM 3198 C CA . ALA A 1 417 ? -12.608 -15.393 -12.286 1.00 93.69 417 ALA A CA 1
ATOM 3199 C C . ALA A 1 417 ? -11.883 -16.711 -12.624 1.00 93.69 417 ALA A C 1
ATOM 3201 O O . ALA A 1 417 ? -10.998 -16.728 -13.485 1.00 93.69 417 ALA A O 1
ATOM 3202 N N . ARG A 1 418 ? -12.278 -17.825 -11.991 1.00 94.62 418 ARG A N 1
ATOM 3203 C CA . ARG A 1 418 ? -11.750 -19.168 -12.281 1.00 94.62 418 ARG A CA 1
ATOM 3204 C C . ARG A 1 418 ? -12.044 -19.601 -13.711 1.00 94.62 418 ARG A C 1
ATOM 3206 O O . ARG A 1 418 ? -11.133 -20.044 -14.412 1.00 94.62 418 ARG A O 1
ATOM 3213 N N . GLU A 1 419 ? -13.288 -19.450 -14.155 1.00 93.88 419 GLU A N 1
ATOM 3214 C CA . GLU A 1 419 ? -13.696 -19.806 -15.515 1.00 93.88 419 GLU A CA 1
ATOM 3215 C C . GLU A 1 419 ? -12.954 -18.977 -16.566 1.00 93.88 419 GLU A C 1
ATOM 3217 O O . GLU A 1 419 ? -12.443 -19.523 -17.549 1.00 93.88 419 GLU A O 1
ATOM 3222 N N . GLN A 1 420 ? -12.836 -17.666 -16.342 1.00 92.19 420 GLN A N 1
ATOM 3223 C CA . GLN A 1 420 ? -12.093 -16.775 -17.227 1.00 92.19 420 GLN A CA 1
ATOM 3224 C C . GLN A 1 420 ? -10.613 -17.170 -17.312 1.00 92.19 420 GLN A C 1
ATOM 3226 O O . GLN A 1 420 ? -10.072 -17.286 -18.415 1.00 92.19 420 GLN A O 1
ATOM 3231 N N . HIS A 1 421 ? -9.963 -17.429 -16.175 1.00 92.31 421 HIS A N 1
ATOM 3232 C CA . HIS A 1 421 ? -8.564 -17.854 -16.147 1.00 92.31 421 HIS A CA 1
ATOM 3233 C C . HIS A 1 421 ? -8.365 -19.207 -16.852 1.00 92.31 421 HIS A C 1
ATOM 3235 O O . HIS A 1 421 ? -7.421 -19.366 -17.626 1.00 92.31 421 HIS A O 1
ATOM 3241 N N . ALA A 1 422 ? -9.275 -20.168 -16.663 1.00 91.44 422 ALA A N 1
ATOM 3242 C CA . ALA A 1 422 ? -9.228 -21.457 -17.354 1.00 91.44 422 ALA A CA 1
ATOM 3243 C C . ALA A 1 422 ? -9.347 -21.306 -18.882 1.00 91.44 422 ALA A C 1
ATOM 3245 O O . ALA A 1 422 ? -8.603 -21.952 -19.624 1.00 91.44 422 ALA A O 1
ATOM 3246 N N . ARG A 1 423 ? -10.230 -20.420 -19.367 1.00 90.50 423 ARG A N 1
ATOM 3247 C CA . ARG A 1 423 ? -10.343 -20.094 -20.802 1.00 90.50 423 ARG A CA 1
ATOM 3248 C C . ARG A 1 423 ? -9.056 -19.465 -21.342 1.00 90.50 423 ARG A C 1
ATOM 3250 O O . ARG A 1 423 ? -8.580 -19.870 -22.397 1.00 90.50 423 ARG A O 1
ATOM 3257 N N . GLN A 1 424 ? -8.462 -18.526 -20.604 1.00 87.50 424 GLN A N 1
ATOM 3258 C CA . GLN A 1 424 ? -7.195 -17.896 -20.991 1.00 87.50 424 GLN A CA 1
ATOM 3259 C C . GLN A 1 424 ? -6.037 -18.900 -21.050 1.00 87.50 424 GLN A C 1
ATOM 3261 O O . GLN A 1 424 ? -5.253 -18.857 -21.993 1.00 87.50 424 GLN A O 1
ATOM 3266 N N . GLN A 1 425 ? -5.943 -19.825 -20.089 1.00 84.94 425 GLN A N 1
ATOM 3267 C CA . GLN A 1 425 ? -4.911 -20.870 -20.072 1.00 84.94 425 GLN A CA 1
ATOM 3268 C C . GLN A 1 425 ? -5.024 -21.813 -21.276 1.00 84.94 425 GLN A C 1
ATOM 3270 O O . GLN A 1 425 ? -4.006 -22.143 -21.876 1.00 84.94 425 GLN A O 1
ATOM 3275 N N . ARG A 1 426 ? -6.246 -22.200 -21.673 1.00 85.31 426 ARG A N 1
ATOM 3276 C CA . ARG A 1 426 ? -6.480 -23.042 -22.863 1.00 85.31 426 ARG A CA 1
ATOM 3277 C C . ARG A 1 426 ? -6.060 -22.362 -24.167 1.00 85.31 426 ARG A C 1
ATOM 3279 O O . ARG A 1 426 ? -5.606 -23.040 -25.079 1.00 85.31 426 ARG A O 1
ATOM 3286 N N . ASN A 1 427 ? -6.176 -21.037 -24.232 1.00 80.50 427 ASN A N 1
ATOM 3287 C CA . ASN A 1 427 ? -5.851 -20.243 -25.418 1.00 80.50 427 ASN A CA 1
ATOM 3288 C C . ASN A 1 427 ? -4.405 -19.712 -25.420 1.00 80.50 427 ASN A C 1
ATOM 3290 O O . ASN A 1 427 ? -4.072 -18.849 -26.233 1.00 80.50 427 ASN A O 1
ATOM 3294 N N . ARG A 1 428 ? -3.538 -20.171 -24.505 1.00 83.56 428 ARG A N 1
ATOM 3295 C CA . ARG A 1 428 ? -2.132 -19.753 -24.493 1.00 83.56 428 ARG A CA 1
ATOM 3296 C C . ARG A 1 428 ? -1.380 -20.381 -25.662 1.00 83.56 428 ARG A C 1
ATOM 3298 O O . ARG A 1 428 ? -1.168 -21.588 -25.699 1.00 83.56 428 ARG A O 1
ATOM 3305 N N . ASP A 1 429 ? -0.903 -19.531 -26.563 1.00 85.38 429 ASP A N 1
ATOM 3306 C CA . ASP A 1 429 ? -0.003 -19.929 -27.643 1.00 85.38 429 ASP A CA 1
ATOM 3307 C C . ASP A 1 429 ? 1.437 -20.067 -27.115 1.00 85.38 429 ASP A C 1
ATOM 3309 O O . ASP A 1 429 ? 2.230 -19.116 -27.094 1.00 85.38 429 ASP A O 1
ATOM 3313 N N . LEU A 1 430 ? 1.746 -21.257 -26.596 1.00 90.69 430 LEU A N 1
ATOM 3314 C CA . LEU A 1 430 ? 3.074 -21.618 -26.110 1.00 90.69 430 LEU A CA 1
ATOM 3315 C C . LEU A 1 430 ? 3.857 -22.360 -27.197 1.00 90.69 430 LEU A C 1
ATOM 3317 O O . LEU A 1 430 ? 3.361 -23.288 -27.830 1.00 90.69 430 LEU A O 1
ATOM 3321 N N . ALA A 1 431 ? 5.113 -21.968 -27.372 1.00 92.50 431 ALA A N 1
ATOM 3322 C CA . ALA A 1 431 ? 6.106 -22.736 -28.099 1.00 92.50 431 ALA A CA 1
ATOM 3323 C C . ALA A 1 431 ? 6.593 -23.919 -27.245 1.00 92.50 431 ALA A C 1
ATOM 3325 O O . ALA A 1 431 ? 6.706 -23.827 -26.014 1.00 92.50 431 ALA A O 1
ATOM 3326 N N . THR A 1 432 ? 6.952 -25.025 -27.898 1.00 94.38 432 THR A N 1
ATOM 3327 C CA . THR A 1 432 ? 7.687 -26.102 -27.223 1.00 94.38 432 THR A CA 1
ATOM 3328 C C . THR A 1 432 ? 9.039 -25.579 -26.735 1.00 94.38 432 THR A C 1
ATOM 3330 O O . THR A 1 432 ? 9.563 -24.582 -27.240 1.00 94.38 432 THR A O 1
ATOM 3333 N N . LEU A 1 433 ? 9.632 -26.244 -25.742 1.00 94.44 433 LEU A N 1
ATOM 3334 C CA . LEU A 1 433 ? 10.954 -25.854 -25.249 1.00 94.44 433 LEU A CA 1
ATOM 3335 C C . LEU A 1 433 ? 12.002 -25.888 -26.372 1.00 94.44 433 LEU A C 1
ATOM 3337 O O . LEU A 1 433 ? 12.841 -24.997 -26.459 1.00 94.44 433 LEU A O 1
ATOM 3341 N N . GLU A 1 434 ? 11.914 -26.871 -27.268 1.00 94.81 434 GLU A N 1
ATOM 3342 C CA . GLU A 1 434 ? 12.777 -26.984 -28.447 1.00 94.81 434 GLU A CA 1
ATOM 3343 C C . GLU A 1 434 ? 12.600 -25.803 -29.406 1.00 94.81 434 GLU A C 1
ATOM 3345 O O . GLU A 1 434 ? 13.586 -25.195 -29.815 1.00 94.81 434 GLU A O 1
ATOM 3350 N N . GLN A 1 435 ? 11.357 -25.408 -29.699 1.00 94.00 435 GLN A N 1
ATOM 3351 C CA . GLN A 1 435 ? 11.069 -24.231 -30.525 1.00 94.00 435 GLN A CA 1
ATOM 3352 C C . GLN A 1 435 ? 11.605 -22.943 -29.886 1.00 94.00 435 GLN A C 1
ATOM 3354 O O . GLN A 1 435 ? 12.203 -22.111 -30.565 1.00 94.00 435 GLN A O 1
ATOM 3359 N N . ALA A 1 436 ? 11.443 -22.782 -28.571 1.00 93.94 436 ALA A N 1
ATOM 3360 C CA . ALA A 1 436 ? 11.970 -21.629 -27.845 1.00 93.94 436 ALA A CA 1
ATOM 3361 C C . ALA A 1 436 ? 13.511 -21.620 -27.787 1.00 93.94 436 ALA A C 1
ATOM 3363 O O . ALA A 1 436 ? 14.123 -20.552 -27.735 1.00 93.94 436 ALA A O 1
ATOM 3364 N N . ARG A 1 437 ? 14.155 -22.793 -27.767 1.00 93.88 437 ARG A N 1
ATOM 3365 C CA . ARG A 1 437 ? 15.619 -22.948 -27.844 1.00 93.88 437 ARG A CA 1
ATOM 3366 C C . ARG A 1 437 ? 16.157 -22.632 -29.234 1.00 93.88 437 ARG A C 1
ATOM 3368 O O . ARG A 1 437 ? 17.228 -22.044 -29.336 1.00 93.88 437 ARG A O 1
ATOM 3375 N N . ALA A 1 438 ? 15.399 -22.975 -30.275 1.00 93.38 438 ALA A N 1
ATOM 3376 C CA . ALA A 1 438 ? 15.733 -22.689 -31.668 1.00 93.38 438 ALA A CA 1
ATOM 3377 C C . ALA A 1 438 ? 15.631 -21.195 -32.034 1.00 93.38 438 ALA A C 1
ATOM 3379 O O . ALA A 1 438 ? 16.183 -20.794 -33.054 1.00 93.38 438 ALA A O 1
ATOM 3380 N N . ASN A 1 439 ? 14.983 -20.373 -31.200 1.00 92.12 439 ASN A N 1
ATOM 3381 C CA . ASN A 1 439 ? 14.893 -18.917 -31.355 1.00 92.12 439 ASN A CA 1
ATOM 3382 C C . ASN A 1 439 ? 15.665 -18.172 -30.237 1.00 92.12 439 ASN A C 1
ATOM 3384 O O . ASN A 1 439 ? 15.043 -17.551 -29.366 1.00 92.12 439 ASN A O 1
ATOM 3388 N N . PRO A 1 440 ? 17.007 -18.287 -30.164 1.00 90.06 440 PRO A N 1
ATOM 3389 C CA . PRO A 1 440 ? 17.807 -17.564 -29.181 1.00 90.06 440 PRO A CA 1
ATOM 3390 C C . PRO A 1 440 ? 17.946 -16.082 -29.556 1.00 90.06 440 PRO A C 1
ATOM 3392 O O . PRO A 1 440 ? 17.728 -15.689 -30.698 1.00 90.06 440 PRO A O 1
ATOM 3395 N N . THR A 1 441 ? 18.394 -15.255 -28.609 1.00 89.50 441 THR A N 1
ATOM 3396 C CA . THR A 1 441 ? 18.823 -13.886 -28.924 1.00 89.50 441 THR A CA 1
ATOM 3397 C C . THR A 1 441 ? 19.968 -13.928 -29.955 1.00 89.50 441 THR A C 1
ATOM 3399 O O . THR A 1 441 ? 20.973 -14.599 -29.688 1.00 89.50 441 THR A O 1
ATOM 3402 N N . PRO A 1 442 ? 19.864 -13.226 -31.100 1.00 89.50 442 PRO A N 1
ATOM 3403 C CA . PRO A 1 442 ? 20.820 -13.308 -32.208 1.00 89.50 442 PRO A CA 1
ATOM 3404 C C . PRO A 1 442 ? 22.107 -12.519 -31.905 1.00 89.50 442 PRO A C 1
ATOM 3406 O O . PRO A 1 442 ? 22.314 -11.405 -32.382 1.00 89.50 442 PRO A O 1
ATOM 3409 N N . ILE A 1 443 ? 22.985 -13.080 -31.072 1.00 90.00 443 ILE A N 1
ATOM 3410 C CA . ILE A 1 443 ? 24.277 -12.470 -30.726 1.00 90.00 443 ILE A CA 1
ATOM 3411 C C . ILE A 1 443 ? 25.375 -13.080 -31.603 1.00 90.00 443 ILE A C 1
ATOM 3413 O O . ILE A 1 443 ? 25.646 -14.280 -31.529 1.00 90.00 443 ILE A O 1
ATOM 3417 N N . ASP A 1 444 ? 26.057 -12.250 -32.396 1.00 92.94 444 ASP A N 1
ATOM 3418 C CA . ASP A 1 444 ? 27.268 -12.667 -33.106 1.00 92.94 444 ASP A CA 1
ATOM 3419 C C .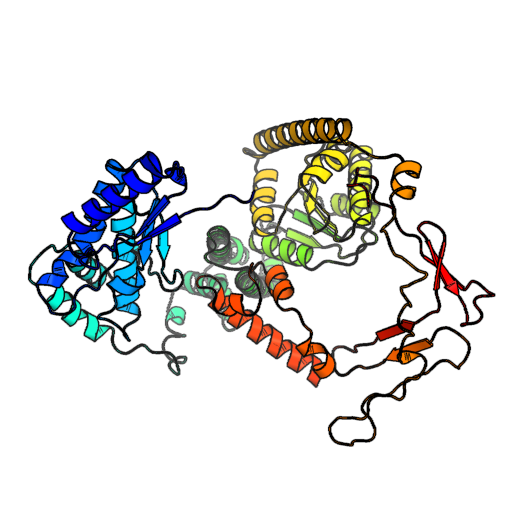 ASP A 1 444 ? 28.464 -12.691 -32.143 1.00 92.94 444 ASP A C 1
ATOM 3421 O O . ASP A 1 444 ? 29.207 -11.719 -32.001 1.00 92.94 444 ASP A O 1
ATOM 3425 N N . TRP A 1 445 ? 28.662 -13.831 -31.483 1.00 90.75 445 TRP A N 1
ATOM 3426 C CA . TRP A 1 445 ? 29.772 -14.054 -30.552 1.00 90.75 445 TRP A CA 1
ATOM 3427 C C . TRP A 1 445 ? 31.160 -14.043 -31.204 1.00 90.75 445 TRP A C 1
ATOM 3429 O O . TRP A 1 445 ? 32.157 -13.982 -30.488 1.00 90.75 445 TRP A O 1
ATOM 3439 N N . LYS A 1 446 ? 31.261 -14.112 -32.541 1.00 93.19 446 LYS A N 1
ATOM 3440 C CA . LYS A 1 446 ? 32.551 -13.960 -33.232 1.00 93.19 446 LYS A CA 1
ATOM 3441 C C . LYS A 1 446 ? 32.953 -12.492 -33.331 1.00 93.19 446 LYS A C 1
ATOM 3443 O O . LYS A 1 446 ? 34.143 -12.197 -33.315 1.00 93.19 446 LYS A O 1
ATOM 3448 N N . ARG A 1 447 ? 31.972 -11.589 -33.444 1.00 94.88 447 ARG A N 1
ATOM 3449 C CA . ARG A 1 447 ? 32.189 -10.132 -33.499 1.00 94.88 447 ARG A CA 1
ATOM 3450 C C . ARG A 1 447 ? 32.141 -9.470 -32.129 1.00 94.88 447 ARG A C 1
ATOM 3452 O O . ARG A 1 447 ? 32.832 -8.481 -31.905 1.00 94.88 447 ARG A O 1
ATOM 3459 N N . TYR A 1 448 ? 31.312 -9.978 -31.226 1.00 94.50 448 TYR A N 1
ATOM 3460 C CA . TYR A 1 448 ? 31.180 -9.436 -29.884 1.00 94.50 448 TYR A CA 1
ATOM 3461 C C . TYR A 1 448 ? 32.220 -10.047 -28.945 1.00 94.50 448 TYR A C 1
ATOM 3463 O O . TYR A 1 448 ? 32.224 -11.251 -28.694 1.00 94.50 448 TYR A O 1
ATOM 3471 N N . HIS A 1 449 ? 33.060 -9.193 -28.369 1.00 89.69 449 HIS A N 1
ATOM 3472 C CA . HIS A 1 449 ? 33.969 -9.566 -27.295 1.00 89.69 449 HIS A CA 1
ATOM 3473 C C . HIS A 1 449 ? 33.401 -9.055 -25.967 1.00 89.69 449 HIS A C 1
ATOM 3475 O O . HIS A 1 449 ? 33.380 -7.839 -25.756 1.00 89.69 449 HIS A O 1
ATOM 3481 N N . PRO A 1 450 ? 32.939 -9.948 -25.068 1.00 89.19 450 PRO A N 1
ATOM 3482 C CA . PRO A 1 450 ? 32.489 -9.539 -23.746 1.00 89.19 450 PRO A CA 1
ATOM 3483 C C . PRO A 1 450 ? 33.582 -8.734 -23.034 1.00 89.19 450 PRO A C 1
ATOM 3485 O O . PRO A 1 450 ? 34.744 -9.162 -23.039 1.00 89.19 450 PRO A O 1
ATOM 3488 N N . PRO A 1 451 ? 33.249 -7.584 -22.422 1.00 86.94 451 PRO A N 1
ATOM 3489 C CA . PRO A 1 451 ? 34.237 -6.778 -21.727 1.00 86.94 451 PRO A CA 1
ATOM 3490 C C . PRO A 1 451 ? 34.858 -7.602 -20.600 1.00 86.94 451 PRO A C 1
ATOM 3492 O O . PRO A 1 451 ? 34.157 -8.217 -19.792 1.00 86.94 451 PRO A O 1
ATOM 3495 N N . ARG A 1 452 ? 36.191 -7.616 -20.534 1.00 79.50 452 ARG A N 1
ATOM 3496 C CA . ARG A 1 452 ? 36.894 -8.238 -19.412 1.00 79.50 452 ARG A CA 1
ATOM 3497 C C . ARG A 1 452 ? 36.580 -7.427 -18.147 1.00 79.50 452 ARG A C 1
ATOM 3499 O O . ARG A 1 452 ? 36.811 -6.218 -18.159 1.00 79.50 452 ARG A O 1
ATOM 3506 N N . PRO A 1 453 ? 36.090 -8.046 -17.057 1.00 73.56 453 PRO A N 1
ATOM 3507 C CA . PRO A 1 453 ? 35.796 -7.310 -15.833 1.00 73.56 453 PRO A CA 1
ATOM 3508 C C . PRO A 1 453 ? 37.048 -6.592 -15.308 1.00 73.56 453 PRO A C 1
ATOM 3510 O O . PRO A 1 453 ? 38.038 -7.243 -14.972 1.00 73.56 453 PRO A O 1
ATOM 3513 N N . ILE A 1 454 ? 36.991 -5.258 -15.213 1.00 61.22 454 ILE A N 1
ATOM 3514 C CA . ILE A 1 454 ? 38.098 -4.390 -14.754 1.00 61.22 454 ILE A CA 1
ATOM 3515 C C . ILE A 1 454 ? 38.535 -4.759 -13.321 1.00 61.22 454 ILE A C 1
ATOM 3517 O O . ILE A 1 454 ? 39.701 -4.654 -12.956 1.00 61.22 454 ILE A O 1
ATOM 3521 N N . ALA A 1 455 ? 37.622 -5.305 -12.518 1.00 53.88 455 ALA A N 1
ATOM 3522 C CA . ALA A 1 455 ? 37.878 -5.764 -11.153 1.00 53.88 455 ALA A CA 1
ATOM 3523 C C . ALA A 1 455 ? 38.773 -7.020 -11.047 1.00 53.88 455 ALA A C 1
ATOM 3525 O O . ALA A 1 455 ? 39.247 -7.352 -9.955 1.00 53.88 455 ALA A O 1
ATOM 3526 N N . LEU A 1 456 ? 39.117 -7.673 -12.168 1.00 48.66 456 LEU A N 1
ATOM 3527 C CA . LEU A 1 456 ? 40.270 -8.577 -12.216 1.00 48.66 456 LEU A CA 1
ATOM 3528 C C . LEU A 1 456 ? 41.616 -7.836 -12.061 1.00 48.66 456 LEU A C 1
ATOM 3530 O O . LEU A 1 456 ? 42.629 -8.521 -12.002 1.00 48.66 456 LEU A O 1
ATOM 3534 N N . ASP A 1 457 ? 41.633 -6.517 -11.817 1.00 45.84 457 ASP A N 1
ATOM 3535 C CA . ASP A 1 457 ? 42.810 -5.715 -11.433 1.00 45.84 457 ASP A CA 1
ATOM 3536 C C . ASP A 1 457 ? 42.524 -4.601 -10.388 1.00 45.84 457 ASP A C 1
ATOM 3538 O O . ASP A 1 457 ? 43.254 -3.621 -10.331 1.00 45.84 457 ASP A O 1
ATOM 3542 N N . TRP A 1 458 ? 41.497 -4.724 -9.530 1.00 48.28 458 TRP A N 1
ATOM 3543 C CA . TRP A 1 458 ? 41.206 -3.727 -8.476 1.00 48.28 458 TRP A CA 1
ATOM 3544 C C . TRP A 1 458 ? 42.423 -3.326 -7.611 1.00 48.28 458 TRP A C 1
ATOM 3546 O O . TRP A 1 458 ? 42.828 -4.026 -6.685 1.00 48.28 458 TRP A O 1
ATOM 3556 N N . ALA A 1 459 ? 42.968 -2.143 -7.875 1.00 44.56 459 ALA A N 1
ATOM 3557 C CA . ALA A 1 459 ? 43.441 -1.270 -6.815 1.00 44.56 459 ALA A CA 1
ATOM 3558 C C . ALA A 1 459 ? 42.213 -0.499 -6.312 1.00 44.56 459 ALA A C 1
ATOM 3560 O O . ALA A 1 459 ? 41.414 -0.017 -7.117 1.00 44.56 459 ALA A O 1
ATOM 3561 N N . LEU A 1 460 ? 42.021 -0.443 -4.994 1.00 45.34 460 LEU A N 1
ATOM 3562 C CA . LEU A 1 460 ? 40.918 0.295 -4.373 1.00 45.34 460 LEU A CA 1
ATOM 3563 C C . LEU A 1 460 ? 40.914 1.753 -4.870 1.00 45.34 460 LEU A C 1
ATOM 3565 O O . LEU A 1 460 ? 41.995 2.341 -4.986 1.00 45.34 460 LEU A O 1
ATOM 3569 N N . PRO A 1 461 ? 39.747 2.362 -5.149 1.00 40.22 461 PRO A N 1
ATOM 3570 C CA . PRO A 1 461 ? 39.694 3.794 -5.404 1.00 40.22 461 PRO A CA 1
ATOM 3571 C C . PRO A 1 461 ? 40.235 4.542 -4.176 1.00 40.22 461 PRO A C 1
ATOM 3573 O O . PRO A 1 461 ? 39.799 4.302 -3.047 1.00 40.22 461 PRO A O 1
ATOM 3576 N N . ARG A 1 462 ? 41.222 5.419 -4.401 1.00 41.16 462 ARG A N 1
ATOM 3577 C CA . ARG A 1 462 ? 41.700 6.371 -3.390 1.00 41.16 462 ARG A CA 1
ATOM 3578 C C . ARG A 1 462 ? 40.603 7.397 -3.117 1.00 41.16 462 ARG A C 1
ATOM 3580 O O . ARG A 1 462 ? 39.840 7.734 -4.022 1.00 41.16 462 ARG A O 1
ATOM 3587 N N . ALA A 1 463 ? 40.532 7.877 -1.880 1.00 41.69 463 ALA A N 1
ATOM 3588 C CA . ALA A 1 463 ? 39.606 8.932 -1.503 1.00 41.69 463 ALA A CA 1
ATOM 3589 C C . ALA A 1 463 ? 39.847 10.191 -2.359 1.00 41.69 463 ALA A C 1
ATOM 3591 O O . ALA A 1 463 ? 40.988 10.507 -2.707 1.00 41.69 463 ALA A O 1
ATOM 3592 N N . ALA A 1 464 ? 38.772 10.897 -2.726 1.00 43.06 464 ALA A N 1
ATOM 3593 C CA . ALA A 1 464 ? 38.838 12.093 -3.576 1.00 43.06 464 ALA A CA 1
ATOM 3594 C C . ALA A 1 464 ? 39.605 13.268 -2.928 1.00 43.06 464 ALA A C 1
ATOM 3596 O O . ALA A 1 464 ? 39.951 14.226 -3.612 1.00 43.06 464 ALA A O 1
ATOM 3597 N N . ASP A 1 465 ? 39.889 13.180 -1.629 1.00 44.09 465 ASP A N 1
ATOM 3598 C CA . ASP A 1 465 ? 40.631 14.143 -0.813 1.00 44.09 465 ASP A CA 1
ATOM 3599 C C . ASP A 1 465 ? 42.108 13.756 -0.584 1.00 44.09 465 ASP A C 1
ATOM 3601 O O . ASP A 1 465 ? 42.826 14.454 0.128 1.00 44.09 465 ASP A O 1
ATOM 3605 N N . GLY A 1 466 ? 42.591 12.662 -1.187 1.00 40.56 466 GLY A N 1
ATOM 3606 C CA . GLY A 1 466 ? 43.965 12.190 -0.992 1.00 40.56 466 GLY A CA 1
ATOM 3607 C C . GLY A 1 466 ? 44.217 11.492 0.351 1.00 40.56 466 GLY A C 1
ATOM 3608 O O . GLY A 1 466 ? 45.375 11.226 0.670 1.00 40.56 466 GLY A O 1
ATOM 3609 N N . GLY A 1 467 ? 43.171 11.167 1.122 1.00 38.47 467 GLY A N 1
ATOM 3610 C CA . GLY A 1 467 ? 43.270 10.365 2.342 1.00 38.47 467 GLY A CA 1
ATOM 3611 C C . GLY A 1 467 ? 43.521 8.873 2.071 1.00 38.47 467 GLY A C 1
ATOM 3612 O O . GLY A 1 467 ? 42.964 8.281 1.143 1.00 38.47 467 GLY A O 1
ATOM 3613 N N . ASP A 1 468 ? 44.348 8.243 2.909 1.00 40.75 468 ASP A N 1
ATOM 3614 C CA . ASP A 1 468 ? 44.881 6.883 2.701 1.00 40.75 468 ASP A CA 1
ATOM 3615 C C . ASP A 1 468 ? 43.897 5.730 3.011 1.00 40.75 468 ASP A C 1
ATOM 3617 O O . ASP A 1 468 ? 44.244 4.559 2.868 1.00 40.75 468 ASP A O 1
ATOM 3621 N N . GLN A 1 469 ? 42.651 6.005 3.409 1.00 43.06 469 GLN A N 1
ATOM 3622 C CA . GLN A 1 469 ? 41.670 4.965 3.748 1.00 43.06 469 GLN A CA 1
ATOM 3623 C C . GLN A 1 469 ? 40.253 5.374 3.346 1.00 43.06 469 GLN A C 1
ATOM 3625 O O . GLN A 1 469 ? 39.572 6.086 4.075 1.00 43.06 469 GLN A O 1
ATOM 3630 N N . CYS A 1 470 ? 39.779 4.884 2.198 1.00 42.47 470 CYS A N 1
ATOM 3631 C CA . CYS A 1 470 ? 38.371 5.037 1.802 1.00 42.47 470 CYS A CA 1
ATOM 3632 C C . CYS A 1 470 ? 37.509 3.810 2.159 1.00 42.47 470 CYS A C 1
ATOM 3634 O O . CYS A 1 470 ? 36.287 3.900 2.191 1.00 42.47 470 CYS A O 1
ATOM 3636 N N . TYR A 1 471 ? 38.134 2.671 2.468 1.00 47.16 471 TYR A N 1
ATOM 3637 C CA . TYR A 1 471 ? 37.462 1.433 2.866 1.00 47.16 471 TYR A CA 1
ATOM 3638 C C . TYR A 1 471 ? 38.402 0.649 3.785 1.00 47.16 471 TYR A C 1
ATOM 3640 O O . TYR A 1 471 ? 39.601 0.623 3.502 1.00 47.16 471 TYR A O 1
ATOM 3648 N N . PRO A 1 472 ? 37.922 -0.050 4.822 1.00 40.75 472 PRO A N 1
ATOM 3649 C CA . PRO A 1 472 ? 38.621 -1.219 5.321 1.00 40.75 472 PRO A CA 1
ATOM 3650 C C . PRO A 1 472 ? 38.256 -2.405 4.407 1.00 40.75 472 PRO A C 1
ATOM 3652 O O . PRO A 1 472 ? 37.217 -3.035 4.616 1.00 40.75 472 PRO A O 1
ATOM 3655 N N . PRO A 1 473 ? 39.050 -2.760 3.375 1.00 48.59 473 PRO A N 1
ATOM 3656 C CA . PRO A 1 473 ? 38.909 -4.070 2.752 1.00 48.59 473 PRO A CA 1
ATOM 3657 C C . PRO A 1 473 ? 39.241 -5.105 3.829 1.00 48.59 473 PRO A C 1
ATOM 3659 O O . PRO A 1 473 ? 40.409 -5.325 4.138 1.00 48.59 473 PRO A O 1
ATOM 3662 N N . THR A 1 474 ? 38.252 -5.748 4.451 1.00 48.88 474 THR A N 1
ATOM 3663 C CA . THR A 1 474 ? 38.599 -6.714 5.505 1.00 48.88 474 THR A CA 1
ATOM 3664 C C . THR A 1 474 ? 39.241 -7.962 4.896 1.00 48.88 474 THR A C 1
ATOM 3666 O O . THR A 1 474 ? 40.030 -8.630 5.563 1.00 48.88 474 THR A O 1
ATOM 3669 N N . ARG A 1 475 ? 38.960 -8.278 3.613 1.00 48.97 475 ARG A N 1
ATOM 3670 C CA . ARG A 1 475 ? 39.637 -9.375 2.904 1.00 48.97 475 ARG A CA 1
ATOM 3671 C C . ARG A 1 475 ? 39.498 -9.334 1.376 1.00 48.97 475 ARG A C 1
ATOM 3673 O O . ARG A 1 475 ? 38.392 -9.344 0.845 1.00 48.97 475 ARG A O 1
ATOM 3680 N N . ILE A 1 476 ? 40.635 -9.410 0.684 1.00 53.19 476 ILE A N 1
ATOM 3681 C CA . ILE A 1 476 ? 40.753 -9.782 -0.735 1.00 53.19 476 ILE A CA 1
ATOM 3682 C C . ILE A 1 476 ? 41.143 -11.262 -0.772 1.00 53.19 476 ILE A C 1
ATOM 3684 O O . ILE A 1 476 ? 42.221 -11.609 -0.289 1.00 53.19 476 ILE A O 1
ATOM 3688 N N . LEU A 1 477 ? 40.297 -12.153 -1.295 1.00 47.12 477 LEU A N 1
ATOM 3689 C CA . LEU A 1 477 ? 40.696 -13.558 -1.470 1.00 47.12 477 LEU A CA 1
ATOM 3690 C C . LEU A 1 477 ? 41.645 -13.706 -2.687 1.00 47.12 477 LEU A C 1
ATOM 3692 O O . LEU A 1 477 ? 41.537 -12.929 -3.639 1.00 47.12 477 LEU A O 1
ATOM 3696 N N . PRO A 1 478 ? 42.628 -14.631 -2.636 1.00 48.94 478 PRO A N 1
ATOM 3697 C CA . PRO A 1 478 ? 43.824 -14.600 -3.485 1.00 48.94 478 PRO A CA 1
ATOM 3698 C C . PRO A 1 478 ? 43.576 -14.776 -4.994 1.00 48.94 478 PRO A C 1
ATOM 3700 O O . PRO A 1 478 ? 42.544 -15.276 -5.438 1.00 48.94 478 PRO A O 1
ATOM 3703 N N . LYS A 1 479 ? 44.581 -14.370 -5.791 1.00 46.59 479 LYS A N 1
ATOM 3704 C CA . LYS A 1 479 ? 44.656 -14.571 -7.251 1.00 46.59 479 LYS A CA 1
ATOM 3705 C C . LYS A 1 479 ? 44.514 -16.061 -7.588 1.00 46.59 479 LYS A C 1
ATOM 3707 O O . LYS A 1 479 ? 45.295 -16.865 -7.096 1.00 46.59 479 LYS A O 1
ATOM 3712 N N . GLY A 1 480 ? 43.575 -16.389 -8.477 1.00 51.47 480 GLY A N 1
ATOM 3713 C CA . GLY A 1 480 ? 43.328 -17.771 -8.907 1.00 51.47 480 GLY A CA 1
ATOM 3714 C C . GLY A 1 480 ? 42.062 -18.390 -8.317 1.00 51.47 480 GLY A C 1
ATOM 3715 O O . GLY A 1 480 ? 42.044 -19.562 -7.981 1.00 51.47 480 GLY A O 1
ATOM 3716 N N . ALA A 1 481 ? 41.007 -17.601 -8.178 1.00 47.69 481 ALA A N 1
ATOM 3717 C CA . ALA A 1 481 ? 39.628 -18.027 -8.333 1.00 47.69 481 ALA A CA 1
ATOM 3718 C C . ALA A 1 481 ? 38.827 -16.761 -8.705 1.00 47.69 481 ALA A C 1
ATOM 3720 O O . ALA A 1 481 ? 39.399 -15.666 -8.652 1.00 47.69 481 ALA A O 1
ATOM 3721 N N . GLY A 1 482 ? 37.549 -16.827 -9.079 1.00 53.88 482 GLY A N 1
ATOM 3722 C CA . GLY A 1 482 ? 36.721 -15.614 -9.132 1.00 53.88 482 GLY A CA 1
ATOM 3723 C C . GLY A 1 482 ? 36.908 -14.736 -7.881 1.00 53.88 482 GLY A C 1
ATOM 3724 O O . GLY A 1 482 ? 37.174 -15.230 -6.784 1.00 53.88 482 GLY A O 1
ATOM 3725 N N . ARG A 1 483 ? 36.877 -13.414 -8.058 1.00 65.19 483 ARG A N 1
ATOM 3726 C CA . ARG A 1 483 ? 37.243 -12.474 -6.992 1.00 65.19 483 ARG A CA 1
ATOM 3727 C C . ARG A 1 483 ? 36.035 -12.161 -6.133 1.00 65.19 483 ARG A C 1
ATOM 3729 O O . ARG A 1 483 ? 35.032 -11.679 -6.654 1.00 65.19 483 ARG A O 1
ATOM 3736 N N . LEU A 1 484 ? 36.172 -12.406 -4.833 1.00 70.94 484 LEU A N 1
ATOM 3737 C CA . LEU A 1 484 ? 35.238 -11.959 -3.808 1.00 70.94 484 LEU A CA 1
ATOM 3738 C C . LEU A 1 484 ? 35.771 -10.685 -3.150 1.00 70.94 484 LEU A C 1
ATOM 3740 O O . LEU A 1 484 ? 36.920 -10.637 -2.706 1.00 70.94 484 LEU A O 1
ATOM 3744 N N . LEU A 1 485 ? 34.913 -9.676 -3.086 1.00 74.19 485 LEU A N 1
ATOM 3745 C CA . LEU A 1 485 ? 35.084 -8.447 -2.333 1.00 74.19 485 LEU A CA 1
ATOM 3746 C C . LEU A 1 485 ? 34.118 -8.495 -1.151 1.00 74.19 485 LEU A C 1
ATOM 3748 O O . LEU A 1 485 ? 32.907 -8.552 -1.351 1.00 74.19 485 LEU A O 1
ATOM 3752 N N . ILE A 1 486 ? 34.659 -8.480 0.064 1.00 77.12 486 ILE A N 1
ATOM 3753 C CA . ILE A 1 486 ? 33.875 -8.385 1.297 1.00 77.12 486 ILE A CA 1
ATOM 3754 C C . ILE A 1 486 ? 34.066 -6.975 1.852 1.00 77.12 486 ILE A C 1
ATOM 3756 O O . ILE A 1 486 ? 35.194 -6.566 2.140 1.00 77.12 486 ILE A O 1
ATOM 3760 N N . LEU A 1 487 ? 32.961 -6.251 1.978 1.00 80.12 487 LEU A N 1
ATOM 3761 C CA . LEU A 1 487 ? 32.879 -4.927 2.574 1.00 80.12 487 LEU A CA 1
ATOM 3762 C C . LEU A 1 487 ? 32.120 -5.071 3.889 1.00 80.12 487 LEU A C 1
ATOM 3764 O O . LEU A 1 487 ? 30.963 -5.481 3.880 1.00 80.12 487 LEU A O 1
ATOM 3768 N N . ASN A 1 488 ? 32.767 -4.754 5.002 1.00 84.12 488 ASN A N 1
ATOM 3769 C CA . ASN A 1 488 ? 32.112 -4.724 6.305 1.00 84.12 488 ASN A CA 1
ATOM 3770 C C . ASN A 1 488 ? 32.028 -3.283 6.787 1.00 84.12 488 ASN A C 1
ATOM 3772 O O . ASN A 1 488 ? 32.926 -2.492 6.489 1.00 84.12 488 ASN A O 1
ATOM 3776 N N . ASP A 1 489 ? 30.987 -2.984 7.557 1.00 86.94 489 ASP A N 1
ATOM 3777 C CA . ASP A 1 489 ? 30.787 -1.677 8.189 1.00 86.94 489 ASP A CA 1
ATOM 3778 C C . ASP A 1 489 ? 30.869 -0.503 7.195 1.00 86.94 489 ASP A C 1
ATOM 3780 O O . ASP A 1 489 ? 31.575 0.488 7.389 1.00 86.94 489 ASP A O 1
ATOM 3784 N N . ILE A 1 490 ? 30.158 -0.637 6.071 1.00 88.75 490 ILE A N 1
ATOM 3785 C CA . ILE A 1 490 ? 30.042 0.417 5.063 1.00 88.75 490 ILE A CA 1
ATOM 3786 C C . ILE A 1 490 ? 29.385 1.638 5.726 1.00 88.75 490 ILE A C 1
ATOM 3788 O O . ILE A 1 490 ? 28.281 1.511 6.269 1.00 88.75 490 ILE A O 1
ATOM 3792 N N . PRO A 1 491 ? 29.998 2.837 5.660 1.00 89.50 491 PRO A N 1
ATOM 3793 C CA . PRO A 1 491 ? 29.413 4.026 6.262 1.00 89.50 491 PRO A CA 1
ATOM 3794 C C . PRO A 1 491 ? 28.026 4.306 5.679 1.00 89.50 491 PRO A C 1
ATOM 3796 O O . PRO A 1 491 ? 27.884 4.486 4.472 1.00 89.50 491 PRO A O 1
ATOM 3799 N N . LEU A 1 492 ? 27.003 4.415 6.531 1.00 90.00 492 LEU A N 1
ATOM 3800 C CA . LEU A 1 492 ? 25.634 4.716 6.094 1.00 90.00 492 LEU A CA 1
ATOM 3801 C C . LEU A 1 492 ? 25.505 6.000 5.245 1.00 90.00 492 LEU A C 1
ATOM 3803 O O . LEU A 1 492 ? 24.734 5.972 4.286 1.00 90.00 492 LEU A O 1
ATOM 3807 N N . PRO A 1 493 ? 26.278 7.089 5.473 1.00 91.06 493 PRO A N 1
ATOM 3808 C CA . PRO A 1 493 ? 26.289 8.247 4.570 1.00 91.06 493 PRO A CA 1
ATOM 3809 C C . PRO A 1 493 ? 26.704 7.898 3.129 1.00 91.06 493 PRO A C 1
ATOM 3811 O O . PRO A 1 493 ? 26.309 8.590 2.198 1.00 91.06 493 PRO A O 1
ATOM 3814 N N . GLN A 1 494 ? 27.456 6.801 2.968 1.00 88.88 494 GLN A N 1
ATOM 3815 C CA . GLN A 1 494 ? 27.777 6.072 1.732 1.00 88.88 494 GLN A CA 1
ATOM 3816 C C . GLN A 1 494 ? 26.536 5.701 0.902 1.00 88.88 494 GLN A C 1
ATOM 3818 O O . GLN A 1 494 ? 26.476 5.835 -0.319 1.00 88.88 494 GLN A O 1
ATOM 3823 N N . ILE A 1 495 ? 25.545 5.177 1.623 1.00 91.56 495 ILE A N 1
ATOM 3824 C CA . ILE A 1 495 ? 24.409 4.415 1.097 1.00 91.56 495 ILE A CA 1
ATOM 3825 C C . ILE A 1 495 ? 23.169 5.301 0.967 1.00 91.56 495 ILE A C 1
ATOM 3827 O O . ILE A 1 495 ? 22.410 5.147 0.015 1.00 91.56 495 ILE A O 1
ATOM 3831 N N . ILE A 1 496 ? 22.978 6.253 1.887 1.00 91.06 496 ILE A N 1
ATOM 3832 C CA . ILE A 1 496 ? 21.805 7.144 1.937 1.00 91.06 496 ILE A CA 1
ATOM 3833 C C . ILE A 1 496 ? 21.474 7.803 0.578 1.00 91.06 496 ILE A C 1
ATOM 3835 O O . ILE A 1 496 ? 20.297 7.806 0.215 1.00 91.06 496 ILE A O 1
ATOM 3839 N N . PRO A 1 497 ? 22.443 8.302 -0.221 1.00 93.12 497 PRO A N 1
ATOM 3840 C CA . PRO A 1 497 ? 22.150 8.894 -1.532 1.00 93.12 497 PRO A CA 1
ATOM 3841 C C . PRO A 1 497 ? 21.538 7.929 -2.560 1.00 93.12 497 PRO A C 1
ATOM 3843 O O . PRO A 1 497 ? 20.960 8.381 -3.544 1.00 93.12 497 PRO A O 1
ATOM 3846 N N . TYR A 1 498 ? 21.667 6.615 -2.349 1.00 94.44 498 TYR A N 1
ATOM 3847 C CA . TYR A 1 498 ? 21.143 5.569 -3.233 1.00 94.44 498 TYR A CA 1
ATOM 3848 C C . TYR A 1 498 ? 19.758 5.054 -2.811 1.00 94.44 498 TYR A C 1
ATOM 3850 O O . TYR A 1 498 ? 19.223 4.152 -3.455 1.00 94.44 498 TYR A O 1
ATOM 3858 N N . ILE A 1 499 ? 19.162 5.603 -1.745 1.00 94.75 499 ILE A N 1
ATOM 3859 C CA . ILE A 1 499 ? 17.800 5.255 -1.330 1.00 94.75 499 ILE A CA 1
ATOM 3860 C C . ILE A 1 499 ? 16.804 5.768 -2.378 1.00 94.75 499 ILE A C 1
ATOM 3862 O O . ILE A 1 499 ? 16.669 6.975 -2.588 1.00 94.75 499 ILE A O 1
ATOM 3866 N N . ASP A 1 500 ? 16.049 4.854 -2.995 1.00 95.50 500 ASP A N 1
ATOM 3867 C CA . ASP A 1 500 ? 14.867 5.222 -3.778 1.00 95.50 500 ASP A CA 1
ATOM 3868 C C . ASP A 1 500 ? 13.662 5.416 -2.850 1.00 95.50 500 ASP A C 1
ATOM 3870 O O . ASP A 1 500 ? 12.932 4.484 -2.502 1.00 95.50 500 ASP A O 1
ATOM 3874 N N . TRP A 1 501 ? 13.447 6.672 -2.465 1.00 95.50 501 TRP A N 1
ATOM 3875 C CA . TRP A 1 501 ? 12.358 7.093 -1.588 1.00 95.50 501 TRP A CA 1
ATOM 3876 C C . TRP A 1 501 ? 10.959 6.836 -2.158 1.00 95.50 501 TRP A C 1
ATOM 3878 O O . TRP A 1 501 ? 9.994 6.835 -1.399 1.00 95.50 501 TRP A O 1
ATOM 3888 N N . THR A 1 502 ? 10.821 6.570 -3.462 1.00 93.44 502 THR A N 1
ATOM 3889 C CA . THR A 1 502 ? 9.524 6.240 -4.078 1.00 93.44 502 THR A CA 1
ATOM 3890 C C . THR A 1 502 ? 8.872 5.047 -3.382 1.00 93.44 502 THR A C 1
ATOM 3892 O O . THR A 1 502 ? 7.700 5.098 -3.013 1.00 93.44 502 THR A O 1
ATOM 3895 N N . PHE A 1 503 ? 9.643 3.985 -3.133 1.00 91.75 503 PHE A N 1
ATOM 3896 C CA . PHE A 1 503 ? 9.124 2.779 -2.488 1.00 91.75 503 PHE A CA 1
ATOM 3897 C C . PHE A 1 503 ? 8.884 2.966 -0.989 1.00 91.75 503 PHE A C 1
ATOM 3899 O O . PHE A 1 503 ? 7.988 2.330 -0.439 1.00 91.75 503 PHE A O 1
ATOM 3906 N N . PHE A 1 504 ? 9.620 3.878 -0.347 1.00 93.00 504 PHE A N 1
ATOM 3907 C CA . PHE A 1 504 ? 9.336 4.284 1.026 1.00 93.00 504 PHE A CA 1
ATOM 3908 C C . PHE A 1 504 ? 7.954 4.947 1.126 1.00 93.00 504 PHE A C 1
ATOM 3910 O O . PHE A 1 504 ? 7.146 4.528 1.947 1.00 93.00 504 PHE A O 1
ATOM 3917 N N . PHE A 1 505 ? 7.623 5.901 0.249 1.00 89.50 505 PHE A N 1
ATOM 3918 C CA . PHE A 1 505 ? 6.284 6.505 0.237 1.00 89.50 505 PHE A CA 1
ATOM 3919 C C . PHE A 1 505 ? 5.182 5.503 -0.108 1.00 89.50 505 PHE A C 1
ATOM 3921 O O . PHE A 1 505 ? 4.130 5.518 0.526 1.00 89.50 505 PHE A O 1
ATOM 3928 N N . HIS A 1 506 ? 5.432 4.589 -1.052 1.00 85.19 506 HIS A N 1
ATOM 3929 C CA . HIS A 1 506 ? 4.478 3.527 -1.376 1.00 85.19 506 HIS A CA 1
ATOM 3930 C C . HIS A 1 506 ? 4.175 2.628 -0.173 1.00 85.19 506 HIS A C 1
ATOM 3932 O O . HIS A 1 506 ? 3.016 2.284 0.037 1.00 85.19 506 HIS A O 1
ATOM 3938 N N . ALA A 1 507 ? 5.184 2.285 0.635 1.00 80.31 507 ALA A N 1
ATOM 3939 C CA . ALA A 1 507 ? 4.985 1.512 1.861 1.00 80.31 507 ALA A CA 1
ATOM 3940 C C . ALA A 1 507 ? 4.103 2.247 2.888 1.00 80.31 507 ALA A C 1
ATOM 3942 O O . ALA A 1 507 ? 3.443 1.606 3.697 1.00 80.31 507 ALA A O 1
ATOM 3943 N N . TRP A 1 508 ? 4.057 3.578 2.822 1.00 82.50 508 TRP A N 1
ATOM 3944 C CA . TRP A 1 508 ? 3.200 4.438 3.637 1.00 82.50 508 TRP A CA 1
ATOM 3945 C C . TRP A 1 508 ? 1.896 4.852 2.929 1.00 82.50 508 TRP A C 1
ATOM 3947 O O . TRP A 1 508 ? 1.285 5.847 3.308 1.00 82.50 508 TRP A O 1
ATOM 3957 N N . GLU A 1 509 ? 1.469 4.122 1.892 1.00 78.06 509 GLU A N 1
ATOM 3958 C CA . GLU A 1 509 ? 0.257 4.397 1.093 1.00 78.06 509 GLU A CA 1
ATOM 3959 C C . GLU A 1 509 ? 0.219 5.796 0.438 1.00 78.06 509 GLU A C 1
ATOM 3961 O O . GLU A 1 509 ? -0.810 6.263 -0.056 1.00 78.06 509 GLU A O 1
ATOM 3966 N N . LEU A 1 510 ? 1.371 6.461 0.337 1.00 82.50 510 LEU A N 1
ATOM 3967 C CA . LEU A 1 510 ? 1.542 7.712 -0.390 1.00 82.50 510 LEU A CA 1
ATOM 3968 C C . LEU A 1 510 ? 2.008 7.396 -1.817 1.00 82.50 510 LEU A C 1
ATOM 3970 O O . LEU A 1 510 ? 3.196 7.363 -2.132 1.00 82.50 510 LEU A O 1
ATOM 3974 N N . LYS A 1 511 ? 1.048 7.117 -2.707 1.00 83.00 511 LYS A N 1
ATOM 3975 C CA . LYS A 1 511 ? 1.330 6.829 -4.127 1.00 83.00 511 LYS A CA 1
ATOM 3976 C C . LYS A 1 511 ? 1.840 8.078 -4.847 1.00 83.00 511 LYS A C 1
ATOM 3978 O O . LYS A 1 511 ? 1.109 9.062 -4.941 1.00 83.00 511 LYS A O 1
ATOM 3983 N N . GLY A 1 512 ? 3.050 7.996 -5.397 1.00 86.44 512 GLY A N 1
ATOM 3984 C CA . GLY A 1 512 ? 3.703 9.068 -6.145 1.00 86.44 512 GLY A CA 1
ATOM 3985 C C . GLY A 1 512 ? 5.211 8.835 -6.251 1.00 86.44 512 GLY A C 1
ATOM 3986 O O . GLY A 1 512 ? 5.800 8.122 -5.445 1.00 86.44 512 GLY A O 1
ATOM 3987 N N . ARG A 1 513 ? 5.859 9.425 -7.261 1.00 93.81 513 ARG A N 1
ATOM 3988 C CA . ARG A 1 513 ? 7.304 9.254 -7.487 1.00 93.81 513 ARG A CA 1
ATOM 3989 C C . ARG A 1 513 ? 8.104 10.323 -6.748 1.00 93.81 513 ARG A C 1
ATOM 3991 O O . ARG A 1 513 ? 7.803 11.506 -6.888 1.00 93.81 513 ARG A O 1
ATOM 3998 N N . TYR A 1 514 ? 9.167 9.942 -6.044 1.00 94.38 514 TYR A N 1
ATOM 3999 C CA . TYR A 1 514 ? 10.105 10.910 -5.469 1.00 94.38 514 TYR A CA 1
ATOM 4000 C C . TYR A 1 514 ? 10.994 11.550 -6.561 1.00 94.38 514 TYR A C 1
ATOM 4002 O O . TYR A 1 514 ? 11.388 10.854 -7.503 1.00 94.38 514 TYR A O 1
ATOM 4010 N N . PRO A 1 515 ? 11.321 12.858 -6.490 1.00 94.50 515 PRO A N 1
ATOM 4011 C CA . PRO A 1 515 ? 10.901 13.838 -5.479 1.00 94.50 515 PRO A CA 1
ATOM 4012 C C . PRO A 1 515 ? 9.542 14.499 -5.750 1.00 94.50 515 PRO A C 1
ATOM 4014 O O . PRO A 1 515 ? 9.049 15.203 -4.881 1.00 94.50 515 PRO A O 1
ATOM 4017 N N . LYS A 1 516 ? 8.904 14.249 -6.903 1.00 95.31 516 LYS A N 1
ATOM 4018 C CA . LYS A 1 516 ? 7.648 14.910 -7.316 1.00 95.31 516 LYS A CA 1
ATOM 4019 C C . LYS A 1 516 ? 6.514 14.797 -6.294 1.00 95.31 516 LYS A C 1
ATOM 4021 O O . LYS A 1 516 ? 5.719 15.717 -6.183 1.00 95.31 516 LYS A O 1
ATOM 4026 N N . ILE A 1 517 ? 6.447 13.695 -5.545 1.00 90.56 517 ILE A N 1
ATOM 4027 C CA . ILE A 1 517 ? 5.443 13.498 -4.489 1.00 90.56 517 ILE A CA 1
ATOM 4028 C C . ILE A 1 517 ? 5.526 14.551 -3.374 1.00 90.56 517 ILE A C 1
ATOM 4030 O O . ILE A 1 517 ? 4.530 14.826 -2.718 1.00 90.56 517 ILE A O 1
ATOM 4034 N N . LEU A 1 518 ? 6.692 15.171 -3.165 1.00 91.38 518 LEU A N 1
ATOM 4035 C CA . LEU A 1 518 ? 6.851 16.243 -2.184 1.00 91.38 518 LEU A CA 1
ATOM 4036 C C . LEU A 1 518 ? 6.112 17.517 -2.593 1.00 91.38 518 LEU A C 1
ATOM 4038 O O . LEU A 1 518 ? 5.745 18.292 -1.716 1.00 91.38 518 LEU A O 1
ATOM 4042 N N . ASP A 1 519 ? 5.889 17.716 -3.891 1.00 90.50 519 ASP A N 1
ATOM 4043 C CA . ASP A 1 519 ? 5.157 18.848 -4.466 1.00 90.50 519 ASP A CA 1
ATOM 4044 C C . ASP A 1 519 ? 3.736 18.450 -4.892 1.00 90.50 519 ASP A C 1
ATOM 4046 O O . ASP A 1 519 ? 3.036 19.232 -5.533 1.00 90.50 519 ASP A O 1
ATOM 4050 N N . ASP A 1 520 ? 3.313 17.225 -4.562 1.00 87.25 520 ASP A N 1
ATOM 4051 C CA . ASP A 1 520 ? 1.977 16.737 -4.877 1.00 87.25 520 ASP A CA 1
ATOM 4052 C C . ASP A 1 520 ? 0.923 17.625 -4.192 1.00 87.25 520 ASP A C 1
ATOM 4054 O O . ASP A 1 520 ? 1.063 17.920 -2.999 1.00 87.25 520 ASP A O 1
ATOM 4058 N N . PRO A 1 521 ? -0.113 18.074 -4.920 1.00 75.06 521 PRO A N 1
ATOM 4059 C CA . PRO A 1 521 ? -1.104 18.994 -4.377 1.00 75.06 521 PRO A CA 1
ATOM 4060 C C . PRO A 1 521 ? -1.856 18.391 -3.184 1.00 75.06 521 PRO A C 1
ATOM 4062 O O . PRO A 1 521 ? -2.057 19.066 -2.183 1.00 75.06 521 PRO A O 1
ATOM 4065 N N . GLU A 1 522 ? -2.219 17.113 -3.240 1.00 74.44 522 GLU A N 1
ATOM 4066 C CA . GLU A 1 522 ? -3.014 16.467 -2.191 1.00 74.44 522 GLU A CA 1
ATOM 4067 C C . GLU A 1 522 ? -2.123 15.921 -1.069 1.00 74.44 522 GLU A C 1
ATOM 4069 O O . GLU A 1 522 ? -2.428 16.041 0.117 1.00 74.44 522 GLU A O 1
ATOM 4074 N N . LYS A 1 523 ? -0.993 15.315 -1.440 1.00 78.62 523 LYS A N 1
ATOM 4075 C CA . LYS A 1 523 ? -0.169 14.496 -0.536 1.00 78.62 523 LYS A CA 1
ATOM 4076 C C . LYS A 1 523 ? 1.116 15.181 -0.102 1.00 78.62 523 LYS A C 1
ATOM 4078 O O . LYS A 1 523 ? 1.753 14.718 0.842 1.00 78.62 523 LYS A O 1
ATOM 4083 N N . GLY A 1 524 ? 1.518 16.269 -0.759 1.00 85.69 524 GLY A N 1
ATOM 4084 C CA . GLY A 1 524 ? 2.843 16.873 -0.608 1.00 85.69 524 GLY A CA 1
ATOM 4085 C C . GLY A 1 524 ? 3.147 17.328 0.813 1.00 85.69 524 GLY A C 1
ATOM 4086 O O . GLY A 1 524 ? 4.258 17.138 1.304 1.00 85.69 524 GLY A O 1
ATOM 4087 N N . THR A 1 525 ? 2.155 17.864 1.526 1.00 84.62 525 THR A N 1
ATOM 4088 C CA . THR A 1 525 ? 2.325 18.275 2.928 1.00 84.62 525 THR A CA 1
ATOM 4089 C C . THR A 1 525 ? 2.677 17.095 3.831 1.00 84.62 525 THR A C 1
ATOM 4091 O O . THR A 1 525 ? 3.656 17.169 4.575 1.00 84.62 525 THR A O 1
ATOM 4094 N N . GLU A 1 526 ? 1.942 15.989 3.734 1.00 80.62 526 GLU A N 1
ATOM 4095 C CA . GLU A 1 526 ? 2.207 14.798 4.547 1.00 80.62 526 GLU A CA 1
ATOM 4096 C C . GLU A 1 526 ? 3.441 14.031 4.062 1.00 80.62 526 GLU A C 1
ATOM 4098 O O . GLU A 1 526 ? 4.222 13.551 4.882 1.00 80.62 526 GLU A O 1
ATOM 4103 N N . ALA A 1 527 ? 3.702 14.012 2.753 1.00 86.19 527 ALA A N 1
ATOM 4104 C CA . ALA A 1 527 ? 4.927 13.457 2.189 1.00 86.19 527 ALA A CA 1
ATOM 4105 C C . ALA A 1 527 ? 6.176 14.191 2.709 1.00 86.19 527 ALA A C 1
ATOM 4107 O O . ALA A 1 527 ? 7.139 13.544 3.119 1.00 86.19 527 ALA A O 1
ATOM 4108 N N . ARG A 1 528 ? 6.160 15.532 2.772 1.00 92.31 528 ARG A N 1
ATOM 4109 C CA . ARG A 1 528 ? 7.262 16.331 3.340 1.00 92.31 528 ARG A CA 1
ATOM 4110 C C . ARG A 1 528 ? 7.471 16.055 4.828 1.00 92.31 528 ARG A C 1
ATOM 4112 O O . ARG A 1 528 ? 8.616 15.894 5.246 1.00 92.31 528 ARG A O 1
ATOM 4119 N N . LYS A 1 529 ? 6.395 15.961 5.618 1.00 85.56 529 LYS A N 1
ATOM 4120 C CA . LYS A 1 529 ? 6.482 15.619 7.051 1.00 85.56 529 LYS A CA 1
ATOM 4121 C C . LYS A 1 529 ? 7.068 14.224 7.260 1.00 85.56 529 LYS A C 1
ATOM 4123 O O . LYS A 1 529 ? 8.023 14.074 8.014 1.00 85.56 529 LYS A O 1
ATOM 4128 N N . LEU A 1 530 ? 6.547 13.220 6.552 1.00 87.19 530 LEU A N 1
ATOM 4129 C CA . LEU A 1 530 ? 7.039 11.845 6.634 1.00 87.19 530 LEU A CA 1
ATOM 4130 C C . LEU A 1 530 ? 8.515 11.747 6.213 1.00 87.19 530 LEU A C 1
ATOM 4132 O O . LEU A 1 530 ? 9.301 11.060 6.861 1.00 87.19 530 LEU A O 1
ATOM 4136 N N . PHE A 1 531 ? 8.908 12.455 5.151 1.00 94.38 531 PHE A N 1
ATOM 4137 C CA . PHE A 1 531 ? 10.297 12.516 4.697 1.00 94.38 531 PHE A CA 1
ATOM 4138 C C . PHE A 1 531 ? 11.226 13.155 5.734 1.00 94.38 531 PHE A C 1
ATOM 4140 O O . PHE A 1 531 ? 12.333 12.659 5.956 1.00 94.38 531 PHE A O 1
ATOM 4147 N N . ALA A 1 532 ? 10.781 14.233 6.386 1.00 92.88 532 ALA A N 1
ATOM 4148 C CA . ALA A 1 532 ? 11.530 14.885 7.455 1.00 92.88 532 ALA A CA 1
ATOM 4149 C C . ALA A 1 532 ? 11.722 13.948 8.660 1.00 92.88 532 ALA A C 1
ATOM 4151 O O . ALA A 1 532 ? 12.855 13.779 9.114 1.00 92.88 532 ALA A O 1
ATOM 4152 N N . ASP A 1 533 ? 10.654 13.275 9.105 1.00 86.81 533 ASP A N 1
ATOM 4153 C CA . ASP A 1 533 ? 10.693 12.287 10.193 1.00 86.81 533 ASP A CA 1
ATOM 4154 C C . ASP A 1 533 ? 11.672 11.140 9.857 1.00 86.81 533 ASP A C 1
ATOM 4156 O O . ASP A 1 533 ? 12.542 10.787 10.660 1.00 86.81 533 ASP A O 1
ATOM 4160 N N . ALA A 1 534 ? 11.595 10.599 8.635 1.00 93.38 534 ALA A N 1
ATOM 4161 C CA . ALA A 1 534 ? 12.471 9.523 8.171 1.00 93.38 534 ALA A CA 1
ATOM 4162 C C . ALA A 1 534 ? 13.943 9.951 8.083 1.00 93.38 534 ALA A C 1
ATOM 4164 O O . ALA A 1 534 ? 14.836 9.210 8.495 1.00 93.38 534 ALA A O 1
ATOM 4165 N N . THR A 1 535 ? 14.211 11.159 7.586 1.00 94.06 535 THR A N 1
ATOM 4166 C CA . THR A 1 535 ? 15.577 11.687 7.463 1.00 94.06 535 THR A CA 1
ATOM 4167 C C . THR A 1 535 ? 16.190 11.963 8.836 1.00 94.06 535 THR A C 1
ATOM 4169 O O . THR A 1 535 ? 17.352 11.626 9.065 1.00 94.06 535 THR A O 1
ATOM 4172 N N . ALA A 1 536 ? 15.410 12.501 9.780 1.00 93.75 536 ALA A N 1
ATOM 4173 C CA . ALA A 1 536 ? 15.844 12.680 11.163 1.00 93.75 536 ALA A CA 1
ATOM 4174 C C . ALA A 1 536 ? 16.159 11.331 11.833 1.00 93.75 536 ALA A C 1
ATOM 4176 O O . ALA A 1 536 ? 17.180 11.188 12.511 1.00 93.75 536 ALA A O 1
ATOM 4177 N N . MET A 1 537 ? 15.335 10.305 11.593 1.00 93.38 537 MET A N 1
ATOM 4178 C CA . MET A 1 537 ? 15.605 8.952 12.081 1.00 93.38 537 MET A CA 1
ATOM 4179 C C . MET A 1 537 ? 16.871 8.355 11.452 1.00 93.38 537 MET A C 1
ATOM 4181 O O . MET A 1 537 ? 17.687 7.788 12.174 1.00 93.38 537 MET A O 1
ATOM 4185 N N . LEU A 1 538 ? 17.096 8.527 10.144 1.00 94.06 538 LEU A N 1
ATOM 4186 C CA . LEU A 1 538 ? 18.329 8.083 9.479 1.00 94.06 538 LEU A CA 1
ATOM 4187 C C . LEU A 1 538 ? 19.579 8.759 10.053 1.00 94.06 538 LEU A C 1
ATOM 4189 O O . LEU A 1 538 ? 20.606 8.103 10.232 1.00 94.06 538 LEU A O 1
ATOM 4193 N N . GLN A 1 539 ? 19.497 10.051 10.383 1.00 92.75 539 GLN A N 1
ATOM 4194 C CA . GLN A 1 539 ? 20.588 10.756 11.057 1.00 92.75 539 GLN A CA 1
ATOM 4195 C C . GLN A 1 539 ? 20.888 10.136 12.423 1.00 92.75 539 GLN A C 1
ATOM 4197 O O . GLN A 1 539 ? 22.053 9.887 12.731 1.00 92.75 539 GLN A O 1
ATOM 4202 N N . ARG A 1 540 ? 19.857 9.823 13.216 1.00 94.00 540 ARG A N 1
ATOM 4203 C CA . ARG A 1 540 ? 20.024 9.133 14.504 1.00 94.00 540 ARG A CA 1
ATOM 4204 C C . ARG A 1 540 ? 20.619 7.741 14.340 1.00 94.00 540 ARG A C 1
ATOM 4206 O O . ARG A 1 540 ? 21.609 7.448 14.996 1.00 94.00 540 ARG A O 1
ATOM 4213 N N . ILE A 1 541 ? 20.105 6.935 13.410 1.00 93.69 541 ILE A N 1
ATOM 4214 C CA . ILE A 1 541 ? 20.641 5.602 13.085 1.00 93.69 541 ILE A CA 1
ATOM 4215 C C . ILE A 1 541 ? 22.141 5.681 12.772 1.00 93.69 541 ILE A C 1
ATOM 4217 O O . ILE A 1 541 ? 22.919 4.855 13.249 1.00 93.69 541 ILE A O 1
ATOM 4221 N N . ASN A 1 542 ? 22.560 6.683 11.995 1.00 90.56 542 ASN A N 1
ATOM 4222 C CA . ASN A 1 542 ? 23.964 6.874 11.643 1.00 90.56 542 ASN A CA 1
ATOM 4223 C C . ASN A 1 542 ? 24.835 7.352 12.819 1.00 90.56 542 ASN A C 1
ATOM 4225 O O . ASN A 1 542 ? 25.965 6.876 12.964 1.00 90.56 542 ASN A O 1
ATOM 4229 N N . THR A 1 543 ? 24.338 8.288 13.630 1.00 92.50 543 THR A N 1
ATOM 4230 C CA . THR A 1 543 ? 25.074 8.864 14.769 1.00 92.50 543 THR A CA 1
ATOM 4231 C C . THR A 1 543 ? 25.184 7.877 15.927 1.00 92.50 543 THR A C 1
ATOM 4233 O O . THR A 1 543 ? 26.262 7.693 16.482 1.00 92.50 543 THR A O 1
ATOM 4236 N N . GLU A 1 544 ? 24.085 7.204 16.257 1.00 95.12 544 GLU A N 1
ATOM 4237 C CA . GLU A 1 544 ? 23.976 6.253 17.366 1.00 95.12 544 GLU A CA 1
ATOM 4238 C C . GLU A 1 544 ? 24.380 4.817 16.964 1.00 95.12 544 GLU A C 1
ATOM 4240 O O . GLU A 1 544 ? 24.375 3.920 17.801 1.00 95.12 544 GLU A O 1
ATOM 4245 N N . LYS A 1 545 ? 24.743 4.585 15.692 1.00 89.69 545 LYS A N 1
ATOM 4246 C CA . LYS A 1 545 ? 25.222 3.293 15.156 1.00 89.69 545 LYS A CA 1
ATOM 4247 C C . LYS A 1 545 ? 24.256 2.123 15.374 1.00 89.69 545 LYS A C 1
ATOM 4249 O O . LYS A 1 545 ? 24.672 1.012 15.688 1.00 89.69 545 LYS A O 1
ATOM 4254 N N . TRP A 1 546 ? 22.962 2.353 15.147 1.00 92.19 546 TRP A N 1
ATOM 4255 C CA . TRP A 1 546 ? 21.931 1.315 15.306 1.00 92.19 546 TRP A CA 1
ATOM 4256 C C . TRP A 1 546 ? 22.045 0.179 14.283 1.00 92.19 546 TRP A C 1
ATOM 4258 O O . TRP A 1 546 ? 21.571 -0.924 14.538 1.00 92.19 546 TRP A O 1
ATOM 4268 N N . LEU A 1 547 ? 22.638 0.450 13.116 1.00 91.94 547 LEU A N 1
ATOM 4269 C CA . LEU A 1 547 ? 22.753 -0.499 12.011 1.00 91.94 547 LEU A CA 1
ATOM 4270 C C . LEU A 1 547 ? 24.186 -0.550 11.483 1.00 91.94 547 LEU A C 1
ATOM 4272 O O . LEU A 1 547 ? 24.849 0.482 11.363 1.00 91.94 547 LEU A O 1
ATOM 4276 N N . ARG A 1 548 ? 24.611 -1.754 11.092 1.00 90.12 548 ARG A N 1
ATOM 4277 C CA . ARG A 1 548 ? 25.838 -2.010 10.333 1.00 90.12 548 ARG A CA 1
ATOM 4278 C C . ARG A 1 548 ? 25.466 -2.483 8.932 1.00 90.12 548 ARG A C 1
ATOM 4280 O O . ARG A 1 548 ? 24.644 -3.387 8.796 1.00 90.12 548 ARG A O 1
ATOM 4287 N N . ALA A 1 549 ? 26.062 -1.883 7.907 1.00 90.94 549 ALA A N 1
ATOM 4288 C CA . ALA A 1 549 ? 25.870 -2.302 6.524 1.00 90.94 549 ALA A CA 1
ATOM 4289 C C . ALA A 1 549 ? 27.063 -3.141 6.052 1.00 90.94 549 ALA A C 1
ATOM 4291 O O . ALA A 1 549 ? 28.185 -2.645 5.991 1.00 90.94 549 ALA A O 1
ATOM 4292 N N . ASP A 1 550 ? 26.810 -4.395 5.684 1.00 88.44 550 ASP A N 1
ATOM 4293 C CA . ASP A 1 550 ? 27.815 -5.316 5.151 1.00 88.44 550 ASP A CA 1
ATOM 4294 C C . ASP A 1 550 ? 27.421 -5.747 3.727 1.00 88.44 550 ASP A C 1
ATOM 4296 O O . ASP A 1 550 ? 26.237 -5.845 3.400 1.00 88.44 550 ASP A O 1
ATOM 4300 N N . ALA A 1 551 ? 28.404 -6.018 2.867 1.00 86.56 551 ALA A N 1
ATOM 4301 C CA . ALA A 1 551 ? 28.182 -6.488 1.503 1.00 86.56 551 ALA A CA 1
ATOM 4302 C C . ALA A 1 551 ? 29.242 -7.503 1.055 1.00 86.56 551 ALA A C 1
ATOM 4304 O O . ALA A 1 551 ? 30.421 -7.410 1.399 1.00 86.56 551 ALA A O 1
ATOM 4305 N N . VAL A 1 552 ? 28.825 -8.447 0.208 1.00 84.38 552 VAL A N 1
ATOM 4306 C CA . VAL A 1 552 ? 29.718 -9.384 -0.484 1.00 84.38 552 VAL A CA 1
ATOM 4307 C C . VAL A 1 552 ? 29.441 -9.311 -1.979 1.00 84.38 552 VAL A C 1
ATOM 4309 O O . VAL A 1 552 ? 28.307 -9.487 -2.418 1.00 84.38 552 VAL A O 1
ATOM 4312 N N . ILE A 1 553 ? 30.482 -9.055 -2.767 1.00 84.88 553 ILE A N 1
ATOM 4313 C CA . ILE A 1 553 ? 30.409 -8.928 -4.225 1.00 84.88 553 ILE A CA 1
ATOM 4314 C C . ILE A 1 553 ? 31.348 -9.957 -4.847 1.00 84.88 553 ILE A C 1
ATOM 4316 O O . ILE A 1 553 ? 32.487 -10.103 -4.409 1.00 84.88 553 ILE A O 1
ATOM 4320 N N . GLY A 1 554 ? 30.886 -10.667 -5.876 1.00 78.62 554 GLY A N 1
ATOM 4321 C CA . GLY A 1 554 ? 31.661 -11.707 -6.544 1.00 78.62 554 GLY A CA 1
ATOM 4322 C C . GLY A 1 554 ? 31.669 -11.571 -8.059 1.00 78.62 554 GLY A C 1
ATOM 4323 O O . GLY A 1 554 ? 30.624 -11.359 -8.669 1.00 78.62 554 GLY A O 1
ATOM 4324 N N . LEU A 1 555 ? 32.844 -11.730 -8.673 1.00 81.50 555 LEU A N 1
ATOM 4325 C CA . LEU A 1 555 ? 33.005 -11.774 -10.127 1.00 81.50 555 LEU A CA 1
ATOM 4326 C C . LEU A 1 555 ? 33.738 -13.047 -10.539 1.00 81.50 555 LEU A C 1
ATOM 4328 O O . LEU A 1 555 ? 34.900 -13.255 -10.178 1.00 81.50 555 LEU A O 1
ATOM 4332 N N . PHE A 1 556 ? 33.057 -13.877 -11.327 1.00 79.94 556 PHE A N 1
ATOM 4333 C CA . PHE A 1 556 ? 33.522 -15.205 -11.717 1.00 79.94 556 PHE A CA 1
ATOM 4334 C C . PHE A 1 556 ? 33.550 -15.346 -13.243 1.00 79.94 556 PHE A C 1
ATOM 4336 O O . PHE A 1 556 ? 32.646 -14.846 -13.919 1.00 79.94 556 PHE A O 1
ATOM 4343 N N . PRO A 1 557 ? 34.562 -16.026 -13.809 1.00 83.81 557 PRO A N 1
ATOM 4344 C CA . PRO A 1 557 ? 34.516 -16.436 -15.204 1.00 83.81 557 PRO A CA 1
ATOM 4345 C C . PRO A 1 557 ? 33.358 -17.415 -15.403 1.00 83.81 557 PRO A C 1
ATOM 4347 O O . PRO A 1 557 ? 33.179 -18.338 -14.609 1.00 83.81 557 PRO A O 1
ATOM 4350 N N . ALA A 1 558 ? 32.579 -17.216 -16.465 1.00 90.69 558 ALA A N 1
ATOM 4351 C CA . ALA A 1 558 ? 31.402 -18.027 -16.735 1.00 90.69 558 ALA A CA 1
ATOM 4352 C C . ALA A 1 558 ? 31.151 -18.228 -18.236 1.00 90.69 558 ALA A C 1
ATOM 4354 O O . ALA A 1 558 ? 31.583 -17.422 -19.066 1.00 90.69 558 ALA A O 1
ATOM 4355 N N . ASN A 1 559 ? 30.434 -19.301 -18.573 1.00 92.19 559 ASN A N 1
ATOM 4356 C CA . ASN A 1 559 ? 29.907 -19.571 -19.910 1.00 92.19 559 ASN A CA 1
ATOM 4357 C C . ASN A 1 559 ? 28.476 -20.093 -19.823 1.00 92.19 559 ASN A C 1
ATOM 4359 O O . ASN A 1 559 ? 28.133 -20.839 -18.910 1.00 92.19 559 ASN A O 1
ATOM 4363 N N . SER A 1 560 ? 27.660 -19.745 -20.815 1.00 93.12 560 SER A N 1
ATOM 4364 C CA . SER A 1 560 ? 26.358 -20.377 -21.001 1.00 93.12 560 SER A CA 1
ATOM 4365 C C . SER A 1 560 ? 26.519 -21.840 -21.421 1.00 93.12 560 SER A C 1
ATOM 4367 O O . SER A 1 560 ? 27.301 -22.133 -22.331 1.00 93.12 560 SER A O 1
ATOM 4369 N N . GLN A 1 561 ? 25.723 -22.730 -20.837 1.00 92.62 561 GLN A N 1
ATOM 4370 C CA . GLN A 1 561 ? 25.509 -24.101 -21.290 1.00 92.62 561 GLN A CA 1
ATOM 4371 C C . GLN A 1 561 ? 23.998 -24.338 -21.409 1.00 92.62 561 GLN A C 1
ATOM 4373 O O . GLN A 1 561 ? 23.316 -24.601 -20.425 1.00 92.62 561 GLN A O 1
ATOM 4378 N N . GLY A 1 562 ? 23.461 -24.214 -22.625 1.00 91.38 562 GLY A N 1
ATOM 4379 C CA . GLY A 1 562 ? 22.009 -24.202 -22.824 1.00 91.38 562 GLY A CA 1
ATOM 4380 C C . GLY A 1 562 ? 21.378 -22.966 -22.176 1.00 91.38 562 GLY A C 1
ATOM 4381 O O . GLY A 1 562 ? 21.738 -21.840 -22.518 1.00 91.38 562 GLY A O 1
ATOM 4382 N N . GLU A 1 563 ? 20.429 -23.176 -21.265 1.00 93.25 563 GLU A N 1
ATOM 4383 C CA . GLU A 1 563 ? 19.831 -22.122 -20.434 1.00 93.25 563 GLU A CA 1
ATOM 4384 C C . GLU A 1 563 ? 20.677 -21.753 -19.214 1.00 93.25 563 GLU A C 1
ATOM 4386 O O . GLU A 1 563 ? 20.485 -20.683 -18.644 1.00 93.25 563 GLU A O 1
ATOM 4391 N N . ASP A 1 564 ? 21.606 -22.616 -18.820 1.00 95.31 564 ASP A N 1
ATOM 4392 C CA . ASP A 1 564 ? 22.319 -22.475 -17.562 1.00 95.31 564 ASP A CA 1
ATOM 4393 C C . ASP A 1 564 ? 23.595 -21.653 -17.732 1.00 95.31 564 ASP A C 1
ATOM 4395 O O . ASP A 1 564 ? 24.167 -21.537 -18.821 1.00 95.31 564 ASP A O 1
ATOM 4399 N N . LEU A 1 565 ? 24.075 -21.101 -16.623 1.00 94.50 565 LEU A N 1
ATOM 4400 C CA . LEU A 1 565 ? 25.363 -20.432 -16.539 1.00 94.50 565 LEU A CA 1
ATOM 4401 C C . LEU A 1 565 ? 26.317 -21.280 -15.697 1.00 94.50 565 LEU A C 1
ATOM 4403 O O . LEU A 1 565 ? 26.135 -21.422 -14.487 1.00 94.50 565 LEU A O 1
ATOM 4407 N N . LEU A 1 566 ? 27.358 -21.811 -16.334 1.00 93.44 566 LEU A N 1
ATOM 4408 C CA . LEU A 1 566 ? 28.464 -22.463 -15.646 1.00 93.44 566 LEU A CA 1
ATOM 4409 C C . LEU A 1 566 ? 29.440 -21.406 -15.150 1.00 93.44 566 LEU A C 1
ATOM 4411 O O . LEU A 1 566 ? 29.998 -20.656 -15.952 1.00 93.44 566 LEU A O 1
ATOM 4415 N N . LEU A 1 567 ? 29.683 -21.377 -13.845 1.00 87.81 567 LEU A N 1
ATOM 4416 C CA . LEU A 1 567 ? 30.766 -20.606 -13.246 1.00 87.81 567 LEU A CA 1
ATOM 4417 C C . LEU A 1 567 ? 32.000 -21.489 -13.161 1.00 87.81 567 LEU A C 1
ATOM 4419 O O . LEU A 1 567 ? 31.908 -22.662 -12.805 1.00 87.81 567 LEU A O 1
ATOM 4423 N N . TYR A 1 568 ? 33.164 -20.913 -13.417 1.00 80.56 568 TYR A N 1
ATOM 4424 C CA . TYR A 1 568 ? 34.443 -21.597 -13.305 1.00 80.56 568 TYR A CA 1
ATOM 4425 C C . TYR A 1 568 ? 35.237 -21.071 -12.123 1.00 80.56 568 TYR A C 1
ATOM 4427 O O . TYR A 1 568 ? 35.079 -19.922 -11.701 1.00 80.56 568 TYR A O 1
ATOM 4435 N N . ARG A 1 569 ? 36.125 -21.926 -11.607 1.00 71.19 569 ARG A N 1
ATOM 4436 C CA . ARG A 1 569 ? 37.062 -21.523 -10.559 1.00 71.19 569 ARG A CA 1
ATOM 4437 C C . ARG A 1 569 ? 37.942 -20.388 -11.053 1.00 71.19 569 ARG A C 1
ATOM 4439 O O . ARG A 1 569 ? 37.980 -19.351 -10.412 1.00 71.19 569 ARG A O 1
ATOM 4446 N N . ASP A 1 570 ? 38.561 -20.539 -12.215 1.00 70.88 570 ASP A N 1
ATOM 4447 C CA . ASP A 1 570 ? 39.551 -19.611 -12.757 1.00 70.88 570 ASP A CA 1
ATOM 4448 C C . ASP A 1 570 ? 39.322 -19.306 -14.249 1.00 70.88 570 ASP A C 1
ATOM 4450 O O . ASP A 1 570 ? 38.403 -19.813 -14.899 1.00 70.88 570 ASP A O 1
ATOM 4454 N N . ASN A 1 571 ? 40.173 -18.436 -14.798 1.00 76.81 571 ASN A N 1
ATOM 4455 C CA . ASN A 1 571 ? 40.116 -18.042 -16.204 1.00 76.81 571 ASN A CA 1
ATOM 4456 C C . ASN A 1 571 ? 40.545 -19.158 -17.172 1.00 76.81 571 ASN A C 1
ATOM 4458 O O . ASN A 1 571 ? 40.318 -18.996 -18.369 1.00 76.81 571 ASN A O 1
ATOM 4462 N N . GLU A 1 572 ? 41.130 -20.267 -16.697 1.00 80.94 572 GLU A N 1
ATOM 4463 C CA . GLU A 1 572 ? 41.420 -21.428 -17.550 1.00 80.94 572 GLU A CA 1
ATOM 4464 C C . GLU A 1 572 ? 40.142 -22.199 -17.896 1.00 80.94 572 GLU A C 1
ATOM 4466 O O . GLU A 1 572 ? 40.125 -22.945 -18.874 1.00 80.94 572 GLU A O 1
ATOM 4471 N N . ARG A 1 573 ? 39.065 -22.008 -17.116 1.00 83.25 573 ARG A N 1
ATOM 4472 C CA . ARG A 1 573 ? 37.731 -22.594 -17.342 1.00 83.25 573 ARG A CA 1
ATOM 4473 C C . ARG A 1 573 ? 37.734 -24.123 -17.439 1.00 83.25 573 ARG A C 1
ATOM 4475 O O . ARG A 1 573 ? 36.897 -24.718 -18.111 1.00 83.25 573 ARG A O 1
ATOM 4482 N N . ARG A 1 574 ? 38.671 -24.774 -16.745 1.00 82.19 574 ARG A N 1
ATOM 4483 C CA . ARG A 1 574 ? 38.814 -26.242 -16.733 1.00 82.19 574 ARG A CA 1
ATOM 4484 C C . ARG A 1 574 ? 37.938 -26.917 -15.685 1.00 82.19 574 ARG A C 1
ATOM 4486 O O . ARG A 1 574 ? 37.477 -28.032 -15.899 1.00 82.19 574 ARG A O 1
ATOM 4493 N N . GLN A 1 575 ? 37.723 -26.250 -14.553 1.00 76.00 575 GLN A N 1
ATOM 4494 C CA . GLN A 1 575 ? 36.977 -26.791 -13.419 1.00 76.00 575 GLN A CA 1
ATOM 4495 C C . GLN A 1 575 ? 35.731 -25.938 -13.146 1.00 76.00 575 GLN A C 1
ATOM 4497 O O . GLN A 1 575 ? 35.870 -24.792 -12.696 1.00 76.00 575 GLN A O 1
ATOM 4502 N N . PRO A 1 576 ? 34.522 -26.470 -13.404 1.00 82.69 576 PRO A N 1
ATOM 4503 C CA . PRO A 1 576 ? 33.282 -25.838 -12.977 1.00 82.69 576 PRO A CA 1
ATOM 4504 C C . PRO A 1 576 ? 33.249 -25.682 -11.451 1.00 82.69 576 PRO A C 1
ATOM 4506 O O . PRO A 1 576 ? 33.649 -26.575 -10.705 1.00 82.69 576 PRO A O 1
ATOM 4509 N N . LEU A 1 577 ? 32.790 -24.523 -10.993 1.00 82.38 577 LEU A N 1
ATOM 4510 C CA . LEU A 1 577 ? 32.596 -24.185 -9.586 1.00 82.38 577 LEU A CA 1
ATOM 4511 C C . LEU A 1 577 ? 31.136 -24.380 -9.171 1.00 82.38 577 LEU A C 1
ATOM 4513 O O . LEU A 1 577 ? 30.872 -24.957 -8.122 1.00 82.38 577 LEU A O 1
ATOM 4517 N N . ALA A 1 578 ? 30.206 -23.879 -9.982 1.00 86.44 578 ALA A N 1
ATOM 4518 C CA . ALA A 1 578 ? 28.772 -23.920 -9.727 1.00 86.44 578 ALA A CA 1
ATOM 4519 C C . ALA A 1 578 ? 28.001 -23.776 -11.044 1.00 86.44 578 ALA A C 1
ATOM 4521 O O . ALA A 1 578 ? 28.547 -23.287 -12.035 1.00 86.44 578 ALA A O 1
ATOM 4522 N N . SER A 1 579 ? 26.729 -24.165 -11.031 1.00 91.69 579 SER A N 1
ATOM 4523 C CA . SER A 1 579 ? 25.796 -23.947 -12.139 1.00 91.69 579 SER A CA 1
ATOM 4524 C C . SER A 1 579 ? 24.627 -23.107 -11.645 1.00 91.69 579 SER A C 1
ATOM 4526 O O . SER A 1 579 ? 24.079 -23.383 -10.580 1.00 91.69 579 SER A O 1
ATOM 4528 N N . PHE A 1 580 ? 24.271 -22.067 -12.395 1.00 94.62 580 PHE A N 1
ATOM 4529 C CA . PHE A 1 580 ? 23.106 -21.230 -12.126 1.00 94.62 580 PHE A CA 1
ATOM 4530 C C . PHE A 1 580 ? 22.062 -21.540 -13.186 1.00 94.62 580 PHE A C 1
ATOM 4532 O O . PHE A 1 580 ? 22.325 -21.370 -14.377 1.00 94.62 580 PHE A O 1
ATOM 4539 N N . HIS A 1 581 ? 20.899 -22.002 -12.742 1.00 95.50 581 HIS A N 1
ATOM 4540 C CA . HIS A 1 581 ? 19.828 -22.418 -13.635 1.00 95.50 581 HIS A CA 1
ATOM 4541 C C . HIS A 1 581 ? 18.906 -21.248 -13.958 1.00 95.50 581 HIS A C 1
ATOM 4543 O O . HIS A 1 581 ? 18.470 -20.528 -13.056 1.00 95.50 581 HIS A O 1
ATOM 4549 N N . PHE A 1 582 ? 18.582 -21.075 -15.239 1.00 95.56 582 PHE A N 1
ATOM 4550 C CA . PHE A 1 582 ? 17.660 -20.037 -15.696 1.00 95.56 582 PHE A CA 1
ATOM 4551 C C . PHE A 1 582 ? 16.481 -20.643 -16.457 1.00 95.56 582 PHE A C 1
ATOM 4553 O O . PHE A 1 582 ? 16.566 -21.710 -17.060 1.00 95.56 582 PHE A O 1
ATOM 4560 N N . LEU A 1 583 ? 15.353 -19.934 -16.440 1.00 95.38 583 LEU A N 1
ATOM 4561 C CA . LEU A 1 583 ? 14.165 -20.318 -17.197 1.00 95.38 583 LEU A CA 1
ATOM 4562 C C . LEU A 1 583 ? 14.212 -19.751 -18.618 1.00 95.38 583 LEU A C 1
ATOM 4564 O O . LEU A 1 583 ? 14.722 -18.655 -18.857 1.00 95.38 583 LEU A O 1
ATOM 4568 N N . ARG A 1 584 ? 13.590 -20.466 -19.559 1.00 92.94 584 ARG A N 1
ATOM 4569 C CA . ARG A 1 584 ? 13.394 -20.009 -20.939 1.00 92.94 584 ARG A CA 1
ATOM 4570 C C . ARG A 1 584 ? 11.950 -19.578 -21.167 1.00 92.94 584 ARG A C 1
ATOM 4572 O O . ARG A 1 584 ? 11.011 -20.312 -20.871 1.00 92.94 584 ARG A O 1
ATOM 4579 N N . LYS A 1 585 ? 11.762 -18.389 -21.746 1.00 93.06 585 LYS A N 1
ATOM 4580 C CA . LYS A 1 585 ? 10.438 -17.889 -22.140 1.00 93.06 585 LYS A CA 1
ATOM 4581 C C . LYS A 1 585 ? 9.845 -18.796 -23.228 1.00 93.06 585 LYS A C 1
ATOM 4583 O O . LYS A 1 585 ? 10.412 -18.897 -24.309 1.00 93.06 585 LYS A O 1
ATOM 4588 N N . GLN A 1 586 ? 8.694 -19.413 -22.952 1.00 93.31 586 GLN A N 1
ATOM 4589 C CA . GLN A 1 586 ? 7.997 -20.313 -23.888 1.00 93.31 586 GLN A CA 1
ATOM 4590 C C . GLN A 1 586 ? 6.773 -19.691 -24.578 1.00 93.31 586 GLN A C 1
ATOM 4592 O O . GLN A 1 586 ? 6.124 -20.355 -25.373 1.00 93.31 586 GLN A O 1
ATOM 4597 N N . GLY A 1 587 ? 6.430 -18.426 -24.325 1.00 91.31 587 GLY A N 1
ATOM 4598 C CA . GLY A 1 587 ? 5.448 -17.738 -25.178 1.00 91.31 587 GLY A CA 1
ATOM 4599 C C . GLY A 1 587 ? 6.031 -17.513 -26.574 1.00 91.31 587 GLY A C 1
ATOM 4600 O O . GLY A 1 587 ? 7.211 -17.162 -26.670 1.00 91.31 587 GLY A O 1
ATOM 4601 N N . ARG A 1 588 ? 5.240 -17.671 -27.645 1.00 87.19 588 ARG A N 1
ATOM 4602 C CA . ARG A 1 588 ? 5.744 -17.441 -29.012 1.00 87.19 588 ARG A CA 1
ATOM 4603 C C . ARG A 1 588 ? 6.350 -16.044 -29.147 1.00 87.19 588 ARG A C 1
ATOM 4605 O O . ARG A 1 588 ? 5.712 -15.046 -28.814 1.00 87.19 588 ARG A O 1
ATOM 4612 N N . GLN A 1 589 ? 7.605 -15.984 -29.585 1.00 86.69 589 GLN A N 1
ATOM 4613 C CA . GLN A 1 589 ? 8.315 -14.733 -29.867 1.00 86.69 589 GLN A CA 1
ATOM 4614 C C . GLN A 1 589 ? 8.411 -14.505 -31.388 1.00 86.69 589 GLN A C 1
ATOM 4616 O O . GLN A 1 589 ? 8.374 -15.486 -32.134 1.00 86.69 589 GLN A O 1
ATOM 4621 N N . PRO A 1 590 ? 8.554 -13.249 -31.860 1.00 83.19 590 PRO A N 1
ATOM 4622 C CA . PRO A 1 590 ? 9.032 -12.961 -33.215 1.00 83.19 590 PRO A CA 1
ATOM 4623 C C . PRO A 1 590 ? 10.326 -13.728 -33.508 1.00 83.19 590 PRO A C 1
ATOM 4625 O O . PRO A 1 590 ? 11.096 -14.012 -32.586 1.00 83.19 590 PRO A O 1
ATOM 4628 N N . ALA A 1 591 ? 10.557 -14.064 -34.777 1.00 78.50 591 ALA A N 1
ATOM 4629 C CA . ALA A 1 591 ? 11.829 -14.638 -35.200 1.00 78.50 591 ALA A CA 1
ATOM 4630 C C . ALA A 1 591 ? 12.957 -13.630 -34.923 1.00 78.50 591 ALA A C 1
ATOM 4632 O O . ALA A 1 591 ? 12.821 -12.455 -35.277 1.00 78.50 591 ALA A O 1
ATOM 4633 N N . GLY A 1 592 ? 13.994 -14.091 -34.219 1.00 58.94 592 GLY A N 1
ATOM 4634 C CA . GLY A 1 592 ? 15.223 -13.346 -33.948 1.00 58.94 592 GLY A CA 1
ATOM 4635 C C . GLY A 1 592 ? 16.161 -13.289 -35.140 1.00 58.94 592 GLY A C 1
ATOM 4636 O O . GLY A 1 592 ? 16.073 -14.175 -36.019 1.00 58.94 592 GLY A O 1
#

Radius of gyration: 32.04 Å; chains: 1; bounding box: 72×78×82 Å

Secondary structure (DSSP, 8-state):
-----EEEESEETTEE--SHHHHHHHHHHHHHIIIIIS---GGGEEEE-------SS-GGGTTHHHHHHHHHHHHHHHSTT-EEEE-GGGTTGGGTT-HHHHHHHHHHHHHHHHHTT--EE-S-GGGPPPTTTS-HHHHHHHHHHHTT-STTHHHHHHHHHGGG----SSS-TTTGGGGGGGS-HHHHHHHHHHHT--SSHHHHHHHHHHHSSSHHHHIIIIIHHHHHHHHHHHHTTSS-HHHHHHHHHHHHHHHHHHHHHHHHHT------S-EEEEEEBTT----HHHHHHHHHHHTTT-EEEE--SSB-HHHHHHHHHHTT-SEEEEE--STHHHHHHHHHHHHHHHTT----EEEESTT--HHHIIIIIGGG-SS-EEE--SHHHHHHHHHHHH-TTTHHHHHHHHHHHHHHHHHHHHHHHHT--BPPHHHHHHS-----TTT--PPPPGGGG-PPPPPTT--S-S--EEEEPPSSS-EEEEEEEE-HHHHGGG--HHHHHHHTT--S-TTGGGG-TTTHHHHHHHHHHHHHHHHHHHHTT---EEEEEEE--EEEETTEEEEESSTT--SEEEEE------B-----

Foldseek 3Di:
DDDAADEAELADPVGAQQALCSLLVSLVVVLCCCCVPVVHDQLRYEYESEQAAFLLPDQSRLCRLVSLLVSLLVCCVPRPNYAYEYALQRHHPNLPQQLLLSLLLSQLSCVSSVVSHHHYYDDLPLSHDHLVPRDPLSNVLSNCSSNVVDSCSSVSNVVVSVVRRDPDDDDPPPDPVCPQVPDDLLSNLLVCLQQLPQPCLLVSLVVLCVVDPASLCSLVPSLLVSLVVVLVCVLVLVDFLVSLLSSLVSSVSSCVSSVVRNVVVPPPDSDALFEEEEEEAAPAQDCLQVVSLQSLSVSNRYHYHYPHYNDALVRQVVCCVVVVGQAYEYEDADPVSLVRLLVSQLVCVVVVHQREYEYEYDNDDLLSCLARRPVNHPHHYDYDYHSSCSNVVSNQCSDPPNNVVVSVVSNVVSVVSNVVVVVVVVPFQFADPVRLLVQDDPDPPVPDDPDDPPVLDDDDDADPVNDPPPFDQVDWDDDFFWTKGKGKQHQLVNCVVVDQCQVVCVSRVQHDGPPVSCVRSSRNVVVVVVVVVVVVVSVCCRVVVVDIDIDMDTDFDWDDDRQKIFTAGGPVRPHTDDIGHDDGGGRDDPRD

pLDDT: mean 85.44, std 14.09, range [32.03, 98.5]